Protein 8EFN (pdb70)

B-factor: mean 25.87, std 14.99, range [6.56, 121.73]

Foldseek 3Di:
DVLLVLLVCCVVVALVPPLLCQLVQLCPDPVRVPQAPQRAAEEEQELLLDFDPALCVLAVQKGWDAKTRWFFDDDPNDGGDTHIWTWIWGADPVRDIHIHRYHYSVVSNVLVVLQVDPVRPDHSVVSSVSSVVNLVNNLVVLVPDPSRVRHYHYHYAYPVCSNVPSVVVVVVVVD/DVLLVLLVCCVVVALVVDQLCQLVLLCPDPVRVPQADQRAAEEEQELQLDFDPALCVLAVQKGWDDKGRWFFDDDPNDGGDTHIWTWIWGDDDPPDIHIHRYHYSVVSNVLVVLCVDPVRPAPSVRSSVSSVVNVVNNVVVQCPDPSRNPRYDYHYAYPVCSNVPSVSVVVVVVD

Radius of gyration: 20.7 Å; Cα contacts (8 Å, |Δi|>4): 651; chains: 2; bounding box: 43×68×42 Å

Nearest PDB structures (foldseek):
  8efn-assembly1_D  TM=9.969E-01  e=8.169E-35  Stylophora pistillata
  7zv0-assembly1_A  TM=9.279E-01  e=1.520E-17  Homo sapiens
  8gjx-assembly1_B  TM=9.223E-01  e=5.439E-17  Homo sapiens
  6ywa-assembly1_A  TM=8.923E-01  e=3.346E-17  Homo sapiens
  7a90-assembly1_A-2  TM=8.951E-01  e=6.141E-17  Homo sapiens

Solvent-accessible surface area: 15898 Å² total; per-residue (Å²): 114,30,0,42,2,7,0,11,22,12,8,17,17,30,0,98,26,0,0,54,95,1,105,49,10,0,60,118,7,94,120,8,86,181,99,3,92,95,72,25,0,4,0,0,0,7,92,55,1,101,15,52,63,70,0,26,100,10,1,104,67,0,50,88,39,9,53,1,42,53,5,128,19,81,22,1,1,8,81,61,63,30,11,26,0,0,0,3,85,0,35,36,144,85,188,113,94,37,25,8,0,0,8,8,0,19,16,0,27,0,0,53,47,4,1,86,52,171,107,46,62,18,64,147,115,66,24,60,60,6,0,85,54,0,14,146,54,0,107,81,12,11,122,64,13,183,83,0,131,63,47,10,54,15,2,36,8,18,28,130,64,84,68,101,1,0,46,51,0,17,63,44,29,98,117,114,28,0,37,3,8,0,10,20,11,9,14,15,28,0,69,25,1,0,52,104,0,78,51,13,1,60,120,8,95,104,3,76,192,96,3,93,84,73,26,0,3,0,0,0,6,73,31,1,101,26,62,61,66,0,23,99,2,1,100,76,0,51,81,32,6,58,1,47,47,6,133,25,70,22,0,2,9,85,77,65,28,10,26,1,0,0,2,96,0,28,72,85,155,152,105,97,41,25,7,0,0,8,6,0,20,17,0,28,0,0,78,41,8,16,111,47,159,117,72,51,13,55,156,114,86,11,55,67,21,0,74,55,0,13,150,60,0,92,76,13,11,100,71,13,202,94,0,164,61,48,20,56,13,2,41,8,40,42,124,51,85,66,108,1,0,51,33,0,14,64,45,34,96,119

GO terms:
  GO:0035438 cyclic-di-GMP binding (F, IDA)
  GO:0140703 3',3'-cyclic GMP-AMP binding (F, IDA)
  GO:0180001 cyclic-di-AMP binding (F, IDA)

Secondary structure (DSSP, 8-state):
-HHHHHHHHHIIIIIHHHHHHHHHHHHH-TTTTTT--S--EEEEEETT----SSGGGT-TTEEEEEEPPPEEEEETTEEEEEE--EEEEEE-TT--EEEEEEEE-TTHHHHHHHHHSTT-SS-HHHHHHHHHHHHHHHHHHHHT-HHHHTTEEEEEE-GGGGGGHHHHHHHHHT-/-HHHHHHHHHIIIIIHHHSTTHHHHHHT-TTTTTT--S--EEEEEETT----SSGGGT-TTEEEEEEPPPEEEEETTEEEEEE--EEEEEESSSS-EEEEEEEE-TTHHHHHHHHHSTT-SS-HHHHHHHHHHHHHHHHHHHHT-TTTTTSEEEEEE-GGGGGGHHHHHHHHHT-

Organism: Stylophora pistillata (NCBI:txid50429)

InterPro domains:
  IPR029158 Stimulator of interferon genes protein [PTHR34339] (4-335)
  IPR038623 Stimulator of interferon genes protein, C-terminal domain superfamily [G3DSA:3.40.50.12100] (209-348)
  IPR055432 STING, ligand-binding domain [PF15009] (170-331)
  IPR055434 STING, transmembrane domain [PF23417] (55-168)

Structure (mmCIF, N/CA/C/O backbone):
data_8EFN
#
_entry.id   8EFN
#
_cell.length_a   51.469
_cell.length_b   82.702
_cell.length_c   84.796
_cell.angle_alpha   90.000
_cell.angle_beta   90.000
_cell.angle_gamma   90.000
#
_symmetry.space_group_name_H-M   'P 21 21 21'
#
loop_
_entity.id
_entity.type
_entity.pdbx_description
1 polymer 'Stimulator of interferon genes protein'
2 non-polymer 1,2-ETHANEDIOL
3 non-polymer "2-amino-9-[(2R,3R,3aS,5R,7aR,9R,10R,10aS,12R,14aR)-9-(6-amino-9H-purin-9-yl)-3,5,10,12-tetrahydroxy-5,12-dioxidooctahydro-2H,7H-difuro[3,2-d:3',2'-j][1,3,7,9,2,8]tetraoxadiphosphacyclododecin-2-yl]-1,9-dihydro-6H-purin-6-one"
4 water water
#
loop_
_atom_site.group_PDB
_atom_site.id
_atom_site.type_symbol
_atom_site.label_atom_id
_atom_site.label_alt_id
_atom_site.label_comp_id
_atom_site.label_asym_id
_atom_site.label_entity_id
_atom_site.label_seq_id
_atom_site.pdbx_PDB_ins_code
_atom_site.Cartn_x
_atom_site.Cartn_y
_atom_site.Cartn_z
_atom_site.occupancy
_atom_site.B_iso_or_equiv
_atom_site.auth_seq_id
_atom_site.auth_comp_id
_atom_site.auth_asym_id
_atom_site.auth_atom_id
_atom_site.pdbx_PDB_model_num
ATOM 1 N N . ASN A 1 1 ? 33.04307 65.56417 16.55928 1.000 43.58972 170 ASN A N 1
ATOM 2 C CA . ASN A 1 1 ? 31.74896 65.08431 16.08484 1.000 35.54925 170 ASN A CA 1
ATOM 3 C C . ASN A 1 1 ? 30.61827 65.66777 16.91246 1.000 28.18615 170 ASN A C 1
ATOM 4 O O . ASN A 1 1 ? 30.67042 65.65035 18.14065 1.000 29.23209 170 ASN A O 1
ATOM 9 N N . VAL A 1 2 ? 29.58441 66.17515 16.23690 1.000 32.05319 171 VAL A N 1
ATOM 10 C CA . VAL A 1 2 ? 28.45215 66.73944 16.95953 1.000 24.96169 171 VAL A CA 1
ATOM 11 C C . VAL A 1 2 ? 27.75102 65.67772 17.79618 1.000 19.06952 171 VAL A C 1
ATOM 12 O O . VAL A 1 2 ? 27.10766 66.00596 18.79691 1.000 23.81851 171 VAL A O 1
ATOM 16 N N . ALA A 1 3 ? 27.89641 64.39848 17.43477 1.000 22.81512 172 ALA A N 1
ATOM 17 C CA . ALA A 1 3 ? 27.24353 63.33215 18.19005 1.000 20.27067 172 ALA A CA 1
ATOM 18 C C . ALA A 1 3 ? 27.77529 63.22771 19.61160 1.000 21.15603 172 ALA A C 1
ATOM 19 O O . ALA A 1 3 ? 27.03059 62.84816 20.52365 1.000 18.58172 172 ALA A O 1
ATOM 21 N N . ASP A 1 4 ? 29.06084 63.52563 19.81671 1.000 19.13887 173 ASP A N 1
ATOM 22 C CA . ASP A 1 4 ? 29.61640 63.48965 21.16649 1.000 25.53862 173 ASP A CA 1
ATOM 23 C C . ASP A 1 4 ? 28.85239 64.41773 22.09873 1.000 25.75509 173 ASP A C 1
ATOM 24 O O . ASP A 1 4 ? 28.51349 64.03547 23.22497 1.000 21.30424 173 ASP A O 1
ATOM 29 N N . GLY A 1 5 ? 28.56796 65.63952 21.64223 1.000 19.99082 174 GLY A N 1
ATOM 30 C CA . GLY A 1 5 ? 27.81921 66.57358 22.46708 1.000 12.96247 174 GLY A CA 1
ATOM 31 C C . GLY A 1 5 ? 26.42921 66.07443 22.80703 1.000 12.89592 174 GLY A C 1
ATOM 32 O O . GLY A 1 5 ? 25.97732 66.20086 23.94677 1.000 15.57981 174 GLY A O 1
ATOM 33 N N . PHE A 1 6 ? 25.73397 65.49521 21.82555 1.000 12.38911 175 PHE A N 1
ATOM 34 C CA . PHE A 1 6 ? 24.40155 64.95922 22.08429 1.000 10.09512 175 PHE A CA 1
ATOM 35 C C . PHE A 1 6 ? 24.45018 63.82235 23.09922 1.000 11.55386 175 PHE A C 1
ATOM 36 O O . P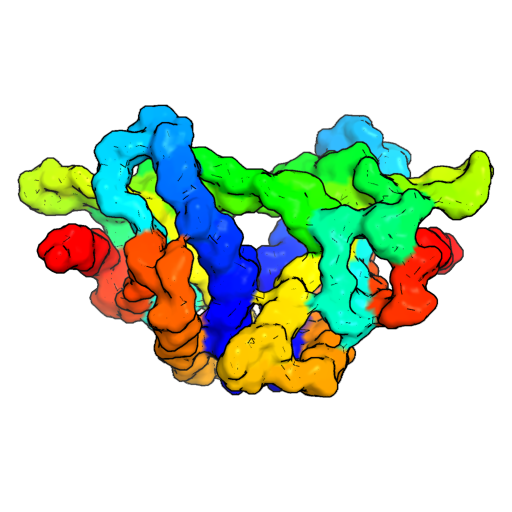HE A 1 6 ? 23.57994 63.72309 23.97366 1.000 12.26939 175 PHE A O 1
ATOM 44 N N . ALA A 1 7 ? 25.45711 62.94829 22.99598 1.000 11.67841 176 ALA A N 1
ATOM 45 C CA . ALA A 1 7 ? 25.55909 61.82557 23.92351 1.000 12.09426 176 ALA A CA 1
ATOM 46 C C . ALA A 1 7 ? 25.86885 62.30665 25.33627 1.000 12.24852 176 ALA A C 1
ATOM 47 O O . ALA A 1 7 ? 25.20943 61.89691 26.29871 1.000 11.06684 176 ALA A O 1
ATOM 49 N N . TRP A 1 8 ? 26.86973 63.18049 25.48067 1.000 14.43674 177 TRP A N 1
ATOM 50 C CA . TRP A 1 8 ? 27.20081 63.70863 26.80158 1.000 12.63876 177 TRP A CA 1
ATOM 51 C C . TRP A 1 8 ? 26.03207 64.47820 27.40091 1.000 12.98136 177 TRP A C 1
ATOM 52 O O . TRP A 1 8 ? 25.81466 64.44723 28.61745 1.000 11.74735 177 TRP A O 1
ATOM 63 N N . ASN A 1 9 ? 25.27888 65.18960 26.56293 1.000 10.38682 178 ASN A N 1
ATOM 64 C CA . ASN A 1 9 ? 24.17846 66.00165 27.06755 1.000 11.73345 178 ASN A CA 1
ATOM 65 C C . ASN A 1 9 ? 23.00662 65.13369 27.50530 1.000 12.61347 178 ASN A C 1
ATOM 66 O O . ASN A 1 9 ? 22.37476 65.40357 28.53326 1.000 10.52885 178 ASN A O 1
ATOM 71 N N . TYR A 1 10 ? 22.69043 64.09141 26.73727 1.000 11.19586 179 TYR A N 1
ATOM 72 C CA . TYR A 1 10 ? 21.63397 63.18447 27.16780 1.000 9.50589 179 TYR A CA 1
ATOM 73 C C . TYR A 1 10 ? 21.99877 62.50681 28.48351 1.000 11.09699 179 TYR A C 1
ATOM 74 O O . TYR A 1 10 ? 21.12491 62.24172 29.31674 1.000 11.87398 179 TYR A O 1
ATOM 83 N N . TYR A 1 11 ? 23.28585 62.24311 28.69787 1.000 7.51978 180 TYR A N 1
ATOM 84 C CA . TYR A 1 11 ? 23.71944 61.63805 29.95130 1.000 9.98311 180 TYR A CA 1
ATOM 85 C C . TYR A 1 11 ? 23.65755 62.63632 31.10278 1.000 13.84504 180 TYR A C 1
ATOM 86 O O . TYR A 1 11 ? 22.95624 62.41312 32.09543 1.000 11.09522 180 TYR A O 1
ATOM 95 N N . PHE A 1 12 ? 24.39747 63.74564 30.99311 1.000 10.46773 181 PHE A N 1
ATOM 96 C CA . PHE A 1 12 ? 24.48651 64.68832 32.10607 1.000 12.32533 181 PHE A CA 1
ATOM 97 C C . PHE A 1 12 ? 23.17621 65.42847 32.34173 1.000 13.89474 181 PHE A C 1
ATOM 98 O O . PHE A 1 12 ? 22.84582 65.74633 33.49339 1.000 13.64781 181 PHE A O 1
ATOM 106 N N . GLY A 1 13 ? 22.42596 65.72094 31.27444 1.000 9.05866 182 GLY A N 1
ATOM 107 C CA . GLY A 1 13 ? 21.21567 66.50731 31.40249 1.000 9.63971 182 GLY A CA 1
ATOM 108 C C . GLY A 1 13 ? 19.94812 65.71962 31.64952 1.000 11.88056 182 GLY A C 1
ATOM 109 O O . GLY A 1 13 ? 18.89692 66.31998 31.89324 1.000 10.61761 182 GLY A O 1
ATOM 110 N N . TYR A 1 14 ? 20.00753 64.38894 31.58166 1.000 10.57839 183 TYR A N 1
ATOM 111 C CA . TYR A 1 14 ? 18.80693 63.59076 31.77891 1.000 10.22422 183 TYR A CA 1
ATOM 112 C C . TYR A 1 14 ? 19.09651 62.31334 32.55403 1.000 8.33935 183 TYR A C 1
ATOM 113 O O . TYR A 1 14 ? 18.60868 62.14643 33.67537 1.000 10.62365 183 TYR A O 1
ATOM 122 N N . LEU A 1 15 ? 19.87489 61.40208 31.96379 1.000 8.63135 184 LEU A N 1
ATOM 123 C CA . LEU A 1 15 ? 20.03348 60.07850 32.56382 1.000 9.83389 184 LEU A CA 1
ATOM 124 C C . LEU A 1 15 ? 20.64622 60.16158 33.95715 1.000 11.65074 184 LEU A C 1
ATOM 125 O O . LEU A 1 15 ? 20.22155 59.44835 34.87429 1.000 13.29648 184 LEU A O 1
ATOM 130 N N . LYS A 1 16 ? 21.64000 61.03089 34.14305 1.000 10.96927 185 LYS A N 1
ATOM 131 C CA . LYS A 1 16 ? 22.25999 61.13784 35.45808 1.000 15.23016 185 LYS A CA 1
ATOM 132 C C . LYS A 1 16 ? 21.30867 61.72561 36.49461 1.000 16.49563 185 LYS A C 1
ATOM 133 O O . LYS A 1 16 ? 21.51835 61.52566 37.69630 1.000 15.14735 185 LYS A O 1
ATOM 139 N N . LEU A 1 17 ? 20.26708 62.43565 36.05619 1.000 11.97370 186 LEU A N 1
ATOM 140 C CA . LEU A 1 17 ? 19.26053 62.94699 36.97779 1.000 14.93157 186 LEU A CA 1
ATOM 141 C C . LEU A 1 17 ? 18.17663 61.90735 37.26344 1.000 13.34325 186 LEU A C 1
ATOM 142 O O . LEU A 1 17 ? 17.78772 61.71852 38.41981 1.000 20.68825 186 LEU A O 1
ATOM 147 N N . VAL A 1 18 ? 17.68603 61.21183 36.23868 1.000 11.72924 187 VAL A N 1
ATOM 148 C CA . VAL A 1 18 ? 16.49359 60.38790 36.42274 1.000 12.39099 187 VAL A CA 1
ATOM 149 C C . VAL A 1 18 ? 16.81306 58.94287 36.80030 1.000 17.24478 187 VAL A C 1
ATOM 150 O O . VAL A 1 18 ? 16.02474 58.31067 37.50468 1.000 16.14237 187 VAL A O 1
ATOM 154 N N . LEU A 1 19 ? 17.93632 58.39216 36.35252 1.000 11.45945 188 LEU A N 1
ATOM 155 C CA . LEU A 1 19 ? 18.19373 56.97848 36.62423 1.000 13.74874 188 LEU A CA 1
ATOM 156 C C . LEU A 1 19 ? 18.42176 56.69701 38.11098 1.000 14.59254 188 LEU A C 1
ATOM 157 O O . LEU A 1 19 ? 17.93483 55.67173 38.60973 1.000 15.57103 188 LEU A O 1
ATOM 162 N N . PRO A 1 20 ? 19.13495 57.55087 38.86301 1.000 15.80174 189 PRO A N 1
ATOM 163 C CA . PRO A 1 20 ? 19.23642 57.30609 40.31319 1.000 21.85556 189 PRO A CA 1
ATOM 164 C C . PRO A 1 20 ? 17.90361 57.40810 41.03342 1.000 20.47668 189 PRO A C 1
ATOM 165 O O . PRO A 1 20 ? 17.75543 56.82460 42.11414 1.000 22.85619 189 PRO A O 1
ATOM 169 N N . ARG A 1 21 ? 16.93545 58.12928 40.47021 1.000 16.79599 190 ARG A N 1
ATOM 170 C CA . ARG A 1 21 ? 15.60935 58.28531 41.05183 1.000 18.08200 190 ARG A CA 1
ATOM 171 C C . ARG A 1 21 ? 14.61030 57.25143 40.55048 1.000 21.50062 190 ARG A C 1
ATOM 172 O O . ARG A 1 21 ? 13.50815 57.16416 41.10225 1.000 18.75979 190 ARG A O 1
ATOM 180 N N . LEU A 1 22 ? 14.97640 56.45263 39.54522 1.000 15.00856 191 LEU A N 1
ATOM 181 C CA . LEU A 1 22 ? 13.98871 55.64521 38.83214 1.000 17.56638 191 LEU A CA 1
ATOM 182 C C . LEU A 1 22 ? 13.32360 54.61897 39.74252 1.000 19.36468 191 LEU A C 1
ATOM 183 O O . LEU A 1 22 ? 12.10651 54.40955 39.67015 1.000 17.92186 191 LEU A O 1
ATOM 188 N N . GLU A 1 23 ? 14.10818 53.95578 40.58947 1.000 15.43901 192 GLU A N 1
ATOM 189 C CA . GLU A 1 23 ? 13.55643 52.93716 41.47660 1.000 23.57971 192 GLU A CA 1
ATOM 190 C C . GLU A 1 23 ? 12.47386 53.51758 42.37849 1.000 18.28036 192 GLU A C 1
ATOM 191 O O . GLU A 1 23 ? 11.40170 52.92275 42.55052 1.000 18.92153 192 GLU A O 1
ATOM 197 N N . ALA A 1 24 ? 12.74397 54.68377 42.96784 1.000 17.90158 193 ALA A N 1
ATOM 198 C CA . ALA A 1 24 ? 11.76590 55.31649 43.84361 1.000 22.90914 193 ALA A CA 1
ATOM 199 C C . ALA A 1 24 ? 10.53958 55.77177 43.06350 1.000 20.66997 193 ALA A C 1
ATOM 200 O O . ALA A 1 24 ? 9.40989 55.63714 43.54489 1.000 20.10009 193 ALA A O 1
ATOM 202 N N . GLN A 1 25 ? 10.73631 56.30030 41.85146 1.000 17.37654 194 GLN A N 1
ATOM 203 C CA . GLN A 1 25 ? 9.59584 56.77110 41.07301 1.000 18.88282 194 GLN A CA 1
ATOM 204 C C . GLN A 1 25 ? 8.70824 55.61780 40.62131 1.000 19.50759 194 GLN A C 1
ATOM 205 O O . GLN A 1 25 ? 7.48389 55.77357 40.56005 1.000 19.49636 194 GLN A O 1
ATOM 211 N N . ILE A 1 26 ? 9.29333 54.45967 40.30235 1.000 15.86471 195 ILE A N 1
ATOM 212 C CA . ILE A 1 26 ? 8.47254 53.28196 40.02345 1.000 16.49756 195 ILE A CA 1
ATOM 213 C C . ILE A 1 26 ? 7.69304 52.88277 41.26544 1.000 15.66662 195 ILE A C 1
ATOM 214 O O . ILE A 1 26 ? 6.49648 52.57500 41.19858 1.000 19.33671 195 ILE A O 1
ATOM 219 N N . ALA A 1 27 ? 8.36084 52.87672 42.41902 1.000 16.76852 196 ALA A N 1
ATOM 220 C CA . ALA A 1 27 ? 7.69735 52.46731 43.65080 1.000 19.03112 196 ALA A CA 1
ATOM 221 C C . ALA A 1 27 ? 6.56185 53.41251 44.02463 1.000 20.70862 196 ALA A C 1
ATOM 222 O O . ALA A 1 27 ? 5.57301 52.98276 44.63058 1.000 23.23821 196 ALA A O 1
ATOM 224 N N . LYS A 1 28 ? 6.67720 54.69522 43.67214 1.000 20.48333 197 LYS A N 1
ATOM 225 C CA . LYS A 1 28 ? 5.62699 55.65586 43.98708 1.000 22.37183 197 LYS A CA 1
ATOM 226 C C . LYS A 1 28 ? 4.43197 55.55793 43.04959 1.000 24.73387 197 LYS A C 1
ATOM 227 O O . LYS A 1 28 ? 3.35135 56.04438 43.39528 1.000 26.87857 197 LYS A O 1
ATOM 233 N N . SER A 1 29 ? 4.59821 54.95328 41.87743 1.000 21.69514 198 SER A N 1
ATOM 234 C CA . SER A 1 29 ? 3.52839 54.88788 40.88896 1.000 23.32906 198 SER A CA 1
ATOM 235 C C . SER A 1 29 ? 2.45703 53.90517 41.34087 1.000 21.87945 198 SER A C 1
ATOM 236 O O . SER A 1 29 ? 2.72886 52.71095 41.50613 1.000 27.37402 198 SER A O 1
ATOM 239 N N . SER A 1 30 ? 1.23550 54.40505 41.52787 1.000 26.06536 199 SER A N 1
ATOM 240 C CA . SER A 1 30 ? 0.14155 53.52599 41.91958 1.000 23.49070 199 SER A CA 1
ATOM 241 C C . SER A 1 30 ? -0.17958 52.50746 40.83282 1.000 29.29505 199 SER A C 1
ATOM 242 O O . SER A 1 30 ? -0.53545 51.36470 41.14109 1.000 34.13534 199 SER A O 1
ATOM 245 N N . GLU A 1 31 ? -0.04646 52.88903 39.56322 1.000 23.73089 200 GLU A N 1
ATOM 246 C CA . GLU A 1 31 ? -0.42711 51.98276 38.48782 1.000 23.75465 200 GLU A CA 1
ATOM 247 C C . GLU A 1 31 ? 0.65282 50.95439 38.17252 1.000 19.75545 200 GLU A C 1
ATOM 248 O O . GLU A 1 31 ? 0.32431 49.82327 37.79996 1.000 25.99575 200 GLU A O 1
ATOM 254 N N . PHE A 1 32 ? 1.93252 51.30707 38.30761 1.000 19.10672 201 PHE A N 1
ATOM 255 C CA . PHE A 1 32 ? 2.99332 50.48177 37.74641 1.000 18.52798 201 PHE A CA 1
ATOM 256 C C . PHE A 1 32 ? 4.02043 49.98017 38.75128 1.000 23.51830 201 PHE A C 1
ATOM 257 O O . PHE A 1 32 ? 4.99983 49.35006 38.33391 1.000 19.33816 201 PHE A O 1
ATOM 265 N N . ARG A 1 33 ? 3.83240 50.21818 40.05286 1.000 18.04113 202 ARG A N 1
ATOM 266 C CA . ARG A 1 33 ? 4.85265 49.81772 41.02007 1.000 18.24057 202 ARG A CA 1
ATOM 267 C C . ARG A 1 33 ? 5.12369 48.31823 40.97764 1.000 23.91847 202 ARG A C 1
ATOM 268 O O . ARG A 1 33 ? 6.24496 47.88952 41.27088 1.000 22.68476 202 ARG A O 1
ATOM 276 N N . TYR A 1 34 ? 4.12802 47.50987 40.59972 1.000 19.78284 203 TYR A N 1
ATOM 277 C CA . TYR A 1 34 ? 4.30535 46.06402 40.50446 1.000 20.40676 203 TYR A CA 1
ATOM 278 C C . TYR A 1 34 ? 4.41060 45.55077 39.07456 1.000 32.14378 203 TYR A C 1
ATOM 279 O O . TYR A 1 34 ? 4.93311 44.44962 38.86801 1.000 31.39762 203 TYR A O 1
ATOM 288 N N . LYS A 1 35 ? 3.91826 46.30283 38.09025 1.000 23.12766 204 LYS A N 1
ATOM 289 C CA . LYS A 1 35 ? 3.94956 45.84409 36.70598 1.000 26.01026 204 LYS A CA 1
ATOM 290 C C . LYS A 1 35 ? 5.32536 45.97047 36.06909 1.000 26.01845 204 LYS A C 1
ATOM 291 O O . LYS A 1 35 ? 5.62741 45.23266 35.12492 1.000 23.73049 204 LYS A O 1
ATOM 297 N N . ILE A 1 36 ? 6.15073 46.89431 36.54443 1.000 24.58436 205 ILE A N 1
ATOM 298 C CA . ILE A 1 36 ? 7.49708 47.10103 36.02586 1.000 22.21342 205 ILE A CA 1
ATOM 299 C C . ILE A 1 36 ? 8.42254 46.25346 36.88921 1.000 32.83682 205 ILE A C 1
ATOM 300 O O . ILE A 1 36 ? 8.75480 46.63169 38.01578 1.000 27.25935 205 ILE A O 1
ATOM 305 N N . THR A 1 37 ? 8.83911 45.09714 36.36808 1.000 22.65878 206 THR A N 1
ATOM 306 C CA . THR A 1 37 ? 9.52806 44.12539 37.21033 1.000 30.36565 206 THR A CA 1
ATOM 307 C C . THR A 1 37 ? 11.03355 44.36232 37.27545 1.000 36.30433 206 THR A C 1
ATOM 308 O O . THR A 1 37 ? 11.61977 44.27717 38.35992 1.000 58.90850 206 THR A O 1
ATOM 312 N N . LYS A 1 38 ? 11.67322 44.66851 36.15028 1.000 24.43801 207 LYS A N 1
ATOM 313 C CA . LYS A 1 38 ? 13.06180 45.10974 36.13709 1.000 20.15973 207 LYS A CA 1
ATOM 314 C C . LYS A 1 38 ? 13.08430 46.63176 36.10362 1.000 21.90816 207 LYS A C 1
ATOM 315 O O . LYS A 1 38 ? 12.47712 47.24338 35.21998 1.000 24.58193 207 LYS A O 1
ATOM 321 N N . LYS A 1 39 ? 13.78346 47.24029 37.06283 1.000 23.30307 208 LYS A N 1
ATOM 322 C CA . LYS A 1 39 ? 13.72794 48.69156 37.25717 1.000 20.82835 208 LYS A CA 1
ATOM 323 C C . LYS A 1 39 ? 14.74999 49.37028 36.34775 1.000 26.02493 208 LYS A C 1
ATOM 324 O O . LYS A 1 39 ? 15.83298 49.77771 36.77207 1.000 24.09234 208 LYS A O 1
ATOM 330 N N . LYS A 1 40 ? 14.39314 49.50704 35.06949 1.000 16.37159 209 LYS A N 1
ATOM 331 C CA . LYS A 1 40 ? 15.30285 50.14880 34.13034 1.000 19.71029 209 LYS A CA 1
ATOM 332 C C . LYS A 1 40 ? 14.52884 50.86175 33.03197 1.000 16.57744 209 LYS A C 1
ATOM 333 O O . LYS A 1 40 ? 13.34137 50.61481 32.81281 1.000 19.04336 209 LYS A O 1
ATOM 339 N N . LEU A 1 41 ? 15.23759 51.75517 32.34759 1.000 13.79674 210 LEU A N 1
ATOM 340 C CA . LEU A 1 41 ? 14.69592 52.60487 31.29624 1.000 11.66908 210 LEU A CA 1
ATOM 341 C C . LEU A 1 41 ? 15.24515 52.15607 29.94839 1.000 13.41418 210 LEU A C 1
ATOM 342 O O . LEU A 1 41 ? 16.45992 52.01612 29.78944 1.000 14.46942 210 LEU A O 1
ATOM 347 N N . TYR A 1 42 ? 14.35928 51.93918 28.98138 1.000 12.64688 211 TYR A N 1
ATOM 348 C CA . TYR A 1 42 ? 14.75793 51.58629 27.62239 1.000 12.67327 211 TYR A CA 1
ATOM 349 C C . TYR A 1 42 ? 14.74071 52.82525 26.73464 1.000 12.15396 211 TYR A C 1
ATOM 350 O O . TYR A 1 42 ? 13.71771 53.50673 26.63703 1.000 11.59634 211 TYR A O 1
ATOM 359 N N . ILE A 1 43 ? 15.86916 53.10269 26.08490 1.000 9.61833 212 ILE A N 1
ATOM 360 C CA . ILE A 1 43 ? 16.06018 54.29008 25.25806 1.000 9.43316 212 ILE A CA 1
ATOM 361 C C . ILE A 1 43 ? 16.09837 53.85105 23.80233 1.000 11.75647 212 ILE A C 1
ATOM 362 O O . ILE A 1 43 ? 17.05915 53.20463 23.36786 1.000 11.51052 212 ILE A O 1
ATOM 367 N N . LEU A 1 44 ? 15.07689 54.21770 23.03552 1.000 10.79076 213 LEU A N 1
ATOM 368 C CA . LEU A 1 44 ? 15.07762 53.91820 21.61102 1.000 11.91688 213 LEU A CA 1
ATOM 369 C C . LEU A 1 44 ? 15.92552 54.92751 20.84934 1.000 12.78205 213 LEU A C 1
ATOM 370 O O . LEU A 1 44 ? 15.77588 56.14067 21.01845 1.000 12.97523 213 LEU A O 1
ATOM 375 N N . VAL A 1 45 ? 16.80610 54.41979 19.99416 1.000 13.03988 214 VAL A N 1
ATOM 376 C CA . VAL A 1 45 ? 17.62188 55.27070 19.13106 1.000 10.51473 214 VAL A CA 1
ATOM 377 C C . VAL A 1 45 ? 17.37483 54.87285 17.68130 1.000 17.15696 214 VAL A C 1
ATOM 378 O O . VAL A 1 45 ? 17.90242 53.84956 17.21638 1.000 14.04611 214 VAL A O 1
ATOM 382 N N . PRO A 1 46 ? 16.58381 55.64167 16.93244 1.000 15.83134 215 PRO A N 1
ATOM 383 C CA . PRO A 1 46 ? 16.33367 55.29403 15.52777 1.000 15.97667 215 PRO A CA 1
ATOM 384 C C . PRO A 1 46 ? 17.55081 55.62119 14.67454 1.000 14.98070 215 PRO A C 1
ATOM 385 O O . PRO A 1 46 ? 18.05439 56.74613 14.69369 1.000 16.36761 215 PRO A O 1
ATOM 389 N N . LYS A 1 47 ? 18.02677 54.62641 13.92223 1.000 13.84489 216 LYS A N 1
ATOM 390 C CA . LYS A 1 47 ? 19.17843 54.86656 13.05875 1.000 15.58346 216 LYS A CA 1
ATOM 391 C C . LYS A 1 47 ? 18.84604 55.86601 11.95833 1.000 16.30535 216 LYS A C 1
ATOM 392 O O . LYS A 1 47 ? 19.73799 56.56885 11.46903 1.000 20.54953 216 LYS A O 1
ATOM 398 N N . THR A 1 48 ? 17.57225 55.94202 11.56425 1.000 19.51467 217 THR A N 1
ATOM 399 C CA . THR A 1 48 ? 17.08878 56.96362 10.64458 1.000 24.89558 217 THR A CA 1
ATOM 400 C C . THR A 1 48 ? 17.03346 58.34195 11.27999 1.000 20.20463 217 THR A C 1
ATOM 401 O O . THR A 1 48 ? 16.79826 59.32318 10.56709 1.000 22.85613 217 THR A O 1
ATOM 405 N N . CYS A 1 49 ? 17.20940 58.43282 12.59712 1.000 18.03922 218 CYS A N 1
ATOM 406 C CA . CYS A 1 49 ? 17.01575 59.65010 13.37549 1.000 18.26485 218 CYS A CA 1
ATOM 407 C C . CYS A 1 49 ? 15.57215 60.12531 13.34009 1.000 22.89800 218 CYS A C 1
ATOM 408 O O . CYS A 1 49 ? 15.29480 61.26977 13.72219 1.000 21.22326 218 CYS A O 1
ATOM 411 N N . TYR A 1 50 ? 14.64114 59.28521 12.88789 1.000 20.79744 219 TYR A N 1
ATOM 412 C CA . TYR A 1 50 ? 13.23300 59.65831 12.83300 1.000 21.21574 219 TYR A CA 1
ATOM 413 C C . TYR A 1 50 ? 12.54524 59.18144 14.10485 1.000 29.36057 219 TYR A C 1
ATOM 414 O O . TYR A 1 50 ? 12.37210 57.97743 14.31933 1.000 20.66631 219 TYR A O 1
ATOM 423 N N . VAL A 1 51 ? 12.14823 60.12884 14.93935 1.000 23.15323 220 VAL A N 1
ATOM 424 C CA . VAL A 1 51 ? 11.51590 59.84563 16.21598 1.000 24.66728 220 VAL A CA 1
ATOM 425 C C . VAL A 1 51 ? 10.01173 59.94398 16.02995 1.000 32.13063 220 VAL A C 1
ATOM 426 O O . VAL A 1 51 ? 9.51009 60.93082 15.47596 1.000 36.23214 220 VAL A O 1
ATOM 430 N N . TYR A 1 52 ? 9.29249 58.91359 16.46301 1.000 33.98461 221 TYR A N 1
ATOM 431 C CA . TYR A 1 52 ? 7.83679 58.94754 16.50030 1.000 48.39665 221 TYR A CA 1
ATOM 432 C C . TYR A 1 52 ? 7.39621 59.47045 17.85609 1.000 36.57028 221 TYR A C 1
ATOM 433 O O . TYR A 1 52 ? 7.92240 59.04641 18.88604 1.000 34.23248 221 TYR A O 1
ATOM 442 N N . ASP A 1 53 ? 6.43847 60.39179 17.86113 1.000 36.17972 222 ASP A N 1
ATOM 443 C CA . ASP A 1 53 ? 5.94318 60.86268 19.14343 1.000 34.18383 222 ASP A CA 1
ATOM 444 C C . ASP A 1 53 ? 5.02708 59.82758 19.78591 1.000 36.48055 222 ASP A C 1
ATOM 445 O O . ASP A 1 53 ? 4.95468 59.74903 21.01698 1.000 35.82359 222 ASP A O 1
ATOM 450 N N . ASN A 1 54 ? 4.37783 58.98673 18.98025 1.000 35.66706 223 ASN A N 1
ATOM 451 C CA . ASN A 1 54 ? 3.65935 57.81209 19.47071 1.000 43.62830 223 ASN A CA 1
ATOM 452 C C . ASN A 1 54 ? 4.37645 56.56730 18.95378 1.000 26.73938 223 ASN A C 1
ATOM 453 O O . ASN A 1 54 ? 4.35766 56.28531 17.75048 1.000 31.69922 223 ASN A O 1
ATOM 458 N N . ILE A 1 55 ? 5.00255 55.82065 19.86747 1.000 35.79829 224 ILE A N 1
ATOM 459 C CA . ILE A 1 55 ? 5.76300 54.63808 19.47166 1.000 30.01357 224 ILE A CA 1
ATOM 460 C C . ILE A 1 55 ? 4.84783 53.58670 18.85510 1.000 26.30314 224 ILE A C 1
ATOM 461 O O . ILE A 1 55 ? 5.28354 52.77673 18.02659 1.000 26.63714 224 ILE A O 1
ATOM 466 N N . ALA A 1 56 ? 3.56333 53.59568 19.21752 1.000 26.37920 225 ALA A N 1
ATOM 467 C CA . ALA A 1 56 ? 2.61521 52.67954 18.59316 1.000 28.27852 225 ALA A CA 1
ATOM 468 C C . ALA A 1 56 ? 2.50782 52.89033 17.08951 1.000 34.68176 225 ALA A C 1
ATOM 469 O O . ALA A 1 56 ? 2.02278 52.00018 16.38341 1.000 30.20982 225 ALA A O 1
ATOM 471 N N . ASP A 1 57 ? 2.93972 54.04800 16.58467 1.000 34.91049 226 ASP A N 1
ATOM 472 C CA . ASP A 1 57 ? 2.93113 54.28582 15.14614 1.000 36.49338 226 ASP A CA 1
ATOM 473 C C . ASP A 1 57 ? 3.99438 53.47648 14.41326 1.000 35.20880 226 ASP A C 1
ATOM 474 O O . ASP A 1 57 ? 3.91259 53.33710 13.18974 1.000 31.20406 226 ASP A O 1
ATOM 479 N N . ALA A 1 58 ? 4.98769 52.94571 15.12371 1.000 34.63412 227 ALA A N 1
ATOM 480 C CA . ALA A 1 58 ? 5.99808 52.09226 14.50964 1.000 32.02362 227 ALA A CA 1
ATOM 481 C C . ALA A 1 58 ? 5.67598 50.61287 14.69977 1.000 32.18852 227 ALA A C 1
ATOM 482 O O . ALA A 1 58 ? 5.70575 49.83284 13.74148 1.000 24.38020 227 ALA A O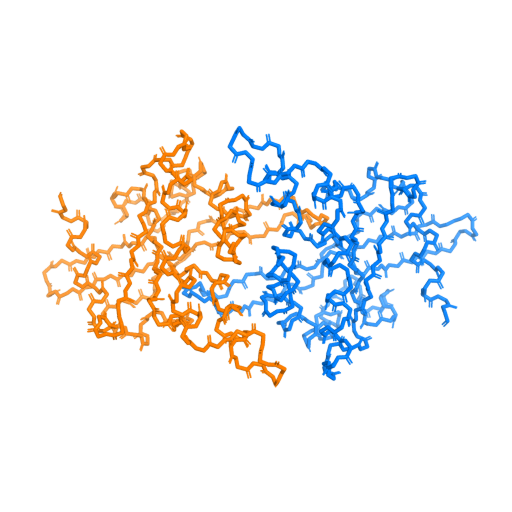 1
ATOM 484 N N . ASP A 1 59 ? 5.36339 50.22118 15.93157 1.000 22.00760 228 ASP A N 1
ATOM 485 C CA . ASP A 1 59 ? 5.06635 48.83529 16.28460 1.000 22.56534 228 ASP A CA 1
ATOM 486 C C . ASP A 1 59 ? 3.73697 48.84012 17.02796 1.000 23.55513 228 ASP A C 1
ATOM 487 O O . ASP A 1 59 ? 3.67615 49.27341 18.19230 1.000 20.17107 228 ASP A O 1
ATOM 492 N N . PRO A 1 60 ? 2.65301 48.37767 16.40021 1.000 22.23392 229 PRO A N 1
ATOM 493 C CA . PRO A 1 60 ? 1.33394 48.45969 17.05122 1.000 25.37564 229 PRO A CA 1
ATOM 494 C C . PRO A 1 60 ? 1.21209 47.62222 18.31736 1.000 25.91044 229 PRO A C 1
ATOM 495 O O . PRO A 1 60 ? 0.23136 47.79020 19.05414 1.000 27.17542 229 PRO A O 1
ATOM 499 N N . ARG A 1 61 ? 2.16949 46.74105 18.60008 1.000 21.40050 230 ARG A N 1
ATOM 500 C CA . ARG A 1 61 ? 2.16853 45.98672 19.84546 1.000 17.72649 230 ARG A CA 1
ATOM 501 C C . ARG A 1 61 ? 2.58350 46.82431 21.04691 1.000 21.04360 230 ARG A C 1
ATOM 502 O O . ARG A 1 61 ? 2.43332 46.36219 22.18245 1.000 19.64089 230 ARG A O 1
ATOM 510 N N . VAL A 1 62 ? 3.09110 48.03406 20.82455 1.000 17.39355 231 VAL A N 1
ATOM 511 C CA . VAL A 1 62 ? 3.72574 48.85325 21.85806 1.000 18.37535 231 VAL A CA 1
ATOM 512 C C . VAL A 1 62 ? 2.86753 50.09928 22.03952 1.000 19.31244 231 VAL A C 1
ATOM 513 O O . VAL A 1 62 ? 2.98159 51.05186 21.26235 1.000 25.42341 231 VAL A O 1
ATOM 517 N N . THR A 1 63 ? 2.02255 50.11893 23.06976 1.000 16.19761 232 THR A N 1
ATOM 518 C CA . THR A 1 63 ? 1.05698 51.19423 23.26419 1.000 19.01992 232 THR A CA 1
ATOM 519 C C . THR A 1 63 ? 1.29998 51.92468 24.57943 1.000 18.94147 232 THR A C 1
ATOM 520 O O . THR A 1 63 ? 1.63568 51.30721 25.59608 1.000 18.81091 232 THR A O 1
ATOM 524 N N . TRP A 1 64 ? 1.11619 53.24445 24.54828 1.000 17.13667 233 TRP A N 1
ATOM 525 C CA . TRP A 1 64 ? 1.29955 54.06201 25.74032 1.000 15.49478 233 TRP A CA 1
ATOM 526 C C . TRP A 1 64 ? 0.30696 53.64684 26.81278 1.000 20.35537 233 TRP A C 1
ATOM 527 O O . TRP A 1 64 ? -0.89681 53.55722 26.55933 1.000 20.78881 233 TRP A O 1
ATOM 538 N N . ALA A 1 65 ? 0.81825 53.37796 28.01116 1.000 16.18436 234 ALA A N 1
ATOM 539 C CA . ALA A 1 65 ? -0.00793 52.92321 29.12148 1.000 17.56214 234 ALA A CA 1
ATOM 540 C C . ALA A 1 65 ? -0.18205 53.96084 30.21674 1.000 19.12366 234 ALA A C 1
ATOM 541 O O . ALA A 1 65 ? -1.21512 53.96448 30.88758 1.000 20.40930 234 ALA A O 1
ATOM 543 N N . GLY A 1 66 ? 0.79494 54.83147 30.42118 1.000 19.73635 235 GLY A N 1
ATOM 544 C CA . GLY A 1 66 ? 0.66899 55.83257 31.45867 1.000 19.86605 235 GLY A CA 1
ATOM 545 C C . GLY A 1 66 ? 1.99171 56.51439 31.72124 1.000 20.47552 235 GLY A C 1
ATOM 546 O O . GLY A 1 66 ? 3.02484 56.18685 31.12571 1.000 18.79569 235 GLY A O 1
ATOM 547 N N . ASP A 1 67 ? 1.93231 57.48692 32.62498 1.000 24.34286 236 ASP A N 1
ATOM 548 C CA . ASP A 1 67 ? 3.12014 58.17603 33.09739 1.000 25.89000 236 ASP A CA 1
ATOM 549 C C . ASP A 1 67 ? 3.67701 57.47862 34.32791 1.000 27.35034 236 ASP A C 1
ATOM 550 O O . ASP A 1 67 ? 2.93792 56.89823 35.12796 1.000 28.16513 236 ASP A O 1
ATOM 555 N N . LEU A 1 68 ? 4.99588 57.52749 34.46169 1.000 26.19573 237 LEU A N 1
ATOM 556 C CA . LEU A 1 68 ? 5.60893 57.28293 35.75180 1.000 29.22867 237 LEU A CA 1
ATOM 557 C C . LEU A 1 68 ? 5.48562 58.54414 36.60194 1.000 29.67066 237 LEU A C 1
ATOM 558 O O . LEU A 1 68 ? 5.27954 59.64616 36.08516 1.000 27.74804 237 LEU A O 1
ATOM 563 N N . THR A 1 69 ? 5.58839 58.36833 37.91686 1.000 27.67502 238 THR A N 1
ATOM 564 C CA . THR A 1 69 ? 5.62925 59.48563 38.84668 1.000 22.13674 238 THR A CA 1
ATOM 565 C C . THR A 1 69 ? 6.75375 60.44148 38.44722 1.000 21.98804 238 THR A C 1
ATOM 566 O O . THR A 1 69 ? 7.92439 60.03595 38.44275 1.000 23.60483 238 THR A O 1
ATOM 570 N N . PRO A 1 70 ? 6.44800 61.68583 38.08062 1.000 23.16141 239 PRO A N 1
ATOM 571 C CA . PRO A 1 70 ? 7.50366 62.58625 37.59597 1.000 24.29314 239 PRO A CA 1
ATOM 572 C C . PRO A 1 70 ? 8.44332 63.04673 38.70155 1.000 23.58553 239 PRO A C 1
ATOM 573 O O . PRO A 1 70 ? 8.04229 63.25447 39.84898 1.000 27.23672 239 PRO A O 1
ATOM 577 N N . CYS A 1 71 ? 9.71697 63.19672 38.33261 1.000 18.55840 240 CYS A N 1
ATOM 578 C CA . CYS A 1 71 ? 10.70419 63.83922 39.19138 1.000 28.31372 240 CYS A CA 1
ATOM 579 C C . CYS A 1 71 ? 10.55178 65.34907 39.10703 1.000 22.14077 240 CYS A C 1
ATOM 580 O O . CYS A 1 71 ? 10.29620 65.89523 38.03307 1.000 19.32998 240 CYS A O 1
ATOM 583 N N . LYS A 1 72 ? 10.74308 66.02550 40.23500 1.000 17.32574 241 LYS A N 1
ATOM 584 C CA . LYS A 1 72 ? 10.77331 67.48025 40.28358 1.000 16.67618 241 LYS A CA 1
ATOM 585 C C . LYS A 1 72 ? 12.15067 67.91169 40.76407 1.000 20.13132 241 LYS A C 1
ATOM 586 O O . LYS A 1 72 ? 12.58121 67.51897 41.85365 1.000 22.79942 241 LYS A O 1
ATOM 592 N N . ILE A 1 73 ? 12.84154 68.70510 39.94440 1.000 13.98365 242 ILE A N 1
ATOM 593 C CA . ILE A 1 73 ? 14.25521 69.02102 40.13462 1.000 12.89094 242 ILE A CA 1
ATOM 594 C C . ILE A 1 73 ? 14.46355 70.49537 39.80908 1.000 15.32210 242 ILE A C 1
ATOM 595 O O . ILE A 1 73 ? 14.13388 70.93578 38.70352 1.000 14.69994 242 ILE A O 1
ATOM 600 N N . ASN A 1 74 ? 15.00313 71.25891 40.76203 1.000 12.84265 243 ASN A N 1
ATOM 601 C CA . ASN A 1 74 ? 15.40370 72.63234 40.47831 1.000 14.07450 243 ASN A CA 1
ATOM 602 C C . ASN A 1 74 ? 16.55981 72.61919 39.48458 1.000 18.73227 243 ASN A C 1
ATOM 603 O O . ASN A 1 74 ? 17.55994 71.92998 39.70102 1.000 20.79797 243 ASN A O 1
ATOM 608 N N . ARG A 1 75 ? 16.43621 73.38182 38.39878 1.000 13.02357 244 ARG A N 1
ATOM 609 C CA . ARG A 1 75 ? 17.38054 73.24811 37.29173 1.000 16.86702 244 ARG A CA 1
ATOM 610 C C . ARG A 1 75 ? 17.48816 74.55262 36.52228 1.000 12.71186 244 ARG A C 1
ATOM 611 O O . ARG A 1 75 ? 16.50409 74.98733 35.91817 1.000 13.83880 244 ARG A O 1
ATOM 619 N N . GLY A 1 76 ? 18.68201 75.14824 36.52036 1.000 10.86530 245 GLY A N 1
ATOM 620 C CA . GLY A 1 76 ? 18.96401 76.30004 35.66751 1.000 12.93868 245 GLY A CA 1
ATOM 621 C C . GLY A 1 76 ? 18.02209 77.46766 35.84919 1.000 12.40323 245 GLY A C 1
ATOM 622 O O . GLY A 1 76 ? 17.71562 78.17169 34.87921 1.000 14.25797 245 GLY A O 1
ATOM 623 N N . GLY A 1 77 ? 17.55236 77.69597 37.07185 1.000 11.98111 246 GLY A N 1
ATOM 624 C CA . GLY A 1 77 ? 16.62334 78.76592 37.35603 1.000 12.01692 246 GLY A CA 1
ATOM 625 C C . GLY A 1 77 ? 15.18177 78.32331 37.43300 1.000 12.49085 246 GLY A C 1
ATOM 626 O O . GLY A 1 77 ? 14.35475 79.05716 37.98567 1.000 12.83495 246 GLY A O 1
ATOM 627 N N . ILE A 1 78 ? 14.85907 77.14535 36.90795 1.000 10.98175 247 ILE A N 1
ATOM 628 C CA . ILE A 1 78 ? 13.49851 76.62036 36.94739 1.000 12.44523 247 ILE A CA 1
ATOM 629 C C . ILE A 1 78 ? 13.29404 75.89629 38.27259 1.000 12.28174 247 ILE A C 1
ATOM 630 O O . ILE A 1 78 ? 13.97117 74.90376 38.55861 1.000 16.21066 247 ILE A O 1
ATOM 635 N N . LYS A 1 79 ? 12.34291 76.36948 39.06934 1.000 14.65118 248 LYS A N 1
ATOM 636 C CA . LYS A 1 79 ? 11.97662 75.66706 40.286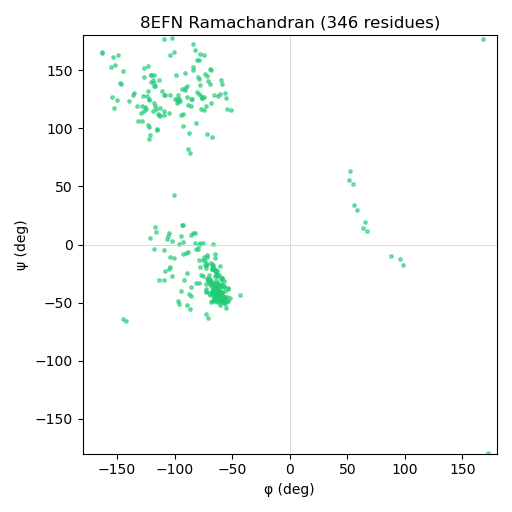70 1.000 14.85837 248 LYS A CA 1
ATOM 637 C C . LYS A 1 79 ? 11.13060 74.45346 39.93388 1.000 17.54952 248 LYS A C 1
ATOM 638 O O . LYS A 1 79 ? 10.12404 74.57329 39.22641 1.000 14.32234 248 LYS A O 1
ATOM 644 N N . GLU A 1 80 ? 11.55327 73.28477 40.41250 1.000 13.09859 249 GLU A N 1
ATOM 645 C CA . GLU A 1 80 ? 10.83294 72.02731 40.20500 1.000 12.81945 249 GLU A CA 1
ATOM 646 C C . GLU A 1 80 ? 10.51309 71.80432 38.72452 1.000 14.70796 249 GLU A C 1
ATOM 647 O O . GLU A 1 80 ? 9.36902 71.60928 38.32051 1.000 13.53846 249 GLU A O 1
ATOM 653 N N . ARG A 1 81 ? 11.55956 71.83353 37.90844 1.000 11.25263 250 ARG A N 1
ATOM 654 C CA . ARG A 1 81 ? 11.41264 71.36393 36.53943 1.000 11.84042 250 ARG A CA 1
ATOM 655 C C . ARG A 1 81 ? 10.96662 69.90433 36.55277 1.000 11.38657 250 ARG A C 1
ATOM 656 O O . ARG A 1 81 ? 11.40247 69.11632 37.39695 1.000 13.79225 250 ARG A O 1
ATOM 664 N N . ILE A 1 82 ? 10.08023 69.54926 35.62541 1.000 13.08531 251 ILE A N 1
ATOM 665 C CA . ILE A 1 82 ? 9.41186 68.25191 35.63007 1.000 13.20567 251 ILE A CA 1
ATOM 666 C C . ILE A 1 82 ? 10.12547 67.31213 34.66702 1.000 18.87172 251 ILE A C 1
ATOM 667 O O . ILE A 1 82 ? 10.23194 67.59235 33.46657 1.000 17.25788 251 ILE A O 1
ATOM 672 N N . TYR A 1 83 ? 10.59300 66.18069 35.18529 1.000 11.98194 252 TYR A N 1
ATOM 673 C CA . TYR A 1 83 ? 11.20035 65.13028 34.37380 1.000 13.17061 252 TYR A CA 1
ATOM 674 C C . TYR A 1 83 ? 10.30303 63.90267 34.45492 1.000 19.48076 252 TYR A C 1
ATOM 675 O O . TYR A 1 83 ? 10.19374 63.27677 35.51369 1.000 18.28038 252 TYR A O 1
ATOM 684 N N . LYS A 1 84 ? 9.67107 63.55375 33.34008 1.000 18.59347 253 LYS A N 1
ATOM 685 C CA . LYS A 1 84 ? 8.62441 62.54356 33.31817 1.000 23.27290 253 LYS A CA 1
ATOM 686 C C . LYS A 1 84 ? 8.99911 61.44496 32.33787 1.000 19.44500 253 LYS A C 1
ATOM 687 O O . LYS A 1 84 ? 9.39980 61.73190 31.20735 1.000 22.53363 253 LYS A O 1
ATOM 693 N N . GLN A 1 85 ? 8.88116 60.19726 32.77668 1.000 15.35922 254 GLN A N 1
ATOM 694 C CA . GLN A 1 85 ? 9.06339 59.03523 31.92080 1.000 11.57302 254 GLN A CA 1
ATOM 695 C C . GLN A 1 85 ? 7.69944 58.49615 31.50637 1.000 15.78948 254 GLN A C 1
ATOM 696 O O . GLN A 1 85 ? 6.66808 58.84819 32.07684 1.000 27.02856 254 GLN A O 1
ATOM 702 N N . ALA A 1 86 ? 7.70165 57.63423 30.49769 1.000 11.24682 255 ALA A N 1
ATOM 703 C CA . ALA A 1 86 ? 6.48247 57.03351 29.98139 1.000 11.29015 255 ALA A CA 1
ATOM 704 C C . ALA A 1 86 ? 6.56358 55.52031 30.11548 1.000 12.24929 255 ALA A C 1
ATOM 705 O O . ALA A 1 86 ? 7.64043 54.93170 29.99960 1.000 13.73244 255 ALA A O 1
ATOM 707 N N . VAL A 1 87 ? 5.41693 54.89291 30.36738 1.000 12.31588 256 VAL A N 1
ATOM 708 C CA . VAL A 1 87 ? 5.31433 53.44066 30.45553 1.000 12.83697 256 VAL A CA 1
ATOM 709 C C . VAL A 1 87 ? 4.52159 52.94444 29.25873 1.000 16.38898 256 VAL A C 1
ATOM 710 O O . VAL A 1 87 ? 3.45636 53.48887 28.94499 1.000 17.13767 256 VAL A O 1
ATOM 714 N N . TYR A 1 88 ? 5.04022 51.91708 28.59255 1.000 13.64486 257 TYR A N 1
ATOM 715 C CA . TYR A 1 88 ? 4.39949 51.33418 27.42375 1.000 14.33874 257 TYR A CA 1
ATOM 716 C C . TYR A 1 88 ? 4.02539 49.88883 27.69877 1.000 17.81401 257 TYR A C 1
ATOM 717 O O . TYR A 1 88 ? 4.81160 49.13152 28.27773 1.000 17.40026 257 TYR A O 1
ATOM 726 N N . ARG A 1 89 ? 2.81951 49.52066 27.27859 1.000 16.06755 258 ARG A N 1
ATOM 727 C CA . ARG A 1 89 ? 2.36756 48.14197 27.31815 1.000 17.03696 258 ARG A CA 1
ATOM 728 C C . ARG A 1 89 ? 2.74858 47.44363 26.02099 1.000 18.17421 258 ARG A C 1
ATOM 729 O O . ARG A 1 89 ? 2.58488 48.00022 24.93220 1.000 20.93890 258 ARG A O 1
ATOM 737 N N . VAL A 1 90 ? 3.25771 46.22176 26.14563 1.000 19.19640 259 VAL A N 1
ATOM 738 C CA . VAL A 1 90 ? 3.69761 45.42141 25.01055 1.000 21.40257 259 VAL A CA 1
ATOM 739 C C . VAL A 1 90 ? 2.96442 44.09110 25.07650 1.000 20.96421 259 VAL A C 1
ATOM 740 O O . VAL A 1 90 ? 3.12881 43.33748 26.04353 1.000 26.47973 259 VAL A O 1
ATOM 744 N N . ALA A 1 91 ? 2.14369 43.81278 24.06477 1.000 29.13435 260 ALA A N 1
ATOM 745 C CA . ALA A 1 91 ? 1.30242 42.62108 24.02143 1.000 27.08062 260 ALA A CA 1
ATOM 746 C C . ALA A 1 91 ? 1.72640 41.73952 22.85120 1.000 26.29068 260 ALA A C 1
ATOM 747 O O . ALA A 1 91 ? 1.61527 42.14530 21.68990 1.000 28.04029 260 ALA A O 1
ATOM 749 N N . MET A 1 92 ? 2.19359 40.53343 23.16038 1.000 27.67209 261 MET A N 1
ATOM 750 C CA . MET A 1 92 ? 2.75180 39.61311 22.18187 1.000 28.49910 261 MET A CA 1
ATOM 751 C C . MET A 1 92 ? 1.73419 38.52258 21.83520 1.000 32.71311 261 MET A C 1
ATOM 752 O O . MET A 1 92 ? 0.63071 38.47191 22.38272 1.000 38.68397 261 MET A O 1
ATOM 757 N N . THR A 1 93 ? 2.11127 37.63576 20.90264 1.000 29.53088 262 THR A N 1
ATOM 758 C CA . THR A 1 93 ? 1.17359 36.61023 20.43785 1.000 27.51443 262 THR A CA 1
ATOM 759 C C . THR A 1 93 ? 0.91771 35.54240 21.48871 1.000 50.30069 262 THR A C 1
ATOM 760 O O . THR A 1 93 ? -0.15515 34.92744 21.49587 1.000 46.37098 262 THR A O 1
ATOM 764 N N . ASP A 1 94 ? 1.88558 35.29170 22.36530 1.000 41.59633 263 ASP A N 1
ATOM 765 C CA . ASP A 1 94 ? 1.69473 34.32490 23.43795 1.000 48.81656 263 ASP A CA 1
ATOM 766 C C . ASP A 1 94 ? 0.65059 34.76682 24.45113 1.000 51.22251 263 ASP A C 1
ATOM 767 O O . ASP A 1 94 ? 0.41045 34.03502 25.41801 1.000 51.24595 263 ASP A O 1
ATOM 772 N N . LYS A 1 95 ? 0.04448 35.93867 24.25011 1.000 39.91590 264 LYS A N 1
ATOM 773 C CA . LYS A 1 95 ? -0.85341 36.61735 25.17942 1.000 45.75271 264 LYS A CA 1
ATOM 774 C C . LYS A 1 95 ? -0.14319 37.09394 26.44069 1.000 50.42892 264 LYS A C 1
ATOM 775 O O . LYS A 1 95 ? -0.81223 37.49607 27.40083 1.000 55.28138 264 LYS A O 1
ATOM 781 N N . HIS A 1 96 ? 1.18903 37.06977 26.47034 1.000 38.52006 265 HIS A N 1
ATOM 782 C CA . HIS A 1 96 ? 1.92987 37.60859 27.60309 1.000 38.83224 265 HIS A CA 1
ATOM 783 C C . HIS A 1 96 ? 2.00996 39.12589 27.49669 1.000 40.50123 265 HIS A C 1
ATOM 784 O O . HIS A 1 96 ? 2.12279 39.68029 26.39931 1.000 36.36772 265 HIS A O 1
ATOM 791 N N . GLU A 1 97 ? 1.95032 39.79639 28.64614 1.000 31.17415 266 GLU A N 1
ATOM 792 C CA . GLU A 1 97 ? 1.82429 41.24777 28.70724 1.000 37.72830 266 GLU A CA 1
ATOM 793 C C . GLU A 1 97 ? 2.96059 41.85088 29.52368 1.000 28.01853 266 GLU A C 1
ATOM 794 O O . GLU A 1 97 ? 3.18815 41.45370 30.67028 1.000 29.71198 266 GLU A O 1
ATOM 800 N N . TYR A 1 98 ? 3.65102 42.82766 28.94095 1.000 26.17856 267 TYR A N 1
ATOM 801 C CA . TYR A 1 98 ? 4.79654 43.47457 29.56196 1.000 20.11132 267 TYR A CA 1
ATOM 802 C C . TYR A 1 98 ? 4.56791 44.97441 29.64725 1.000 19.38620 267 TYR A C 1
ATOM 803 O O . TYR A 1 98 ? 3.85057 45.55498 28.82900 1.000 18.59902 267 TYR A O 1
ATOM 812 N N . PHE A 1 99 ? 5.21821 45.59983 30.62648 1.000 17.60202 268 PHE A N 1
ATOM 813 C CA . PHE A 1 99 ? 5.18881 47.04646 30.80237 1.000 16.01125 268 PHE A CA 1
ATOM 814 C C . PHE A 1 99 ? 6.61869 47.54912 30.91893 1.000 16.77109 268 PHE A C 1
ATOM 815 O O . PHE A 1 99 ? 7.34681 47.14826 31.83314 1.000 19.21705 268 PHE A O 1
ATOM 823 N N . PHE A 1 100 ? 7.01871 48.42072 29.99792 1.000 14.36350 269 PHE A N 1
ATOM 824 C CA . PHE A 1 100 ? 8.37839 48.93739 29.94058 1.000 13.69318 269 PHE A CA 1
ATOM 825 C C . PHE A 1 100 ? 8.37985 50.45027 30.08715 1.000 14.28844 269 PHE A C 1
ATOM 826 O O . PHE A 1 100 ? 7.51625 51.14042 29.53698 1.000 13.99844 269 PHE A O 1
ATOM 834 N N . ILE A 1 101 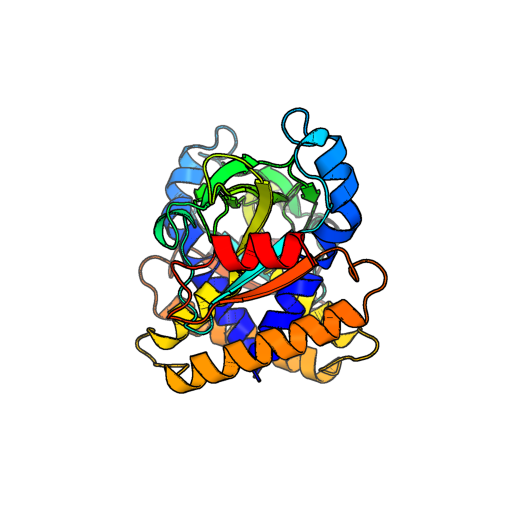? 9.34894 50.95790 30.83907 1.000 12.25724 270 ILE A N 1
ATOM 835 C CA . ILE A 1 101 ? 9.67080 52.37912 30.81309 1.000 11.53418 270 ILE A CA 1
ATOM 836 C C . ILE A 1 101 ? 10.46296 52.63673 29.54055 1.000 12.28355 270 ILE A C 1
ATOM 837 O O . ILE A 1 101 ? 11.56302 52.10139 29.36602 1.000 12.89943 270 ILE A O 1
ATOM 842 N N . LEU A 1 102 ? 9.90293 53.44880 28.64875 1.000 12.93188 271 LEU A N 1
ATOM 843 C CA . LEU A 1 102 ? 10.34918 53.47998 27.26531 1.000 11.18381 271 LEU A CA 1
ATOM 844 C C . LEU A 1 102 ? 10.22380 54.89085 26.71885 1.000 12.39897 271 LEU A C 1
ATOM 845 O O . LEU A 1 102 ? 9.22025 55.56602 26.95663 1.000 14.82009 271 LEU A O 1
ATOM 850 N N . GLU A 1 103 ? 11.23624 55.32304 25.97117 1.000 11.76733 272 GLU A N 1
ATOM 851 C CA . GLU A 1 103 ? 11.19167 56.62259 25.31551 1.000 10.54112 272 GLU A CA 1
ATOM 852 C C . GLU A 1 103 ? 12.25507 56.65743 24.22952 1.000 10.62359 272 GLU A C 1
ATOM 853 O O . GLU A 1 103 ? 13.15809 55.81901 24.18767 1.000 11.84953 272 GLU A O 1
ATOM 859 N N . TYR A 1 104 ? 12.13632 57.65159 23.35622 1.000 11.91947 273 TYR A N 1
ATOM 860 C CA . TYR A 1 104 ? 13.21350 57.98977 22.44280 1.000 16.75743 273 TYR A CA 1
ATOM 861 C C . TYR A 1 104 ? 14.21666 58.91020 23.12570 1.000 12.31946 273 TYR A C 1
ATOM 862 O O . TYR A 1 104 ? 13.86781 59.69356 24.01140 1.000 15.37318 273 TYR A O 1
ATOM 871 N N . ALA A 1 105 ? 15.47358 58.81691 22.69984 1.000 14.00926 274 ALA A N 1
ATOM 872 C CA . ALA A 1 105 ? 16.44646 59.86078 23.00869 1.000 13.32823 274 ALA A CA 1
ATOM 873 C C . ALA A 1 105 ? 16.01727 61.10488 22.24556 1.000 16.19572 274 ALA A C 1
ATOM 874 O O . ALA A 1 105 ? 16.37675 61.28615 21.08188 1.000 15.48925 274 ALA A O 1
ATOM 876 N N . SER A 1 106 ? 15.23310 61.96790 22.89424 1.000 11.05284 275 SER A N 1
ATOM 877 C CA . SER A 1 106 ? 14.49877 62.99560 22.17034 1.000 11.02005 275 SER A CA 1
ATOM 878 C C . SER A 1 106 ? 15.38361 64.11619 21.64403 1.000 13.23478 275 SER A C 1
ATOM 879 O O . SER A 1 106 ? 14.95774 64.82752 20.72866 1.000 12.64222 275 SER A O 1
ATOM 882 N N . ASN A 1 107 ? 16.60797 64.28378 22.15353 1.000 11.10941 276 ASN A N 1
ATOM 883 C CA . ASN A 1 107 ? 17.44146 65.32727 21.56879 1.000 13.23826 276 ASN A CA 1
ATOM 884 C C . ASN A 1 107 ? 17.86044 64.97961 20.14479 1.000 15.08564 276 ASN A C 1
ATOM 885 O O . ASN A 1 107 ? 18.26348 65.87380 19.39476 1.000 13.55665 276 ASN A O 1
ATOM 890 N N . LEU A 1 108 ? 17.71966 63.71437 19.73783 1.000 13.41418 277 LEU A N 1
ATOM 891 C CA . LEU A 1 108 ? 17.99434 63.33994 18.35375 1.000 12.80053 277 LEU A CA 1
ATOM 892 C C . LEU A 1 108 ? 16.99424 63.94146 17.37352 1.000 14.87067 277 LEU A C 1
ATOM 893 O O . LEU A 1 108 ? 17.30074 64.03436 16.18086 1.000 17.12821 277 LEU A O 1
ATOM 898 N N . MET A 1 109 ? 15.80756 64.34535 17.83884 1.000 18.65230 278 MET A N 1
ATOM 899 C CA . MET A 1 109 ? 14.89220 65.07418 16.96464 1.000 17.84842 278 MET A CA 1
ATOM 900 C C . MET A 1 109 ? 15.52111 66.36685 16.46577 1.000 17.34074 278 MET A C 1
ATOM 901 O O . MET A 1 109 ? 15.28381 66.77733 15.32357 1.000 18.80851 278 MET A O 1
ATOM 906 N N . SER A 1 110 ? 16.33017 67.01813 17.30344 1.000 14.64211 279 SER A N 1
ATOM 907 C CA . SER A 1 110 ? 17.03244 68.21736 16.86325 1.000 14.87926 279 SER A CA 1
ATOM 908 C C . SER A 1 110 ? 18.05247 67.89657 15.78211 1.000 17.36135 279 SER A C 1
ATOM 909 O O . SER A 1 110 ? 18.23492 68.68763 14.84937 1.000 18.15288 279 SER A O 1
ATOM 912 N N . LEU A 1 111 ? 18.71998 66.74402 15.88884 1.000 18.69504 280 LEU A N 1
ATOM 913 C CA . LEU A 1 111 ? 19.68209 66.34243 14.86742 1.000 18.80426 280 LEU A CA 1
ATOM 914 C C . LEU A 1 111 ? 18.99339 66.09314 13.53160 1.000 19.59789 280 LEU A C 1
ATOM 915 O O . LEU A 1 111 ? 19.53840 66.41402 12.46725 1.000 20.87151 280 LEU A O 1
ATOM 920 N N . TYR A 1 112 ? 17.79477 65.51633 13.57410 1.000 17.11610 281 TYR A N 1
ATOM 921 C CA . TYR A 1 112 ? 17.00740 65.32941 12.36379 1.000 18.43287 281 TYR A CA 1
ATOM 922 C C . TYR A 1 112 ? 16.58785 66.67068 11.77025 1.000 20.64901 281 TYR A C 1
ATOM 923 O O . TYR A 1 112 ? 16.72037 66.90156 10.56114 1.000 21.43730 281 TYR A O 1
ATOM 932 N N . ASP A 1 113 ? 16.07059 67.56879 12.61222 1.000 18.07888 282 ASP A N 1
ATOM 933 C CA . ASP A 1 113 ? 15.67014 68.88696 12.13301 1.000 19.65977 282 ASP A CA 1
ATOM 934 C C . ASP A 1 113 ? 16.85956 69.67666 11.60214 1.000 19.84183 282 ASP A C 1
ATOM 935 O O . ASP A 1 113 ? 16.70808 70.45810 10.65619 1.000 21.88502 282 ASP A O 1
ATOM 940 N N . MET A 1 114 ? 18.04122 69.49927 12.20366 1.000 21.01633 283 MET A N 1
ATOM 941 C CA . MET A 1 114 ? 19.25173 70.12852 11.68003 1.000 24.04345 283 MET A CA 1
ATOM 942 C C . MET A 1 114 ? 19.50180 69.71449 10.23639 1.000 22.62540 283 MET A C 1
ATOM 943 O O . MET A 1 114 ? 19.75727 70.55769 9.36892 1.000 25.54274 283 MET A O 1
ATOM 948 N N . SER A 1 115 ? 19.42014 68.41176 9.95904 1.000 21.05342 284 SER A N 1
ATOM 949 C CA . SER A 1 115 ? 19.73206 67.90881 8.62670 1.000 23.41069 284 SER A CA 1
ATOM 950 C C . SER A 1 115 ? 18.72589 68.36462 7.57519 1.000 32.87334 284 SER A C 1
ATOM 951 O O . SER A 1 115 ? 19.03195 68.31314 6.37884 1.000 28.69553 284 SER A O 1
ATOM 954 N N . LEU A 1 116 ? 17.54233 68.81772 7.98597 1.000 26.05384 285 LEU A N 1
ATOM 955 C CA . LEU A 1 116 ? 16.51598 69.25259 7.04694 1.000 30.03378 285 LEU A CA 1
ATOM 956 C C . LEU A 1 116 ? 16.43185 70.76447 6.89598 1.000 35.81061 285 LEU A C 1
ATOM 957 O O . LEU A 1 116 ? 15.76879 71.23844 5.96864 1.000 34.24040 285 LEU A O 1
ATOM 962 N N . HIS A 1 117 ? 17.08991 71.52143 7.76852 1.000 25.69463 286 HIS A N 1
ATOM 963 C CA . HIS A 1 117 ? 16.93334 72.96940 7.80949 1.000 27.37107 286 HIS A CA 1
ATOM 964 C C . HIS A 1 117 ? 17.54403 73.62459 6.57215 1.000 37.30042 286 HIS A C 1
ATOM 965 O O . HIS A 1 117 ? 18.49557 73.11055 5.97950 1.000 29.58636 286 HIS A O 1
ATOM 972 N N . GLU A 1 118 ? 16.97911 74.77924 6.18950 1.000 32.89649 287 GLU A N 1
ATOM 973 C CA . GLU A 1 118 ? 17.42969 75.49686 4.99696 1.000 37.02871 287 GLU A CA 1
ATOM 974 C C . GLU A 1 118 ? 18.93116 75.75573 5.03008 1.000 47.14561 287 GLU A C 1
ATOM 975 O O . GLU A 1 118 ? 19.60389 75.70374 3.99438 1.000 45.93592 287 GLU A O 1
ATOM 981 N N . ASP A 1 119 ? 19.46767 76.05495 6.21102 1.000 38.04573 288 ASP A N 1
ATOM 982 C CA . ASP A 1 119 ? 20.90108 76.22960 6.43756 1.000 41.01789 288 ASP A CA 1
ATOM 983 C C . ASP A 1 119 ? 21.52002 74.99625 7.07211 1.000 54.89470 288 ASP A C 1
ATOM 984 O O . ASP A 1 119 ? 22.32778 75.12855 7.99356 1.000 54.12433 288 ASP A O 1
ATOM 989 N N . ALA A 1 120 ? 21.15680 73.80124 6.60851 1.000 49.74533 289 ALA A N 1
ATOM 990 C CA . ALA A 1 120 ? 21.50616 72.56195 7.28696 1.000 52.93023 289 ALA A CA 1
ATOM 991 C C . ALA A 1 120 ? 23.00280 72.50717 7.59230 1.000 37.73017 289 ALA A C 1
ATOM 992 O O . ALA A 1 120 ? 23.82033 72.50003 6.65685 1.000 38.64124 289 ALA A O 1
ATOM 994 N N . PRO A 1 121 ? 23.39869 72.48785 8.86951 1.000 40.22313 290 PRO A N 1
ATOM 995 C CA . PRO A 1 121 ? 24.82042 72.32932 9.20363 1.000 45.93610 290 PRO A CA 1
ATOM 996 C C . PRO A 1 121 ? 25.33653 70.91237 9.03540 1.000 42.10019 290 PRO A C 1
ATOM 997 O O . PRO A 1 121 ? 26.51253 70.66563 9.32594 1.000 51.48944 290 PRO A O 1
ATOM 1001 N N . LEU A 1 122 ? 24.50119 69.97306 8.59809 1.000 40.15572 291 LEU A N 1
ATOM 1002 C CA . LEU A 1 122 ? 24.97852 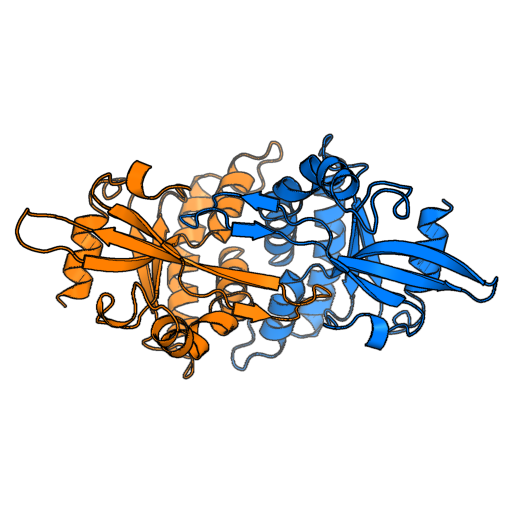68.64678 8.24170 1.000 31.17535 291 LEU A CA 1
ATOM 1003 C C . LEU A 1 122 ? 24.01850 68.02103 7.24196 1.000 36.85174 291 LEU A C 1
ATOM 1004 O O . LEU A 1 122 ? 22.82524 68.33837 7.21363 1.000 34.24907 291 LEU A O 1
ATOM 1009 N N . SER A 1 123 ? 24.56324 67.12912 6.42048 1.000 28.23178 292 SER A N 1
ATOM 1010 C CA . SER A 1 123 ? 23.80344 66.42773 5.40307 1.000 32.34936 292 SER A CA 1
ATOM 1011 C C . SER A 1 123 ? 23.07372 65.22880 6.00600 1.000 33.42657 292 SER A C 1
ATOM 1012 O O . SER A 1 123 ? 23.33458 64.80250 7.13514 1.000 28.11841 292 SER A O 1
ATOM 1015 N N . ARG A 1 124 ? 22.14126 64.67948 5.22581 1.000 27.54316 293 ARG A N 1
ATOM 1016 C CA . ARG A 1 124 ? 21.41962 63.49362 5.66951 1.000 27.07379 293 ARG A CA 1
ATOM 1017 C C . ARG A 1 124 ? 22.36817 62.31607 5.85413 1.000 26.74264 293 ARG A C 1
ATOM 1018 O O . ARG A 1 124 ? 22.19356 61.50678 6.77271 1.000 23.92066 293 ARG A O 1
ATOM 1026 N N . GLN A 1 125 ? 23.38630 62.21143 4.99372 1.000 32.50661 294 GLN A N 1
ATOM 1027 C CA . GLN A 1 125 ? 24.36886 61.13993 5.12818 1.000 32.91469 294 GLN A CA 1
ATOM 1028 C C . GLN A 1 125 ? 25.20891 61.31276 6.38616 1.000 26.00098 294 GLN A C 1
ATOM 1029 O O . GLN A 1 125 ? 25.50392 60.33306 7.08060 1.000 25.44246 294 GLN A O 1
ATOM 1035 N N . GLU A 1 126 ? 25.60417 62.54823 6.70065 1.000 24.08688 295 GLU A N 1
ATOM 1036 C CA . GLU A 1 126 ? 26.35780 62.76535 7.92957 1.000 25.81589 295 GLU A CA 1
ATOM 1037 C C . GLU A 1 126 ? 25.49524 62.53055 9.16039 1.000 26.88230 295 GLU A C 1
ATOM 1038 O O . GLU A 1 126 ? 26.00723 62.09738 10.19832 1.000 23.17952 295 GLU A O 1
ATOM 1044 N N . ARG A 1 127 ? 24.19216 62.80294 9.06583 1.000 20.81899 296 ARG A N 1
ATOM 1045 C CA . ARG A 1 127 ? 23.29658 62.50261 10.17661 1.000 19.32339 296 ARG A CA 1
ATOM 1046 C C . ARG A 1 127 ? 23.31823 61.01580 10.50398 1.000 18.27002 296 ARG A C 1
ATOM 1047 O O . ARG A 1 127 ? 23.39368 60.62844 11.67466 1.000 19.44326 296 ARG A O 1
ATOM 1055 N N . ASP A 1 128 ? 23.24898 60.16702 9.47515 1.000 19.11974 297 ASP A N 1
ATOM 1056 C CA . ASP A 1 128 ? 23.35250 58.72518 9.68355 1.000 18.41267 297 ASP A CA 1
ATOM 1057 C C . ASP A 1 128 ? 24.63025 58.36836 10.43505 1.000 19.57750 297 ASP A C 1
ATOM 1058 O O . ASP A 1 128 ? 24.60259 57.60176 11.40554 1.000 18.77176 297 ASP A O 1
ATOM 1063 N N . ASP A 1 129 ? 25.76728 58.90365 9.98011 1.000 18.55013 298 ASP A N 1
ATOM 1064 C CA . ASP A 1 129 ? 27.03560 58.65242 10.65929 1.000 21.29453 298 ASP A CA 1
ATOM 1065 C C . ASP A 1 129 ? 26.98650 59.10954 12.10953 1.000 22.67777 298 ASP A C 1
ATOM 1066 O O . ASP A 1 129 ? 27.51558 58.43536 13.00145 1.000 19.59689 298 ASP A O 1
ATOM 1071 N N . GLN A 1 130 ? 26.37571 60.26909 12.36169 1.000 16.67500 299 GLN A N 1
ATOM 1072 C CA . GLN A 1 130 ? 26.37858 60.82086 13.71185 1.000 15.70358 299 GLN A CA 1
ATOM 1073 C C . GLN A 1 130 ? 25.50282 60.01253 14.66099 1.000 17.86698 299 GLN A C 1
ATOM 1074 O O . GLN A 1 130 ? 25.80971 59.92067 15.85363 1.000 18.76978 299 GLN A O 1
ATOM 1080 N N . VAL A 1 131 ? 24.41993 59.40985 14.16606 1.000 14.41670 300 VAL A N 1
ATOM 1081 C CA . VAL A 1 131 ? 23.60944 58.56946 15.04606 1.000 13.41305 300 VAL A CA 1
ATOM 1082 C C . VAL A 1 131 ? 24.39923 57.34187 15.48678 1.000 13.05214 300 VAL A C 1
ATOM 1083 O O . VAL A 1 131 ? 24.34038 56.93581 16.65402 1.000 12.68267 300 VAL A O 1
ATOM 1087 N N . VAL A 1 132 ? 25.16181 56.74460 14.56928 1.000 16.45836 301 VAL A N 1
ATOM 1088 C CA . VAL A 1 132 ? 26.03054 55.62751 14.92995 1.000 18.66728 301 VAL A CA 1
ATOM 1089 C C . VAL A 1 132 ? 26.99473 56.04151 16.03514 1.000 20.94811 301 VAL A C 1
ATOM 1090 O O . VAL A 1 132 ? 27.18627 55.31939 17.02038 1.000 14.63470 301 VAL A O 1
ATOM 1094 N N . LEU A 1 133 ? 27.60226 57.22221 15.89625 1.000 16.63051 302 LEU A N 1
ATOM 1095 C CA . LEU A 1 133 ? 28.56204 57.67584 16.89748 1.000 15.42451 302 LEU A CA 1
ATOM 1096 C C . LEU A 1 133 ? 27.87867 58.01749 18.21610 1.000 13.18151 302 LEU A C 1
ATOM 1097 O O . LEU A 1 133 ? 28.47244 57.82516 19.28320 1.000 17.63544 302 LEU A O 1
ATOM 1102 N N . PHE A 1 134 ? 26.63807 58.51282 18.16141 1.000 12.64555 303 PHE A N 1
ATOM 1103 C CA . PHE A 1 134 ? 25.86674 58.77987 19.37600 1.000 13.07580 303 PHE A CA 1
ATOM 1104 C C . PHE A 1 134 ? 25.66745 57.50591 20.18688 1.000 13.23924 303 PHE A C 1
ATOM 1105 O O . PHE A 1 134 ? 25.90788 57.47635 21.40090 1.000 13.39461 303 PHE A O 1
ATOM 1113 N N . ILE A 1 135 ? 25.21104 56.44352 19.52349 1.000 14.00026 304 ILE A N 1
ATOM 1114 C CA . ILE A 1 135 ? 25.01020 55.15876 20.19031 1.000 13.39447 304 ILE A CA 1
ATOM 1115 C C . ILE A 1 135 ? 26.30301 54.69221 20.84253 1.000 16.54758 304 ILE A C 1
ATOM 1116 O O . ILE A 1 135 ? 26.33547 54.34913 22.03185 1.000 15.78078 304 ILE A O 1
ATOM 1121 N N . ARG A 1 136 ? 27.38935 54.68578 20.06890 1.000 12.39785 305 ARG A N 1
ATOM 1122 C CA . ARG A 1 136 ? 28.67858 54.22583 20.57240 1.000 16.20760 305 ARG A CA 1
ATOM 1123 C C . ARG A 1 136 ? 29.13020 55.04651 21.77614 1.000 16.27191 305 ARG A C 1
ATOM 1124 O O . ARG A 1 136 ? 29.53145 54.49150 22.80461 1.000 15.04972 305 ARG A O 1
ATOM 1132 N N . LYS A 1 137 ? 29.07392 56.37580 21.66682 1.000 13.85978 306 LYS A N 1
ATOM 1133 C CA . LYS A 1 137 ? 29.54801 57.22170 22.75846 1.000 13.65746 306 LYS A CA 1
ATOM 1134 C C . LYS A 1 137 ? 28.66677 57.09127 23.99759 1.000 16.00047 306 LYS A C 1
ATOM 1135 O O . LYS A 1 137 ? 29.18007 57.01004 25.11897 1.000 15.61278 306 LYS A O 1
ATOM 1141 N N . LEU A 1 138 ? 27.34231 57.07734 23.82518 1.000 12.83993 307 LEU A N 1
ATOM 1142 C CA . LEU A 1 138 ? 26.46262 56.95545 24.98457 1.000 13.46501 307 LEU A CA 1
ATOM 1143 C C . LEU A 1 138 ? 26.68568 55.63156 25.70702 1.000 16.30947 307 LEU A C 1
ATOM 1144 O O . LEU A 1 138 ? 26.64440 55.57507 26.94253 1.000 16.92287 307 LEU A O 1
ATOM 1149 N N . ARG A 1 139 ? 26.92405 54.55527 24.95355 1.000 16.78286 308 ARG A N 1
ATOM 1150 C CA . ARG A 1 139 ? 27.25756 53.27538 25.57279 1.000 15.79361 308 ARG A CA 1
ATOM 1151 C C . ARG A 1 139 ? 28.53556 53.37460 26.39646 1.000 17.19856 308 ARG A C 1
ATOM 1152 O O . ARG A 1 139 ? 28.59662 52.88125 27.52750 1.000 21.58618 308 ARG A O 1
ATOM 1160 N N . GLU A 1 140 ? 29.57526 54.00019 25.83534 1.000 16.75752 309 GLU A N 1
ATOM 1161 C CA . GLU A 1 140 ? 30.84084 54.13469 26.55155 1.000 18.97275 309 GLU A CA 1
ATOM 1162 C C . GLU A 1 140 ? 30.67775 54.95822 27.82219 1.000 23.06913 309 GLU A C 1
ATOM 1163 O O . GLU A 1 140 ? 31.25087 54.62449 28.86588 1.000 22.30219 309 GLU A O 1
ATOM 1169 N N . ILE A 1 141 ? 29.92119 56.05310 27.74905 1.000 16.20259 310 ILE A N 1
ATOM 1170 C CA . ILE A 1 141 ? 29.68862 56.86743 28.93951 1.000 15.76613 310 ILE A CA 1
ATOM 1171 C C . ILE A 1 141 ? 28.99723 56.04378 30.01731 1.000 18.21946 310 ILE A C 1
ATOM 1172 O O . ILE A 1 141 ? 29.44722 55.98943 31.16845 1.000 22.03628 310 ILE A O 1
ATOM 1177 N N . LEU A 1 142 ? 27.88465 55.39648 29.65693 1.000 17.48268 311 LEU A N 1
ATOM 1178 C CA . LEU A 1 142 ? 27.09991 54.63838 30.62746 1.000 21.43001 311 LEU A CA 1
ATOM 1179 C C . LEU A 1 142 ? 27.88685 53.47059 31.19079 1.000 27.40876 311 LEU A C 1
ATOM 1180 O O . LEU A 1 142 ? 27.73124 53.12516 32.36815 1.000 27.66784 311 LEU A O 1
ATOM 1185 N N . GLU A 1 143 ? 28.71438 52.85283 30.35417 1.000 23.11910 312 GLU A N 1
ATOM 1186 C CA . GLU A 1 143 ? 29.66975 51.82052 30.72828 1.000 34.47442 312 GLU A CA 1
ATOM 1187 C C . GLU A 1 143 ? 30.41490 52.15328 32.01512 1.000 33.49343 312 GLU A C 1
ATOM 1188 O O . GLU A 1 143 ? 30.60994 51.28705 32.87367 1.000 43.37598 312 GLU A O 1
ATOM 1194 N N . GLY A 1 144 ? 30.84643 53.40254 32.14939 1.000 32.11020 313 GLY A N 1
ATOM 1195 C CA . GLY A 1 144 ? 31.66358 53.82228 33.26551 1.000 36.62742 313 GLY A CA 1
ATOM 1196 C C . GLY A 1 144 ? 30.93145 54.43198 34.44000 1.000 35.28022 313 GLY A C 1
ATOM 1197 O O . GLY A 1 144 ? 31.58488 54.92206 35.36518 1.000 32.38362 313 GLY A O 1
ATOM 1198 N N . CYS A 1 145 ? 29.60454 54.41572 34.45011 1.000 24.94187 314 CYS A N 1
ATOM 1199 C CA . CYS A 1 145 ? 28.81961 55.05678 35.50129 1.000 29.28727 314 CYS A CA 1
ATOM 1200 C C . CYS A 1 145 ? 28.17050 53.98112 36.36193 1.000 39.16188 314 CYS A C 1
ATOM 1201 O O . CYS A 1 145 ? 27.30164 53.24287 35.88719 1.000 36.86678 314 CYS A O 1
ATOM 1204 N N . LYS A 1 146 ? 28.56763 53.91703 37.63480 1.000 39.95767 315 LYS A N 1
ATOM 1205 C CA . LYS A 1 146 ? 28.06117 52.86585 38.51090 1.000 47.31725 315 LYS A CA 1
ATOM 1206 C C . LYS A 1 146 ? 26.57374 53.03703 38.79770 1.000 40.57514 315 LYS A C 1
ATOM 1207 O O . LYS A 1 146 ? 25.81852 52.05845 38.77957 1.000 55.49688 315 LYS A O 1
ATOM 1213 N N . GLU A 1 147 ? 26.12951 54.26655 39.06245 1.000 51.07737 316 GLU A N 1
ATOM 1214 C CA . GLU A 1 147 ? 24.72552 54.46648 39.40326 1.000 57.01607 316 GLU A CA 1
ATOM 1215 C C . GLU A 1 147 ? 23.81180 54.24240 38.20265 1.000 46.81348 316 GLU A C 1
ATOM 1216 O O . GLU A 1 147 ? 22.64376 53.88142 38.37868 1.000 57.70932 316 GLU A O 1
ATOM 1222 N N . CYS A 1 148 ? 24.31839 54.42614 36.98170 1.000 29.56528 317 CYS A N 1
ATOM 1223 C CA . CYS A 1 148 ? 23.47117 54.36735 35.79629 1.000 32.07539 317 CYS A CA 1
ATOM 1224 C C . CYS A 1 148 ? 23.60870 53.07999 34.99334 1.000 26.73760 317 CYS A C 1
ATOM 1225 O O . CYS A 1 148 ? 22.70065 52.76401 34.21737 1.000 27.94057 317 CYS A O 1
ATOM 1228 N N . ARG A 1 149 ? 24.70160 52.33115 35.17606 1.000 36.79977 318 ARG A N 1
ATOM 1229 C CA . ARG A 1 149 ? 25.05042 51.23147 34.27487 1.000 54.57751 318 ARG A CA 1
ATOM 1230 C C . ARG A 1 149 ? 23.92432 50.20993 34.14255 1.000 44.45061 318 ARG A C 1
ATOM 1231 O O . ARG A 1 149 ? 23.48466 49.88887 33.03187 1.000 40.13826 318 ARG A O 1
ATOM 1239 N N . GLY A 1 150 ? 23.45237 49.68051 35.26270 1.000 32.67923 319 GLY A N 1
ATOM 1240 C CA . GLY A 1 150 ? 22.43846 48.64897 35.22891 1.000 27.07173 319 GLY A CA 1
ATOM 1241 C C . GLY A 1 150 ? 21.01165 49.12957 35.08160 1.000 34.15747 319 GLY A C 1
ATOM 1242 O O . GLY A 1 150 ? 20.09581 48.30151 35.04958 1.000 31.76447 319 GLY A O 1
ATOM 1243 N N . LYS A 1 151 ? 20.78763 50.43699 34.96605 1.000 22.19477 320 LYS A N 1
ATOM 1244 C CA . LYS A 1 151 ? 19.44936 51.00544 35.05015 1.000 20.26612 320 LYS A CA 1
ATOM 1245 C C . LYS A 1 151 ? 18.89459 51.47555 33.71345 1.000 15.63982 320 LYS A C 1
ATOM 1246 O O . LYS A 1 151 ? 17.80866 52.06001 33.68260 1.000 16.24289 320 LYS A O 1
ATOM 1252 N N . CYS A 1 152 ? 19.59989 51.25204 32.61138 1.000 15.05518 321 CYS A N 1
ATOM 1253 C CA . CYS A 1 152 ? 19.05726 51.64165 31.32215 1.000 15.02080 321 CYS A CA 1
ATOM 1254 C C . CYS A 1 152 ? 19.64380 50.75890 30.23383 1.000 18.81002 321 CYS A C 1
ATOM 1255 O O . CYS A 1 152 ? 20.67572 50.10934 30.41539 1.000 22.17437 321 CYS A O 1
ATOM 1258 N N . GLU A 1 153 ? 18.95533 50.74110 29.09672 1.000 14.10866 322 GLU A N 1
ATOM 1259 C CA . GLU A 1 153 ? 19.35008 49.95462 27.93670 1.000 15.06445 322 GLU A CA 1
ATOM 1260 C C . GLU A 1 153 ? 19.20736 50.82624 26.70386 1.000 12.30350 322 GLU A C 1
ATOM 1261 O O . GLU A 1 153 ? 18.16028 51.44844 26.50724 1.000 14.20475 322 GLU A O 1
ATOM 1267 N N . ILE A 1 154 ? 20.24945 50.87213 25.88235 1.000 15.90951 323 ILE A N 1
ATOM 1268 C CA . ILE A 1 154 ? 20.18998 51.57420 24.60505 1.000 14.58130 323 ILE A CA 1
ATOM 1269 C C . ILE A 1 154 ? 19.68842 50.59735 23.55583 1.000 15.09214 323 ILE A C 1
ATOM 1270 O O . ILE A 1 154 ? 20.24460 49.50662 23.40407 1.000 16.46556 323 ILE A O 1
ATOM 1275 N N . VAL A 1 155 ? 18.63992 50.98291 22.83471 1.000 13.08299 324 VAL A N 1
ATOM 1276 C CA . VAL A 1 155 ? 17.99356 50.09340 21.87231 1.000 14.32360 324 VAL A CA 1
ATOM 1277 C C . VAL A 1 155 ? 17.99995 50.73404 20.48948 1.000 13.87153 324 VAL A C 1
ATOM 1278 O O . VAL A 1 155 ? 17.06080 51.46736 20.14490 1.000 13.80176 324 VAL A O 1
ATOM 1282 N N . PRO A 1 156 ? 19.02652 50.49720 19.67370 1.000 18.44761 325 PRO A N 1
ATOM 1283 C CA . PRO A 1 156 ? 19.01985 51.04195 18.31141 1.000 15.15902 325 PRO A CA 1
ATOM 1284 C C . PRO A 1 156 ? 17.99643 50.32151 17.45231 1.000 18.43302 325 PRO A C 1
ATOM 1285 O O . PRO A 1 156 ? 17.82625 49.10455 17.55178 1.000 18.64877 325 PRO A O 1
ATOM 1289 N N . ILE A 1 157 ? 17.31031 51.09026 16.60894 1.000 14.20288 326 ILE A N 1
ATOM 1290 C CA . ILE A 1 157 ? 16.25182 50.58352 15.74268 1.000 16.50146 326 ILE A CA 1
ATOM 1291 C C . ILE A 1 157 ? 16.48979 51.12482 14.34036 1.000 16.13249 326 ILE A C 1
ATOM 1292 O O . ILE A 1 157 ? 16.47958 52.34382 14.13314 1.000 16.96333 326 ILE A O 1
ATOM 1297 N N . SER A 1 158 ? 16.69224 50.22896 13.37955 1.000 19.70378 327 SER A N 1
ATOM 1298 C CA . SER A 1 158 ? 16.85603 50.67274 12.00767 1.000 18.39659 327 SER A CA 1
ATOM 1299 C C . SER A 1 158 ? 15.49682 50.87225 11.34635 1.000 24.89464 327 SER A C 1
ATOM 1300 O O . SER A 1 158 ? 14.44616 50.53406 11.89834 1.000 20.33271 327 SER A O 1
ATOM 1303 N N . GLY A 1 159 ? 15.53296 51.42392 10.13211 1.000 21.25021 328 GLY A N 1
ATOM 1304 C CA . GLY A 1 159 ? 14.30023 51.64532 9.39314 1.000 27.27890 328 GLY A CA 1
ATOM 1305 C C . GLY A 1 159 ? 13.49939 50.37402 9.19175 1.000 31.92460 328 GLY A C 1
ATOM 1306 O O . GLY A 1 159 ? 12.28735 50.34898 9.41330 1.000 35.31346 328 GLY A O 1
ATOM 1307 N N . ASP A 1 160 ? 14.16438 49.29650 8.78003 1.000 29.69838 329 ASP A N 1
ATOM 1308 C CA . ASP A 1 160 ? 13.44496 48.05453 8.52642 1.000 28.49394 329 ASP A CA 1
ATOM 1309 C C . ASP A 1 160 ? 13.12062 47.28498 9.80238 1.000 30.66469 329 ASP A C 1
ATOM 1310 O O . ASP A 1 160 ? 12.48361 46.22946 9.72598 1.000 34.25647 329 ASP A O 1
ATOM 1315 N N . GLU A 1 161 ? 13.51677 47.79571 10.96684 1.000 21.38809 330 GLU A N 1
ATOM 1316 C CA . GLU A 1 161 ? 13.21928 47.18307 12.25566 1.000 17.91541 330 GLU A CA 1
ATOM 1317 C C . GLU A 1 161 ? 12.13511 47.92828 13.03037 1.000 23.04910 330 GLU A C 1
ATOM 1318 O O . GLU A 1 161 ? 11.88737 47.59666 14.19599 1.000 19.87021 330 GLU A O 1
ATOM 1324 N N . LYS A 1 162 ? 11.49188 48.92865 12.41364 1.000 20.71140 331 LYS A N 1
ATOM 1325 C CA . LYS A 1 162 ? 10.45788 49.70299 13.10230 1.000 22.19417 331 LYS A CA 1
ATOM 1326 C C . LYS A 1 162 ? 9.40071 48.80678 13.73136 1.000 20.23580 331 LYS A C 1
ATOM 1327 O O . LYS A 1 162 ? 9.01025 49.00471 14.88854 1.000 24.16570 331 LYS A O 1
ATOM 1333 N N . SER A 1 163 ? 8.92433 47.81675 12.98234 1.000 19.23227 332 SER A N 1
ATOM 1334 C CA . SER A 1 163 ? 7.85512 46.93701 13.43490 1.000 22.38627 332 SER A CA 1
ATOM 1335 C C . SER A 1 163 ? 8.35478 45.80725 14.32596 1.000 21.66387 332 SER A C 1
ATOM 1336 O O . SER A 1 163 ? 7.58808 44.88646 14.62822 1.000 23.05480 332 SER A O 1
ATOM 1339 N N . LYS A 1 164 ? 9.61389 45.85591 14.75829 1.000 20.03860 333 LYS A N 1
ATOM 1340 C CA . LYS A 1 164 ? 10.17504 44.81199 15.60509 1.000 16.70991 333 LYS A CA 1
ATOM 1341 C C . LYS A 1 164 ? 10.57655 45.33104 16.97879 1.000 15.37915 333 LYS A C 1
ATOM 1342 O O . LYS A 1 164 ? 11.30335 44.64059 17.70032 1.000 17.89641 333 LYS A O 1
ATOM 1348 N N . ILE A 1 165 ? 10.11072 46.52187 17.36056 1.000 15.11615 334 ILE A N 1
ATOM 1349 C CA . ILE A 1 165 ? 10.46706 47.09947 18.65573 1.000 15.96995 334 ILE A CA 1
ATOM 1350 C C . ILE A 1 165 ? 10.04749 46.17565 19.79335 1.000 17.80560 334 ILE A C 1
ATOM 1351 O O . ILE A 1 165 ? 10.81837 45.92318 20.72695 1.000 15.59962 334 ILE A O 1
ATOM 1356 N N . ALA A 1 166 ? 8.81654 45.66112 19.73542 1.000 15.03470 335 ALA A N 1
ATOM 1357 C CA . ALA A 1 166 ? 8.33335 44.78192 20.79683 1.000 15.26415 335 ALA A CA 1
ATOM 1358 C C . ALA A 1 166 ? 9.19374 43.52717 20.92100 1.000 16.48358 335 ALA A C 1
ATOM 1359 O O . ALA A 1 166 ? 9.47476 43.06741 22.03526 1.000 18.15178 335 ALA A O 1
ATOM 1361 N N . ASP A 1 167 ? 9.61589 42.95761 19.78638 1.000 15.46766 336 ASP A N 1
ATOM 1362 C CA . ASP A 1 167 ? 10.45243 41.75937 19.81246 1.000 15.60268 336 ASP A CA 1
ATOM 1363 C C . ASP A 1 167 ? 11.76909 42.02114 20.52845 1.000 19.63404 336 ASP A C 1
ATOM 1364 O O . ASP A 1 167 ? 12.22713 41.19525 21.32758 1.000 20.17350 336 ASP A O 1
ATOM 1369 N N . VAL A 1 168 ? 12.39512 43.16446 20.24892 1.000 15.07694 337 VAL A N 1
ATOM 1370 C CA . VAL A 1 168 ? 13.69911 43.46066 20.83542 1.000 14.03854 337 VAL A CA 1
ATOM 1371 C C . VAL A 1 168 ? 13.56650 43.70374 22.33390 1.000 16.04991 337 VAL A C 1
ATOM 1372 O O . VAL A 1 168 ? 14.36567 43.20466 23.13372 1.000 18.19297 337 VAL A O 1
ATOM 1376 N N . LEU A 1 169 ? 12.54977 44.46737 22.73719 1.000 15.82652 338 LEU A N 1
ATOM 1377 C CA . LEU A 1 169 ? 12.34969 44.75431 24.15542 1.000 12.82108 338 LEU A CA 1
ATOM 1378 C C . LEU A 1 169 ? 12.09736 43.47776 24.94686 1.000 18.29923 338 LEU A C 1
ATOM 1379 O O . LEU A 1 169 ? 12.68513 43.26448 26.01377 1.000 16.88842 338 LEU A O 1
ATOM 1384 N N . VAL A 1 170 ? 11.20417 42.62372 24.44522 1.000 14.16837 339 VAL A N 1
ATOM 1385 C CA . VAL A 1 170 ? 10.87558 41.39328 25.15542 1.000 16.32619 339 VAL A CA 1
ATOM 1386 C C . VAL A 1 170 ? 12.07240 40.45099 25.17890 1.000 19.47645 339 VAL A C 1
ATOM 1387 O O . VAL A 1 170 ? 12.30770 39.75646 26.17713 1.000 21.01747 339 VAL A O 1
ATOM 1391 N N . ALA A 1 171 ? 12.86587 40.43326 24.10728 1.000 19.90743 340 ALA A N 1
ATOM 1392 C CA . ALA A 1 171 ? 14.06989 39.60857 24.09277 1.000 23.85898 340 ALA A CA 1
ATOM 1393 C C . ALA A 1 171 ? 15.06211 40.06762 25.15497 1.000 21.88283 340 ALA A C 1
ATOM 1394 O O . ALA A 1 171 ? 15.59755 39.25020 25.91401 1.000 25.64087 340 ALA A O 1
ATOM 1396 N N . ILE A 1 172 ? 15.32169 41.37690 25.21779 1.000 17.96813 341 ILE A N 1
ATOM 1397 C CA . ILE A 1 172 ? 16.24584 41.91363 26.21509 1.000 20.37414 341 ILE A CA 1
ATOM 1398 C C . ILE A 1 172 ? 15.72956 41.63987 27.61987 1.000 26.47834 341 ILE A C 1
ATOM 1399 O O . ILE A 1 172 ? 16.48767 41.22807 28.50710 1.000 26.37352 341 ILE A O 1
ATOM 1404 N N . HIS A 1 173 ? 14.43020 41.85391 27.84248 1.000 18.17608 342 HIS A N 1
ATOM 1405 C CA . HIS A 1 173 ? 13.84276 41.55392 29.14435 1.000 19.56672 342 HIS A CA 1
ATOM 1406 C C . HIS A 1 173 ? 14.13344 40.11938 29.56802 1.000 29.47462 342 HIS A C 1
ATOM 1407 O O . HIS A 1 173 ? 14.39583 39.84782 30.74616 1.000 29.91738 342 HIS A O 1
ATOM 1414 N N . ASN A 1 174 ? 14.10752 39.18933 28.61618 1.000 33.06795 343 ASN A N 1
ATOM 1415 C CA . ASN A 1 174 ? 14.36631 37.78409 28.89079 1.000 31.77480 343 ASN A CA 1
ATOM 1416 C C . ASN A 1 174 ? 15.82605 37.39522 28.67676 1.000 28.15507 343 ASN A C 1
ATOM 1417 O O . ASN A 1 174 ? 16.12893 36.20049 28.57618 1.000 44.21671 343 ASN A O 1
ATO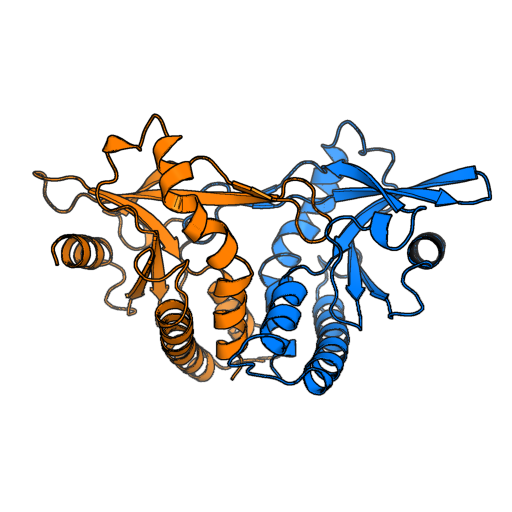M 1422 N N . ALA A 1 175 ? 16.73128 38.36727 28.60703 1.000 35.06163 344 ALA A N 1
ATOM 1423 C CA . ALA A 1 175 ? 18.15782 38.07318 28.48735 1.000 26.00129 344 ALA A CA 1
ATOM 1424 C C . ALA A 1 175 ? 18.64746 37.29368 29.70462 1.000 54.76223 344 ALA A C 1
ATOM 1425 O O . ALA A 1 175 ? 18.40576 37.69395 30.84423 1.000 43.83727 344 ALA A O 1
ATOM 1427 N N . ASN B 1 1 ? 32.03055 72.47986 15.46972 1.000 37.24657 170 ASN D N 1
ATOM 1428 C CA . ASN B 1 1 ? 32.20042 72.74986 16.89163 1.000 34.01475 170 ASN D CA 1
ATOM 1429 C C . ASN B 1 1 ? 31.03951 72.16624 17.68646 1.000 29.22612 170 ASN D C 1
ATOM 1430 O O . ASN B 1 1 ? 29.89387 72.20962 17.24022 1.000 32.91003 170 ASN D O 1
ATOM 1435 N N . VAL B 1 2 ? 31.33786 71.61833 18.86768 1.000 31.20289 171 VAL D N 1
ATOM 1436 C CA . VAL B 1 2 ? 30.28209 71.02798 19.68490 1.000 26.33782 171 VAL D CA 1
ATOM 1437 C C . VAL B 1 2 ? 29.25271 72.08297 20.06833 1.000 16.74188 171 VAL D C 1
ATOM 1438 O O . VAL B 1 2 ? 28.07568 71.76647 20.27750 1.000 21.64063 171 VAL D O 1
ATOM 1442 N N . ALA B 1 3 ? 29.66558 73.35273 20.12676 1.000 21.18061 172 ALA D N 1
ATOM 1443 C CA . ALA B 1 3 ? 28.73203 74.43361 20.42707 1.000 21.48153 172 ALA D CA 1
ATOM 1444 C C . ALA B 1 3 ? 27.59253 74.49118 19.41853 1.000 16.01310 172 ALA D C 1
ATOM 1445 O O . ALA B 1 3 ? 26.46503 74.86222 19.76595 1.000 15.32217 172 ALA D O 1
ATOM 1447 N N . ASP B 1 4 ? 27.87317 74.15198 18.15702 1.000 18.00057 173 ASP D N 1
ATOM 1448 C CA . ASP B 1 4 ? 26.83528 74.20408 17.13106 1.000 23.62571 173 ASP D CA 1
ATOM 1449 C C . ASP B 1 4 ? 25.68033 73.27368 17.46816 1.000 19.10147 173 ASP D C 1
ATOM 1450 O O . ASP B 1 4 ? 24.51104 73.64959 17.32999 1.000 20.29921 173 ASP D O 1
ATOM 1455 N N . GLY B 1 5 ? 25.98653 72.05366 17.90938 1.000 17.09253 174 GLY D N 1
ATOM 1456 C CA . GLY B 1 5 ? 24.92716 71.13957 18.30188 1.000 18.44983 174 GLY D CA 1
ATOM 1457 C C . GLY B 1 5 ? 24.12437 71.64682 19.48456 1.000 14.65946 174 GLY D C 1
ATOM 1458 O O . GLY B 1 5 ? 22.89693 71.53662 19.50466 1.000 14.23159 174 GLY D O 1
ATOM 1459 N N . PHE B 1 6 ? 24.80591 72.20567 20.48824 1.000 10.40750 175 PHE D N 1
ATOM 1460 C CA . PHE B 1 6 ? 24.10485 72.73639 21.65508 1.000 11.82452 175 PHE D CA 1
ATOM 1461 C C . PHE B 1 6 ? 23.17375 73.88394 21.27184 1.000 11.03903 175 PHE D C 1
ATOM 1462 O O . PHE B 1 6 ? 22.06222 73.99391 21.80360 1.000 11.98147 175 PHE D O 1
ATOM 1470 N N . ALA B 1 7 ? 23.61547 74.76065 20.36334 1.000 10.17162 176 ALA D N 1
ATOM 1471 C CA . ALA B 1 7 ? 22.77540 75.88254 19.95017 1.000 9.34441 176 ALA D CA 1
ATOM 1472 C C . ALA B 1 7 ? 21.56416 75.39954 19.16256 1.000 10.66113 176 ALA D C 1
ATOM 1473 O O . ALA B 1 7 ? 20.42779 75.79325 19.45133 1.000 11.67677 176 ALA D O 1
ATOM 1475 N N . TRP B 1 8 ? 21.78859 74.54444 18.16049 1.000 11.89639 177 TRP D N 1
ATOM 1476 C CA . TRP B 1 8 ? 20.67402 74.01109 17.37952 1.000 11.70635 177 TRP D CA 1
ATOM 1477 C C . TRP B 1 8 ? 19.70140 73.22127 18.24906 1.000 12.61515 177 TRP D C 1
ATOM 1478 O O . TRP B 1 8 ? 18.48642 73.24838 18.01680 1.000 13.27467 177 TRP D O 1
ATOM 1489 N N . ASN B 1 9 ? 20.21883 72.49414 19.24148 1.000 10.30271 178 ASN D N 1
ATOM 1490 C CA . ASN B 1 9 ? 19.35984 71.67493 20.09190 1.000 10.68071 178 ASN D CA 1
ATOM 1491 C C . ASN B 1 9 ? 18.54351 72.53427 21.05529 1.000 12.45421 178 ASN D C 1
ATOM 1492 O O . ASN B 1 9 ? 17.36494 72.24912 21.30859 1.000 12.39819 178 ASN D O 1
ATOM 1497 N N . TYR B 1 10 ? 19.14354 73.59644 21.59676 1.000 10.58759 179 TYR D N 1
ATOM 1498 C CA . TYR B 1 10 ? 18.37030 74.50746 22.43541 1.000 11.52157 179 TYR D CA 1
ATOM 1499 C C . TYR B 1 10 ? 17.26525 75.17831 21.63086 1.000 11.20119 179 TYR D C 1
ATOM 1500 O O . TYR B 1 10 ? 16.17719 75.43739 22.15697 1.000 11.60444 179 TYR D O 1
ATOM 1509 N N . TYR B 1 11 ? 17.51795 75.43304 20.34953 1.000 8.30827 180 TYR D N 1
ATOM 1510 C CA . TYR B 1 11 ? 16.50008 76.00866 19.47878 1.000 9.24951 180 TYR D CA 1
ATOM 1511 C C . TYR B 1 11 ? 15.39463 75.00036 19.16779 1.000 14.88148 180 TYR D C 1
ATOM 1512 O O . TYR B 1 11 ? 14.23033 75.20422 19.53304 1.000 11.50023 180 TYR D O 1
ATOM 1521 N N . PHE B 1 12 ? 15.73813 73.90066 18.48726 1.000 10.52102 181 PHE D N 1
ATOM 1522 C CA . PHE B 1 12 ? 14.71091 72.94843 18.06340 1.000 12.56254 181 PHE D CA 1
ATOM 1523 C C . PHE B 1 12 ? 14.03768 72.25421 19.23660 1.000 12.81415 181 PHE D C 1
ATOM 1524 O O . PHE B 1 12 ? 12.83394 71.97577 19.18026 1.000 14.96120 181 PHE D O 1
ATOM 1532 N N . GLY B 1 13 ? 14.79004 71.94950 20.28942 1.000 8.98330 182 GLY D N 1
ATOM 1533 C CA . GLY B 1 13 ? 14.25958 71.19348 21.40622 1.000 9.97120 182 GLY D CA 1
ATOM 1534 C C . GLY B 1 13 ? 13.60039 72.00524 22.49691 1.000 10.35945 182 GLY D C 1
ATOM 1535 O O . GLY B 1 13 ? 13.01288 71.42515 23.41781 1.000 10.84967 182 GLY D O 1
ATOM 1536 N N . TYR B 1 14 ? 13.67012 73.33592 22.42188 1.000 11.66529 183 TYR D N 1
ATOM 1537 C CA . TYR B 1 14 ? 13.06193 74.15416 23.46156 1.000 9.36616 183 TYR D CA 1
ATOM 1538 C C . TYR B 1 14 ? 12.47393 75.45039 22.91145 1.000 10.12428 183 TYR D C 1
ATOM 1539 O O . TYR B 1 14 ? 11.25839 75.65479 22.98017 1.000 10.95842 183 TYR D O 1
ATOM 1548 N N . LEU B 1 15 ? 13.31748 76.33654 22.37166 1.000 9.24622 184 LEU D N 1
ATOM 1549 C CA . LEU B 1 15 ? 12.83815 77.66854 21.99950 1.000 11.64584 184 LEU D CA 1
ATOM 1550 C C . LEU B 1 15 ? 11.78605 77.60478 20.90014 1.000 12.18745 184 LEU D C 1
ATOM 1551 O O . LEU B 1 15 ? 10.79707 78.34679 20.93586 1.000 12.79004 184 LEU D O 1
ATOM 1556 N N . LYS B 1 16 ? 11.97982 76.73072 19.91052 1.000 11.96404 185 LYS D N 1
ATOM 1557 C CA . LYS B 1 16 ? 10.98615 76.59045 18.85145 1.000 13.87698 185 LYS D CA 1
ATOM 1558 C C . LYS B 1 16 ? 9.66590 76.03562 19.37123 1.000 16.54506 185 LYS D C 1
ATOM 1559 O O . LYS B 1 16 ? 8.62465 76.23136 18.73096 1.000 17.10806 185 LYS D O 1
ATOM 1565 N N . LEU B 1 17 ? 9.68622 75.35093 20.51647 1.000 13.45171 186 LEU D N 1
ATOM 1566 C CA . LEU B 1 17 ? 8.45704 74.83169 21.10537 1.000 16.45344 186 LEU D CA 1
ATOM 1567 C C . LEU B 1 17 ? 7.76280 75.86900 21.98156 1.000 18.77441 186 LEU D C 1
ATOM 1568 O O . LEU B 1 17 ? 6.52902 75.93858 22.00326 1.000 20.76780 186 LEU D O 1
ATOM 1573 N N . VAL B 1 18 ? 8.52554 76.68293 22.70844 1.000 13.65624 187 VAL D N 1
ATOM 1574 C CA . VAL B 1 18 ? 7.92685 77.50315 23.75929 1.000 15.01963 187 VAL D CA 1
ATOM 1575 C C . VAL B 1 18 ? 7.74971 78.95966 23.34022 1.000 18.70004 187 VAL D C 1
ATOM 1576 O O . VAL B 1 18 ? 6.86101 79.64808 23.85007 1.000 19.98007 187 VAL D O 1
ATOM 1580 N N . LEU B 1 19 ? 8.58158 79.45013 22.42371 1.000 14.46939 188 LEU D N 1
ATOM 1581 C CA . LEU B 1 19 ? 8.50163 80.86995 22.07930 1.000 15.56937 188 LEU D CA 1
ATOM 1582 C C . LEU B 1 19 ? 7.26942 81.22473 21.24391 1.000 15.16927 188 LEU D C 1
ATOM 1583 O O . LEU B 1 19 ? 6.66964 82.28128 21.48437 1.000 19.08639 188 LEU D O 1
ATOM 1588 N N . PRO B 1 20 ? 6.84931 80.41405 20.26103 1.000 18.31874 189 PRO D N 1
ATOM 1589 C CA . PRO B 1 20 ? 5.60901 80.75931 19.54221 1.000 19.91586 189 PRO D CA 1
ATOM 1590 C C . PRO B 1 20 ? 4.37299 80.67630 20.41753 1.000 26.85845 189 PRO D C 1
ATOM 1591 O O . PRO B 1 20 ? 3.33664 81.24937 20.06098 1.000 38.30375 189 PRO D O 1
ATOM 1595 N N . ARG B 1 21 ? 4.45574 79.98990 21.55451 1.000 27.67770 190 ARG D N 1
ATOM 1596 C CA . ARG B 1 21 ? 3.36082 79.86834 22.50749 1.000 31.87480 190 ARG D CA 1
ATOM 1597 C C . ARG B 1 21 ? 3.44899 80.87032 23.64876 1.000 24.75149 190 ARG D C 1
ATOM 1598 O O . ARG B 1 21 ? 2.58112 80.86183 24.52372 1.000 27.98109 190 ARG D O 1
ATOM 1606 N N . LEU B 1 22 ? 4.46968 81.72925 23.66419 1.000 22.41826 191 LEU D N 1
ATOM 1607 C CA . LEU B 1 22 ? 4.81794 82.44213 24.89038 1.000 19.69650 191 LEU D CA 1
ATOM 1608 C C . LEU B 1 22 ? 3.72187 83.40758 25.32606 1.000 20.24977 191 LEU D C 1
ATOM 1609 O O . LEU B 1 22 ? 3.36850 83.45483 26.51091 1.000 18.08669 191 LEU D O 1
ATOM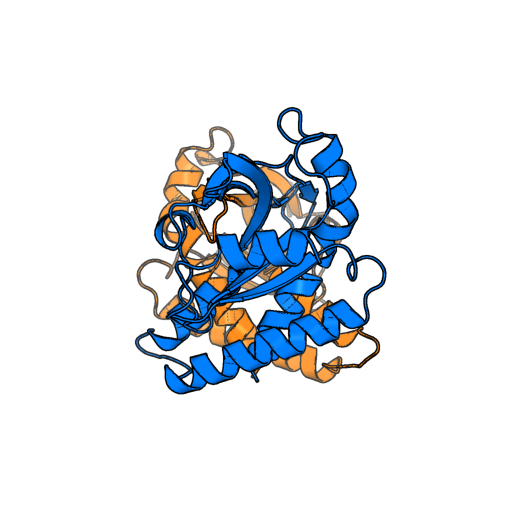 1614 N N . GLU B 1 23 ? 3.18137 84.19753 24.39671 1.000 17.55881 192 GLU D N 1
ATOM 1615 C CA . GLU B 1 23 ? 2.15653 85.16052 24.78461 1.000 18.00289 192 GLU D CA 1
ATOM 1616 C C . GLU B 1 23 ? 0.90770 84.46123 25.29749 1.000 21.61055 192 GLU D C 1
ATOM 1617 O O . GLU B 1 23 ? 0.25340 84.94724 26.22626 1.000 18.56597 192 GLU D O 1
ATOM 1623 N N . ALA B 1 24 ? 0.55656 83.32254 24.70186 1.000 20.35381 193 ALA D N 1
ATOM 1624 C CA . ALA B 1 24 ? -0.61591 82.59438 25.16983 1.000 20.32236 193 ALA D CA 1
ATOM 1625 C C . ALA B 1 24 ? -0.39946 82.04018 26.57423 1.000 27.46723 193 ALA D C 1
ATOM 1626 O O . ALA B 1 24 ? -1.31284 82.07622 27.40803 1.000 22.47528 193 ALA D O 1
ATOM 1628 N N . GLN B 1 25 ? 0.80745 81.54506 26.86642 1.000 19.11190 194 GLN D N 1
ATOM 1629 C CA . GLN B 1 25 ? 1.08058 81.04786 28.21237 1.000 21.77126 194 GLN D CA 1
ATOM 1630 C C . GLN B 1 25 ? 1.04427 82.17630 29.23573 1.000 27.79306 194 GLN D C 1
ATOM 1631 O O . GLN B 1 25 ? 0.60411 81.97448 30.37363 1.000 25.26231 194 GLN D O 1
ATOM 1637 N N . ILE B 1 26 ? 1.49313 83.37245 28.84945 1.000 19.17672 195 ILE D N 1
ATOM 1638 C CA . ILE B 1 26 ? 1.40909 84.52251 29.74739 1.000 19.65858 195 ILE D CA 1
ATOM 1639 C C . ILE B 1 26 ? -0.04586 84.89609 29.99519 1.000 23.69608 195 ILE D C 1
ATOM 1640 O O . ILE B 1 26 ? -0.46085 85.12577 31.13841 1.000 24.67373 195 ILE D O 1
ATOM 1645 N N . ALA B 1 27 ? -0.84232 84.96669 28.92180 1.000 24.00234 196 ALA D N 1
ATOM 1646 C CA . ALA B 1 27 ? -2.24412 85.35091 29.05492 1.000 20.52671 196 ALA D CA 1
ATOM 1647 C C . ALA B 1 27 ? -3.00159 84.40954 29.98059 1.000 23.75426 196 ALA D C 1
ATOM 1648 O O . ALA B 1 27 ? -3.96304 84.82505 30.63431 1.000 22.56477 196 ALA D O 1
ATOM 1650 N N . LYS B 1 28 ? -2.58694 83.14668 30.05587 1.000 24.32386 197 LYS D N 1
ATOM 1651 C CA . LYS B 1 28 ? -3.23030 82.20039 30.95644 1.000 31.76110 197 LYS D CA 1
ATOM 1652 C C . LYS B 1 28 ? -2.77855 82.34723 32.40534 1.000 40.41336 197 LYS D C 1
ATOM 1653 O O . LYS B 1 28 ? -3.43071 81.79107 33.29390 1.000 31.57247 197 LYS D O 1
ATOM 1659 N N . SER B 1 29 ? -1.70042 83.08370 32.66972 1.000 26.24367 198 SER D N 1
ATOM 1660 C CA . SER B 1 29 ? -1.18214 83.25378 34.02941 1.000 22.06049 198 SER D CA 1
ATOM 1661 C C . SER B 1 29 ? -1.97947 84.32418 34.75187 1.000 23.71015 198 SER D C 1
ATOM 1662 O O . SER B 1 29 ? -1.78124 85.52161 34.52711 1.000 38.18446 198 SER D O 1
ATOM 1665 N N . SER B 1 30 ? -2.86247 83.89360 35.65360 1.000 32.50846 199 SER D N 1
ATOM 1666 C CA . SER B 1 30 ? -3.59375 84.84933 36.47330 1.000 39.13350 199 SER D CA 1
ATOM 1667 C C . SER B 1 30 ? -2.64515 85.71888 37.28918 1.000 30.55247 199 SER D C 1
ATOM 1668 O O . SER B 1 30 ? -2.90962 86.90795 37.49294 1.000 37.25269 199 SER D O 1
ATOM 1671 N N . GLU B 1 31 ? -1.52571 85.15880 37.75291 1.000 28.69703 200 GLU D N 1
ATOM 1672 C CA . GLU B 1 31 ? -0.65821 85.96586 38.60158 1.000 29.28723 200 GLU D CA 1
ATOM 1673 C C . GLU B 1 31 ? 0.19950 86.94346 37.80561 1.000 32.07692 200 GLU D C 1
ATOM 1674 O O . GLU B 1 31 ? 0.47988 88.04349 38.29248 1.000 33.63263 200 GLU D O 1
ATOM 1680 N N . PHE B 1 32 ? 0.61359 86.59179 36.58987 1.000 22.54167 201 PHE D N 1
ATOM 1681 C CA . PHE B 1 32 ? 1.63751 87.37130 35.90799 1.000 21.87162 201 PHE D CA 1
ATOM 1682 C C . PHE B 1 32 ? 1.19555 88.02499 34.60845 1.000 21.94399 201 PHE D C 1
ATOM 1683 O O . PHE B 1 32 ? 1.98536 88.77762 34.02827 1.000 22.31450 201 PHE D O 1
ATOM 1691 N N . ARG B 1 33 ? -0.03357 87.78793 34.14072 1.000 23.49665 202 ARG D N 1
ATOM 1692 C CA . ARG B 1 33 ? -0.41155 88.26955 32.81323 1.000 31.99301 202 ARG D CA 1
ATOM 1693 C C . ARG B 1 33 ? -0.24246 89.77915 32.67595 1.000 25.05062 202 ARG D C 1
ATOM 1694 O O . ARG B 1 33 ? 0.06352 90.26892 31.58394 1.000 32.27021 202 ARG D O 1
ATOM 1702 N N . TYR B 1 34 ? -0.41665 90.53085 33.75981 1.000 25.54700 203 TYR D N 1
ATOM 1703 C CA . TYR B 1 34 ? -0.30426 91.98142 33.70941 1.000 29.09717 203 TYR D CA 1
ATOM 1704 C C . TYR B 1 34 ? 0.94416 92.51644 34.40203 1.000 41.01550 203 TYR D C 1
ATOM 1705 O O . TYR B 1 34 ? 1.20380 93.72168 34.32992 1.000 46.72473 203 TYR D O 1
ATOM 1714 N N . LYS B 1 35 ? 1.73329 91.65740 35.05161 1.000 27.76388 204 LYS D N 1
ATOM 1715 C CA . LYS B 1 35 ? 2.98471 92.07640 35.67439 1.000 27.43934 204 LYS D CA 1
ATOM 1716 C C . LYS B 1 35 ? 4.17851 91.98625 34.73420 1.000 22.31954 204 LYS D C 1
ATOM 1717 O O . LYS B 1 35 ? 5.17838 92.68089 34.94915 1.000 26.94439 204 LYS D O 1
ATOM 1723 N N . ILE B 1 36 ? 4.10993 91.12758 33.72411 1.000 21.69410 205 ILE D N 1
ATOM 1724 C CA . ILE B 1 36 ? 5.15490 91.00867 32.71431 1.000 17.89326 205 ILE D CA 1
ATOM 1725 C C . ILE B 1 36 ? 4.77092 91.93390 31.56786 1.000 32.11666 205 ILE D C 1
ATOM 1726 O O . ILE B 1 36 ? 3.78228 91.68606 30.87541 1.000 35.93751 205 ILE D O 1
ATOM 1731 N N . THR B 1 37 ? 5.53983 93.00250 31.35799 1.000 24.10516 206 THR D N 1
ATOM 1732 C CA . THR B 1 37 ? 5.09751 93.94652 30.33772 1.000 26.18252 206 THR D CA 1
ATOM 1733 C C . THR B 1 37 ? 5.58646 93.55248 28.94581 1.000 31.22597 206 THR D C 1
ATOM 1734 O O . THR B 1 37 ? 4.77423 93.37570 28.03338 1.000 48.08745 206 THR D O 1
ATOM 1738 N N . LYS B 1 38 ? 6.89045 93.38067 28.76397 1.000 27.58227 207 LYS D N 1
ATOM 1739 C CA . LYS B 1 38 ? 7.41249 92.88964 27.49636 1.000 28.73984 207 LYS D CA 1
ATOM 1740 C C . LYS B 1 38 ? 7.36227 91.36835 27.48121 1.000 20.66747 207 LYS D C 1
ATOM 1741 O O . LYS B 1 38 ? 7.90981 90.71273 28.37173 1.000 25.21806 207 LYS D O 1
ATOM 1747 N N . LYS B 1 39 ? 6.70932 90.81089 26.46260 1.000 21.92541 208 LYS D N 1
ATOM 1748 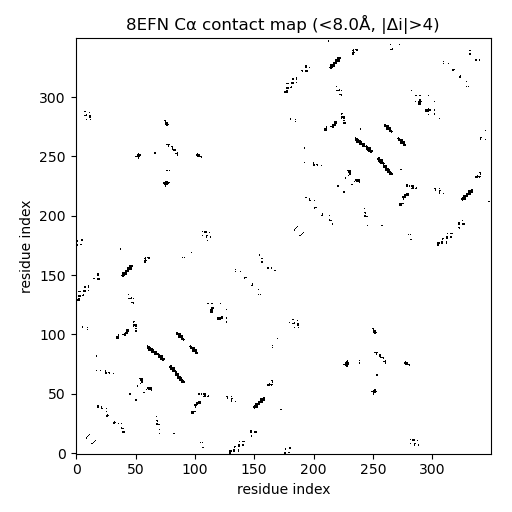C CA . LYS B 1 39 ? 6.45390 89.37250 26.40173 1.000 18.73084 208 LYS D CA 1
ATOM 1749 C C . LYS B 1 39 ? 7.64063 88.69684 25.71280 1.000 19.72185 208 LYS D C 1
ATOM 1750 O O . LYS B 1 39 ? 7.62785 88.39347 24.51892 1.000 21.60498 208 LYS D O 1
ATOM 1756 N N . LYS B 1 40 ? 8.68989 88.46058 26.50155 1.000 17.09034 209 LYS D N 1
ATOM 1757 C CA . LYS B 1 40 ? 9.97129 87.96455 26.01456 1.000 19.78426 209 LYS D CA 1
ATOM 1758 C C . LYS B 1 40 ? 10.56824 87.02875 27.05207 1.000 15.94711 209 LYS D C 1
ATOM 1759 O O . LYS B 1 40 ? 10.35919 87.20954 28.25350 1.000 17.30679 209 LYS D O 1
ATOM 1765 N N . LEU B 1 41 ? 11.33480 86.04501 26.57779 1.000 12.77389 210 LEU D N 1
ATOM 1766 C CA . LEU B 1 41 ? 12.09725 85.14226 27.43498 1.000 9.16434 210 LEU D CA 1
ATOM 1767 C C . LEU B 1 41 ? 13.54503 85.61749 27.47856 1.000 11.97018 210 LEU D C 1
ATOM 1768 O O . LEU B 1 41 ? 14.17451 85.77756 26.43067 1.000 14.02518 210 LEU D O 1
ATOM 1773 N N . TYR B 1 42 ? 14.06406 85.84800 28.68419 1.000 10.44594 211 TYR D N 1
ATOM 1774 C CA . TYR B 1 42 ? 15.46587 86.20638 28.88041 1.000 9.53394 211 TYR D CA 1
ATOM 1775 C C . TYR B 1 42 ? 16.28108 84.95775 29.20392 1.000 11.05382 211 TYR D C 1
ATOM 1776 O O . TYR B 1 42 ? 15.97910 84.24191 30.16444 1.000 9.64715 211 TYR D O 1
ATOM 1785 N N . ILE B 1 43 ? 17.31015 84.69980 28.40330 1.000 8.84648 212 ILE D N 1
ATOM 1786 C CA . ILE B 1 43 ? 18.12703 83.49632 28.50986 1.000 8.77734 212 ILE D CA 1
ATOM 1787 C C . ILE B 1 43 ? 19.51627 83.91789 28.96744 1.000 12.70541 212 ILE D C 1
ATOM 1788 O O . ILE B 1 43 ? 20.26110 84.54876 28.20737 1.000 11.98832 212 ILE D O 1
ATOM 1793 N N . LEU B 1 44 ? 19.87372 83.56297 30.19829 1.000 10.08593 213 LEU D N 1
ATOM 1794 C CA . LEU B 1 44 ? 21.20714 83.84908 30.70884 1.000 11.75160 213 LEU D CA 1
ATOM 1795 C C . LEU B 1 44 ? 22.20260 82.83729 30.16260 1.000 12.47298 213 LEU D C 1
ATOM 1796 O O . LEU B 1 44 ? 21.97194 81.62461 30.23237 1.000 11.15178 213 LEU D O 1
ATOM 1801 N N . VAL B 1 45 ? 23.30895 83.33579 29.61932 1.000 10.90578 214 VAL D N 1
ATOM 1802 C CA . VAL B 1 45 ? 24.38953 82.47411 29.14792 1.000 8.36158 214 VAL D CA 1
ATOM 1803 C C . VAL B 1 45 ? 25.66730 82.87093 29.87536 1.000 12.23032 214 VAL D C 1
ATOM 1804 O O . VAL B 1 45 ? 26.29587 83.87843 29.51663 1.000 12.29918 214 VAL D O 1
ATOM 1808 N N . PRO B 1 46 ? 26.08518 82.12296 30.89729 1.000 10.92531 215 PRO D N 1
ATOM 1809 C CA . PRO B 1 46 ? 27.29973 82.49504 31.63409 1.000 13.28740 215 PRO D CA 1
ATOM 1810 C C . PRO B 1 46 ? 28.53714 82.14252 30.82237 1.000 14.10987 215 PRO D C 1
ATOM 1811 O O . PRO B 1 46 ? 28.70141 80.99887 30.39134 1.000 14.70373 215 PRO D O 1
ATOM 1815 N N . LYS B 1 47 ? 29.40749 83.13896 30.61913 1.000 14.03053 216 LYS D N 1
ATOM 1816 C CA . LYS B 1 47 ? 30.65441 82.91957 29.89018 1.000 16.59692 216 LYS D CA 1
ATOM 1817 C C . LYS B 1 47 ? 31.51704 81.87000 30.56979 1.000 18.30124 216 LYS D C 1
ATOM 1818 O O . LYS B 1 47 ? 32.28592 81.16326 29.90711 1.000 19.07608 216 LYS D O 1
ATOM 1824 N N . THR B 1 48 ? 31.40512 81.77036 31.88881 1.000 18.03019 217 THR D N 1
ATOM 1825 C CA . THR B 1 48 ? 32.09799 80.79088 32.70882 1.000 17.23911 217 THR D CA 1
ATOM 1826 C C . THR B 1 48 ? 31.50281 79.39834 32.60054 1.000 19.61091 217 THR D C 1
ATOM 1827 O O . THR B 1 48 ? 32.12665 78.43859 33.07317 1.000 19.26469 217 THR D O 1
ATOM 1831 N N . CYS B 1 49 ? 30.30883 79.27819 32.01701 1.000 18.39274 218 CYS D N 1
ATOM 1832 C CA . CYS B 1 49 ? 29.49525 78.06993 32.05948 1.000 12.78128 218 CYS D CA 1
ATOM 1833 C C . CYS B 1 49 ? 29.02727 77.74081 33.47393 1.000 18.86463 218 CYS D C 1
ATOM 1834 O O . CYS B 1 49 ? 28.64945 76.60240 33.75026 1.000 16.86033 218 CYS D O 1
ATOM 1837 N N . TYR B 1 50 ? 29.04478 78.71750 34.38322 1.000 15.28843 219 TYR D N 1
ATOM 1838 C CA . TYR B 1 50 ? 28.58614 78.52408 35.76157 1.000 14.25163 219 TYR D CA 1
ATOM 1839 C C . TYR B 1 50 ? 27.08702 78.79169 35.82410 1.000 17.00134 219 TYR D C 1
ATOM 1840 O O . TYR B 1 50 ? 26.65583 79.93668 35.97566 1.000 15.98288 219 TYR D O 1
ATOM 1849 N N . VAL B 1 51 ? 26.29252 77.73371 35.74127 1.000 14.14994 220 VAL D N 1
ATOM 1850 C CA . VAL B 1 51 ? 24.84098 77.83647 35.81970 1.000 12.62000 220 VAL D CA 1
ATOM 1851 C C . VAL B 1 51 ? 24.43076 77.68497 37.27517 1.000 14.43345 220 VAL D C 1
ATOM 1852 O O . VAL B 1 51 ? 24.90957 76.78187 37.96895 1.000 17.50619 220 VAL D O 1
ATOM 1856 N N . TYR B 1 52 ? 23.56029 78.57587 37.74377 1.000 15.24253 221 TYR D N 1
ATOM 1857 C CA . TYR B 1 52 ? 23.01527 78.51614 39.09498 1.000 19.03621 221 TYR D CA 1
ATOM 1858 C C . TYR B 1 52 ? 21.58345 77.99923 39.03800 1.000 17.25245 221 TYR D C 1
ATOM 1859 O O . TYR B 1 52 ? 20.76361 78.51914 38.27642 1.000 19.05557 221 TYR D O 1
ATOM 1868 N N . ASP B 1 53 ? 21.28398 76.97515 39.83991 1.000 14.83866 222 ASP D N 1
ATOM 1869 C CA . ASP B 1 53 ? 19.93742 76.41136 39.81946 1.000 17.24801 222 ASP D CA 1
ATOM 1870 C C . ASP B 1 53 ? 18.91563 77.37902 40.40100 1.000 14.39168 222 ASP D C 1
ATOM 1871 O O . ASP B 1 53 ? 17.74505 77.36121 40.00210 1.000 15.93382 222 ASP D O 1
ATOM 1876 N N . ASN B 1 54 ? 19.33931 78.22758 41.33143 1.000 13.15215 223 ASN D N 1
ATOM 1877 C CA . ASN B 1 54 ? 18.54030 79.34123 41.82623 1.000 14.60210 223 ASN D CA 1
ATOM 1878 C C . ASN B 1 54 ? 19.29839 80.62079 41.49978 1.000 15.24173 223 ASN D C 1
ATOM 1879 O O . ASN B 1 54 ? 20.39090 80.84264 42.02839 1.000 15.11600 223 ASN D O 1
ATOM 1884 N N . ILE B 1 55 ? 18.72678 81.46071 40.62883 1.000 13.58163 224 ILE D N 1
ATOM 1885 C CA . ILE B 1 55 ? 19.45623 82.64016 40.17182 1.000 10.13047 224 ILE D CA 1
ATOM 1886 C C . ILE B 1 55 ? 19.73484 83.60804 41.31608 1.000 13.16118 224 ILE D C 1
ATOM 1887 O O . ILE B 1 55 ? 20.69370 84.38507 41.24654 1.000 16.27406 224 ILE D O 1
ATOM 1892 N N . ALA B 1 56 ? 18.94297 83.55871 42.39293 1.000 12.01339 225 ALA D N 1
ATOM 1893 C CA . ALA B 1 56 ? 19.21561 84.41532 43.54371 1.000 14.85135 225 ALA D CA 1
ATOM 1894 C C . ALA B 1 56 ? 20.54926 84.09399 44.20613 1.000 15.83194 225 ALA D C 1
ATOM 1895 O O . ALA B 1 56 ? 21.09678 84.94783 44.91459 1.000 15.76026 225 ALA D O 1
ATOM 1897 N N . ASP B 1 57 ? 21.07901 82.88417 44.00060 1.000 16.85883 226 ASP D N 1
ATOM 1898 C CA . ASP B 1 57 ? 22.39493 82.54348 44.53389 1.000 16.60507 226 ASP D CA 1
ATOM 1899 C C . ASP B 1 57 ? 23.52226 83.22079 43.76826 1.000 23.45450 226 ASP D C 1
ATOM 1900 O O . ASP B 1 57 ? 24.64712 83.29213 44.27824 1.000 20.99115 226 ASP D O 1
ATOM 1905 N N . ALA B 1 58 ? 23.24918 83.70427 42.55661 1.000 16.81203 227 ALA D N 1
ATOM 1906 C CA . ALA B 1 58 ? 24.19908 84.52841 41.82108 1.000 16.15848 227 ALA D CA 1
ATOM 1907 C C . ALA B 1 58 ? 24.01558 86.00516 42.14849 1.000 16.63208 227 ALA D C 1
ATOM 1908 O O . ALA B 1 58 ? 24.97447 86.69162 42.51167 1.000 18.83123 227 ALA D O 1
ATOM 1910 N N . ASP B 1 59 ? 22.78789 86.49623 42.03985 1.000 16.29719 228 ASP D N 1
ATOM 1911 C CA . ASP B 1 59 ? 22.45625 87.88644 42.34445 1.000 14.90231 228 ASP D CA 1
ATOM 1912 C C . ASP B 1 59 ? 21.23347 87.87431 43.24955 1.000 15.37523 228 ASP D C 1
ATOM 1913 O O . ASP B 1 59 ? 20.11661 87.61172 42.76069 1.000 13.30036 228 ASP D O 1
ATOM 1918 N N . PRO B 1 60 ? 21.38487 88.16279 44.54823 1.000 14.29083 229 PRO D N 1
ATOM 1919 C CA . PRO B 1 60 ? 20.24146 88.05420 45.47560 1.000 15.35779 229 PRO D CA 1
ATOM 1920 C C . PRO B 1 60 ? 19.10463 89.02937 45.19760 1.000 18.90458 229 PRO D C 1
ATOM 1921 O O . PRO B 1 60 ? 18.04356 88.89651 45.82222 1.000 19.09174 229 PRO D O 1
ATOM 1925 N N . ARG B 1 61 ? 19.28105 89.99153 44.29134 1.000 14.96728 230 ARG D N 1
ATOM 1926 C CA . ARG B 1 61 ? 18.20278 90.89289 43.90115 1.000 16.35025 230 ARG D CA 1
ATOM 1927 C C . ARG B 1 61 ? 17.26866 90.28250 42.86552 1.000 15.91604 230 ARG D C 1
ATOM 1928 O O . ARG B 1 61 ? 16.26469 90.90819 42.51441 1.000 16.27318 230 ARG D O 1
ATOM 1936 N N . VAL B 1 62 ? 17.57297 89.08316 42.38320 1.000 13.32171 231 VAL D N 1
ATOM 1937 C CA . VAL B 1 62 ? 16.82021 88.40268 41.33507 1.000 11.60735 231 VAL D CA 1
ATOM 1938 C C . VAL B 1 62 ? 16.23403 87.15075 41.97708 1.000 15.32605 231 VAL D C 1
ATOM 1939 O O . VAL B 1 62 ? 16.92937 86.13929 42.12346 1.000 14.30206 231 VAL D O 1
ATOM 1943 N N . THR B 1 63 ? 14.96286 87.20628 42.37437 1.000 12.43104 232 THR D N 1
ATOM 1944 C CA . THR B 1 63 ? 14.36231 86.15826 43.19142 1.000 12.24322 232 THR D CA 1
ATOM 1945 C C . THR B 1 63 ? 13.21158 85.48007 42.45950 1.000 16.05528 232 THR D C 1
ATOM 1946 O O . THR B 1 63 ? 12.41328 86.13693 41.78325 1.000 13.42724 232 THR D O 1
ATOM 1950 N N . TRP B 1 64 ? 13.14468 84.15505 42.58849 1.000 14.25396 233 TRP D N 1
ATOM 1951 C CA . TRP B 1 64 ? 12.08826 83.39108 41.93438 1.000 11.49729 233 TRP D CA 1
ATOM 1952 C C . TRP B 1 64 ? 10.72036 83.83656 42.43906 1.000 17.69933 233 TRP D C 1
ATOM 1953 O O . TRP B 1 64 ? 10.48652 83.92640 43.64816 1.000 16.84786 233 TRP D O 1
ATOM 1964 N N . ALA B 1 65 ? 9.81829 84.12671 41.50346 1.000 12.95792 234 ALA D N 1
ATOM 1965 C CA . ALA B 1 65 ? 8.49697 84.63562 41.83943 1.000 15.22890 234 ALA D CA 1
ATOM 1966 C C . ALA B 1 65 ? 7.36089 83.68010 41.50995 1.000 16.97777 234 ALA D C 1
ATOM 1967 O O . ALA B 1 65 ? 6.33732 83.70781 42.19721 1.000 20.91892 234 ALA D O 1
ATOM 1969 N N . GLY B 1 66 ? 7.50143 82.84791 40.48549 1.000 15.72741 235 GLY D N 1
ATOM 1970 C CA . GLY B 1 66 ? 6.44394 81.91251 40.15555 1.000 16.54890 235 GLY D CA 1
ATOM 1971 C C . GLY B 1 66 ? 6.71152 81.18740 38.85339 1.000 15.72018 235 GLY D C 1
ATOM 1972 O O . GLY B 1 66 ? 7.74616 81.37530 38.20581 1.000 18.46243 235 GLY D O 1
ATOM 1973 N N . ASP B 1 67 ? 5.75310 80.32542 38.49944 1.000 19.96196 236 ASP D N 1
ATOM 1974 C CA . ASP B 1 67 ? 5.72555 79.61662 37.22462 1.000 27.16586 236 ASP D CA 1
ATOM 1975 C C . ASP B 1 67 ? 4.79118 80.32761 36.25423 1.000 23.56636 236 ASP D C 1
ATOM 1976 O O . ASP B 1 67 ? 3.76812 80.88476 36.66254 1.000 25.74153 236 ASP D O 1
ATOM 1981 N N . LEU B 1 68 ? 5.13556 80.29235 34.96806 1.000 24.91133 237 LEU D N 1
ATOM 1982 C CA . LEU B 1 68 ? 4.11658 80.46894 33.94348 1.000 27.53942 237 LEU D CA 1
ATOM 1983 C C . LEU B 1 68 ? 3.37121 79.15042 33.74224 1.000 30.07350 237 LEU D C 1
ATOM 1984 O O . LEU B 1 68 ? 3.87697 78.07504 34.07788 1.000 29.18305 237 LEU D O 1
ATOM 1989 N N . THR B 1 69 ? 2.15807 79.23551 33.19208 1.000 22.66355 238 THR D N 1
ATOM 1990 C CA . THR B 1 69 ? 1.41885 78.02257 32.86857 1.000 22.81358 238 THR D CA 1
ATOM 1991 C C . THR B 1 69 ? 2.26628 77.13707 31.96009 1.000 23.03784 238 THR D C 1
ATOM 1992 O O . THR B 1 69 ? 2.74848 77.60603 30.92021 1.000 22.31506 238 THR D O 1
ATOM 1996 N N . PRO B 1 70 ? 2.48460 75.87945 32.32087 1.000 31.31243 239 PRO D N 1
ATOM 1997 C CA . PRO B 1 70 ? 3.37700 75.02781 31.53045 1.000 31.31417 239 PRO D CA 1
ATOM 1998 C C . PRO B 1 70 ? 2.75355 74.59579 30.21359 1.000 35.43910 239 PRO D C 1
ATOM 1999 O O . PRO B 1 70 ? 1.54192 74.39031 30.10959 1.000 37.10446 239 PRO D O 1
ATOM 2003 N N . CYS B 1 71 ? 3.61166 74.46063 29.20091 1.000 22.27670 240 CYS D N 1
ATOM 2004 C CA . CYS B 1 71 ? 3.24620 73.79670 27.95669 1.000 26.50018 240 CYS D CA 1
ATOM 2005 C C . CYS B 1 71 ? 3.28430 72.28893 28.15481 1.000 26.60015 240 CYS D C 1
ATOM 2006 O O . CYS B 1 71 ? 4.20453 71.75841 28.78139 1.000 23.50956 240 CYS D O 1
ATOM 2009 N N . LYS B 1 72 ? 2.28568 71.59752 27.61377 1.000 19.74989 241 LYS D N 1
ATOM 2010 C CA . LYS B 1 72 ? 2.24343 70.13927 27.62368 1.000 17.69027 241 LYS D CA 1
ATOM 2011 C C . LYS B 1 72 ? 2.28188 69.65237 26.18424 1.000 22.66279 241 LYS D C 1
ATOM 2012 O O . LYS B 1 72 ? 1.37828 69.96135 25.39981 1.000 20.35275 241 LYS D O 1
ATOM 2018 N N . ILE B 1 73 ? 3.30875 68.87491 25.84751 1.000 14.51683 242 ILE D N 1
ATOM 2019 C CA . ILE B 1 73 ? 3.60196 68.50067 24.46794 1.000 17.14110 242 ILE D CA 1
ATOM 2020 C C . ILE B 1 73 ? 3.94287 67.01908 24.41584 1.000 16.11462 242 ILE D C 1
ATOM 2021 O O . ILE B 1 73 ? 4.81924 66.55651 25.15389 1.000 20.20648 242 ILE D O 1
ATOM 2026 N N . ASN B 1 74 ? 3.27298 66.28211 23.52908 1.000 18.12125 243 ASN D N 1
ATOM 2027 C CA . ASN B 1 74 ? 3.68401 64.91753 23.21929 1.000 18.07239 243 ASN D CA 1
ATOM 2028 C C . ASN B 1 74 ? 5.01341 64.96063 22.47977 1.000 23.84878 243 ASN D C 1
ATOM 2029 O O . ASN B 1 74 ? 5.11712 65.58429 21.41839 1.000 27.85117 243 ASN D O 1
ATOM 2034 N N . ARG B 1 75 ? 6.03250 64.30759 23.03181 1.000 19.58417 244 ARG D N 1
ATOM 2035 C CA . ARG B 1 75 ? 7.35605 64.40034 22.43267 1.000 20.03968 244 ARG D CA 1
ATOM 2036 C C . ARG B 1 75 ? 8.19698 63.17832 22.76846 1.000 21.02455 244 ARG D C 1
ATOM 2037 O O . ARG B 1 75 ? 8.36236 62.83619 23.94289 1.000 16.33077 244 ARG D O 1
ATOM 2045 N N . GLY B 1 76 ? 8.73720 62.53993 21.73103 1.000 19.39462 245 GLY D N 1
ATOM 2046 C CA . GLY B 1 76 ? 9.67242 61.43948 21.91261 1.000 25.49410 245 GLY D CA 1
ATOM 2047 C C . GLY B 1 76 ? 9.12707 60.27152 22.69924 1.000 20.19101 245 GLY D C 1
ATOM 2048 O O . GLY B 1 76 ? 9.89142 59.57942 23.38138 1.000 17.13080 245 GLY D O 1
ATOM 2049 N N . GLY B 1 77 ? 7.81957 60.03210 22.62844 1.000 14.91777 246 GLY D N 1
ATOM 2050 C CA . GLY B 1 77 ? 7.19620 58.94235 23.34842 1.000 16.14751 246 GLY D CA 1
ATOM 2051 C C . GLY B 1 77 ? 6.59378 59.33317 24.68021 1.000 15.33254 246 GLY D C 1
ATOM 2052 O O . GLY B 1 77 ? 5.84581 58.53589 25.26136 1.000 18.14234 246 GLY D O 1
ATOM 2053 N N . ILE B 1 78 ? 6.89727 60.52971 25.17545 1.000 16.55762 247 ILE D N 1
ATOM 2054 C CA . ILE B 1 78 ? 6.31861 61.04344 26.41147 1.000 15.55592 247 ILE D CA 1
ATOM 2055 C C . ILE B 1 78 ? 5.01724 61.75475 26.06701 1.000 15.05915 247 ILE D C 1
ATOM 2056 O O . ILE B 1 78 ? 5.01355 62.72229 25.29939 1.000 17.90164 247 ILE D O 1
ATOM 2061 N N . LYS B 1 79 ? 3.91198 61.29203 26.63501 1.000 20.01462 248 LYS D N 1
ATOM 2062 C CA . LYS B 1 79 ? 2.67024 62.03080 26.49802 1.000 17.98322 248 LYS D CA 1
ATOM 2063 C C . LYS B 1 79 ? 2.69672 63.21563 27.45035 1.000 21.93762 248 LYS D C 1
ATOM 2064 O O . LYS B 1 79 ? 2.96773 63.05997 28.64506 1.000 22.69162 248 LYS D O 1
ATOM 2070 N N . GLU B 1 80 ? 2.43017 64.39917 26.91126 1.000 18.35008 249 GLU D N 1
ATOM 2071 C CA . GLU B 1 80 ? 2.33130 65.62800 27.69988 1.000 15.41188 249 GLU D CA 1
ATOM 2072 C C . GLU B 1 80 ? 3.58705 65.86227 28.53825 1.000 19.32849 249 GLU D C 1
ATOM 2073 O O . GLU B 1 80 ? 3.53271 66.07327 29.75240 1.000 15.85352 249 GLU D O 1
ATOM 2079 N N . ARG B 1 81 ? 4.73631 65.82057 27.87104 1.000 15.82217 250 ARG D N 1
ATOM 2080 C CA . ARG B 1 81 ? 5.95327 66.31414 28.49198 1.000 12.72100 250 ARG D CA 1
ATOM 2081 C C . ARG B 1 81 ? 5.76668 67.77788 28.86813 1.000 15.06025 250 ARG D C 1
ATOM 2082 O O . ARG B 1 81 ? 5.18942 68.56008 28.10900 1.000 16.14976 250 ARG D O 1
ATOM 2090 N N . ILE B 1 82 ? 6.24724 68.14461 30.05114 1.000 13.12438 251 ILE D N 1
ATOM 2091 C CA . ILE B 1 82 ? 5.97774 69.45290 30.63994 1.000 12.29515 251 ILE D CA 1
ATOM 2092 C C . ILE B 1 82 ? 7.14923 70.38050 30.34956 1.000 16.32488 251 ILE D C 1
ATOM 2093 O O . ILE B 1 82 ? 8.29112 70.08185 30.72056 1.000 16.98438 251 ILE D O 1
ATOM 2098 N N . TYR B 1 83 ? 6.86548 71.51777 29.71244 1.000 10.71824 252 TYR D N 1
ATOM 2099 C CA . TYR B 1 83 ? 7.85901 72.55515 29.44241 1.000 12.96691 252 TYR D CA 1
ATOM 2100 C C . TYR B 1 83 ? 7.49545 73.77665 30.27490 1.000 18.30172 252 TYR D C 1
ATOM 2101 O O . TYR B 1 83 ? 6.43278 74.37505 30.07951 1.000 20.89545 252 TYR D O 1
ATOM 2110 N N . LYS B 1 84 ? 8.38747 74.15244 31.18588 1.000 22.25056 253 LYS D N 1
ATOM 2111 C CA . LYS B 1 84 ? 8.07681 75.05757 32.28217 1.000 26.39452 253 LYS D CA 1
ATOM 2112 C C . LYS B 1 84 ? 9.08229 76.20170 32.29769 1.000 12.89570 253 LYS D C 1
ATOM 2113 O O . LYS B 1 84 ? 10.29458 75.96275 32.27144 1.000 24.96348 253 LYS D O 1
ATOM 2119 N N . GLN B 1 85 ? 8.57935 77.43608 32.30968 1.000 22.63717 254 GLN D N 1
ATOM 2120 C CA . GLN B 1 85 ? 9.39877 78.63083 32.45395 1.000 17.86312 254 GLN D CA 1
ATOM 2121 C C . GLN B 1 85 ? 9.26190 79.17410 33.86744 1.000 23.71849 254 GLN D C 1
ATOM 2122 O O . GLN B 1 85 ? 8.33036 78.83585 34.59841 1.000 34.46885 254 GLN D O 1
ATOM 2128 N N . ALA B 1 86 ? 10.19595 80.03622 34.24064 1.000 13.32695 255 ALA D N 1
ATOM 2129 C CA . ALA B 1 86 ? 10.18225 80.67767 35.54305 1.000 11.52476 255 ALA D CA 1
ATOM 2130 C C . ALA B 1 86 ? 10.04807 82.18344 35.37340 1.000 13.81508 255 ALA D C 1
ATOM 2131 O O . ALA B 1 86 ? 10.54791 82.76298 34.40663 1.000 11.76359 255 ALA D O 1
ATOM 2133 N N . VAL B 1 87 ? 9.35325 82.80867 36.31757 1.000 11.42484 256 VAL D N 1
ATOM 2134 C CA . VAL B 1 87 ? 9.26642 84.25932 36.41526 1.000 10.04865 256 VAL D CA 1
ATOM 2135 C C . VAL B 1 87 ? 10.08666 84.68598 37.61909 1.000 12.88183 256 VAL D C 1
ATOM 2136 O O . VAL B 1 87 ? 9.91437 84.14070 38.71602 1.000 12.57560 256 VAL D O 1
ATOM 2140 N N . TYR B 1 88 ? 10.98910 85.63829 37.41287 1.000 10.69218 257 TYR D N 1
ATOM 2141 C CA . TYR B 1 88 ? 11.81641 86.16794 38.48538 1.000 11.27583 257 TYR D CA 1
ATOM 2142 C C . TYR B 1 88 ? 11.46376 87.62311 38.74841 1.000 11.64551 257 TYR D C 1
ATOM 2143 O O . TYR B 1 88 ? 11.18812 88.38702 37.81765 1.000 12.21580 257 TYR D O 1
ATOM 2152 N N . ARG B 1 89 ? 11.46472 87.99277 40.02150 1.000 11.82198 258 ARG D N 1
ATOM 2153 C CA . ARG B 1 89 ? 11.27543 89.36985 40.42870 1.000 12.01363 258 ARG D CA 1
ATOM 2154 C C . ARG B 1 89 ? 12.63447 90.02684 40.59541 1.000 13.75751 258 ARG D C 1
ATOM 2155 O O . ARG B 1 89 ? 13.54142 89.45523 41.20709 1.000 16.42892 258 ARG D O 1
ATOM 2163 N N . VAL B 1 90 ? 12.77183 91.22687 40.04133 1.000 14.72001 259 VAL D N 1
ATOM 2164 C CA . VAL B 1 90 ? 13.99865 92.00302 40.14473 1.000 17.58279 259 VAL D CA 1
ATOM 2165 C C . VAL B 1 90 ? 13.65977 93.34105 40.78104 1.000 25.79179 259 VAL D C 1
ATOM 2166 O O . VAL B 1 90 ? 12.77601 94.05904 40.30026 1.000 20.59214 259 VAL D O 1
ATOM 2170 N N . ALA B 1 91 ? 14.34121 93.65731 41.87720 1.000 35.20876 260 ALA D N 1
ATOM 2171 C CA . ALA B 1 91 ? 14.20686 94.93812 42.55499 1.000 44.50547 260 ALA D CA 1
ATOM 2172 C C . ALA B 1 91 ? 15.60240 95.49855 42.75572 1.000 48.79900 260 ALA D C 1
ATOM 2173 O O . ALA B 1 91 ? 16.40200 94.92109 43.49850 1.000 49.45385 260 ALA D O 1
ATOM 2175 N N . MET B 1 92 ? 15.90148 96.60470 42.08104 1.000 49.00113 261 MET D N 1
ATOM 2176 C CA . MET B 1 92 ? 17.20816 97.23818 42.18748 1.000 75.10287 261 MET D CA 1
ATOM 2177 C C . MET B 1 92 ? 17.21597 98.36979 43.20412 1.000 61.56586 261 MET D C 1
ATOM 2178 O O . MET B 1 92 ? 18.07296 98.40401 44.09206 1.000 69.97395 261 MET D O 1
ATOM 2183 N N . THR B 1 93 ? 16.27514 99.29462 43.08970 1.000 54.36061 262 THR D N 1
ATOM 2184 C CA . THR B 1 93 ? 16.00183 100.27954 44.11960 1.000 73.33626 262 THR D CA 1
ATOM 2185 C C . THR B 1 93 ? 14.66723 99.93951 44.76870 1.000 56.65113 262 THR D C 1
ATOM 2186 O O . THR B 1 93 ? 13.97069 99.00648 44.36085 1.000 46.51132 262 THR D O 1
ATOM 2190 N N . ASP B 1 94 ? 14.30759 100.71080 45.78726 1.000 62.48548 263 ASP D N 1
ATOM 2191 C CA . ASP B 1 94 ? 13.02912 100.52416 46.45719 1.000 51.56362 263 ASP D CA 1
ATOM 2192 C C . ASP B 1 94 ? 11.85649 101.09922 45.67499 1.000 57.47649 263 ASP D C 1
ATOM 2193 O O . ASP B 1 94 ? 10.71806 101.01274 46.14710 1.000 56.81637 263 ASP D O 1
ATOM 2198 N N . LYS B 1 95 ? 12.10001 101.67260 44.49734 1.000 61.78284 264 LYS D N 1
ATOM 2199 C CA . LYS B 1 95 ? 11.06817 102.39788 43.76569 1.000 46.41165 264 LYS D CA 1
ATOM 2200 C C . LYS B 1 95 ? 10.34700 101.53292 42.73460 1.000 66.26816 264 LYS D C 1
ATOM 2201 O O . LYS B 1 95 ? 9.12412 101.64107 42.59235 1.000 64.97641 264 LYS D O 1
ATOM 2207 N N . HIS B 1 96 ? 11.06363 100.67108 42.01314 1.000 49.79045 265 HIS D N 1
ATOM 2208 C CA . HIS B 1 96 ? 10.46044 99.86167 40.96238 1.000 44.26657 265 HIS D CA 1
ATOM 2209 C C . HIS B 1 96 ? 10.77030 98.38702 41.16903 1.000 33.09108 265 HIS D C 1
ATOM 2210 O O . HIS B 1 96 ? 11.86660 98.01719 41.59749 1.000 34.18075 265 HIS D O 1
ATOM 2217 N N . GLU B 1 97 ? 9.79333 97.54711 40.83788 1.000 28.64814 266 GLU D N 1
ATOM 2218 C CA . GLU B 1 97 ? 9.98891 96.10964 40.74630 1.000 21.31070 266 GLU D CA 1
ATOM 2219 C C . GLU B 1 97 ? 9.66549 95.65039 39.33084 1.000 23.20088 266 GLU D C 1
ATOM 2220 O O . GLU B 1 97 ? 8.78826 96.20527 38.66255 1.000 28.88612 266 GLU D O 1
ATOM 2226 N N . TYR B 1 98 ? 10.39213 94.63659 38.87596 1.000 17.93991 267 TYR D N 1
ATOM 2227 C CA . TYR B 1 98 ? 10.23479 94.09037 37.53755 1.000 16.91520 267 TYR D CA 1
ATOM 2228 C C . TYR B 1 98 ? 10.00464 92.59275 37.63594 1.000 15.68456 267 TYR D C 1
ATOM 2229 O O . TYR B 1 98 ? 10.47858 91.94037 38.56859 1.000 17.84483 267 TYR D O 1
ATOM 2238 N N . PHE B 1 99 ? 9.28840 92.04843 36.65511 1.000 15.99889 268 PHE D N 1
ATOM 2239 C CA . PHE B 1 99 ? 9.06585 90.61115 36.55455 1.000 14.36441 268 PHE D CA 1
ATOM 2240 C C . PHE B 1 99 ? 9.50490 90.15318 35.17662 1.000 14.38978 268 PHE D C 1
ATOM 2241 O O . PHE B 1 99 ? 8.94685 90.59791 34.16756 1.000 17.15725 268 PHE D O 1
ATOM 2249 N N . PHE B 1 100 ? 10.50000 89.26935 35.13989 1.000 12.31747 269 PHE D N 1
ATOM 2250 C CA . PHE B 1 100 ? 11.07054 88.75973 33.90221 1.000 11.60207 269 PHE D CA 1
ATOM 2251 C C . PHE B 1 100 ? 10.85690 87.25870 33.80558 1.000 11.95810 269 PHE D C 1
ATOM 2252 O O . PHE B 1 100 ? 11.05037 86.53206 34.78333 1.000 12.19955 269 PHE D O 1
ATOM 2260 N N . ILE B 1 101 ? 10.46547 86.79744 32.62394 1.000 10.66507 270 ILE D N 1
ATOM 2261 C CA . ILE B 1 101 ? 10.56594 85.38076 32.29841 1.000 10.00658 270 ILE D CA 1
ATOM 2262 C C . ILE B 1 101 ? 12.03890 85.09764 32.04053 1.000 11.92560 270 ILE D C 1
ATOM 2263 O O . ILE B 1 101 ? 12.62730 85.64012 31.10049 1.000 11.54841 270 ILE D O 1
ATOM 2268 N N . LEU B 1 102 ? 12.64076 84.25772 32.87776 1.000 8.90482 271 LEU D N 1
ATOM 2269 C CA . LEU B 1 102 ? 14.09246 84.22587 32.98351 1.000 9.13261 271 LEU D CA 1
ATOM 2270 C C . LEU B 1 102 ? 14.56724 82.81272 33.28717 1.000 10.50574 271 LEU D C 1
ATOM 2271 O O . LEU B 1 102 ? 13.96602 82.11408 34.10544 1.000 12.58860 271 LEU D O 1
ATOM 2276 N N . GLU B 1 103 ? 15.65468 82.40369 32.63527 1.000 9.09890 272 GLU D N 1
ATOM 2277 C CA . GLU B 1 103 ? 16.27143 81.11445 32.91970 1.000 8.80731 272 GLU D CA 1
ATOM 2278 C C . GLU B 1 103 ? 17.68241 81.10177 32.34533 1.000 8.74391 272 GLU D C 1
ATOM 2279 O O . GLU B 1 103 ? 18.05417 81.95144 31.53250 1.000 10.43645 272 GLU D O 1
ATOM 2285 N N . TYR B 1 104 ? 18.46613 80.12266 32.79084 1.000 11.04886 273 TYR D N 1
ATOM 2286 C CA . TYR B 1 104 ? 19.72242 79.79388 32.13418 1.000 11.11759 273 TYR D CA 1
ATOM 2287 C C . TYR B 1 104 ? 19.47382 78.86168 30.95472 1.000 12.68372 273 TYR D C 1
ATOM 2288 O O . TYR B 1 104 ? 18.51083 78.09167 30.94057 1.000 12.92173 273 TYR D O 1
ATOM 2297 N N . ALA B 1 105 ? 20.36330 78.92005 29.96639 1.000 10.36067 274 ALA D N 1
ATOM 2298 C CA . ALA B 1 105 ? 20.40461 77.88330 28.93543 1.000 10.46887 274 ALA D CA 1
ATOM 2299 C C . ALA B 1 105 ? 20.96255 76.62173 29.57994 1.000 13.88542 274 ALA D C 1
ATOM 2300 O O . ALA B 1 105 ? 22.17800 76.44048 29.67158 1.000 10.73816 274 ALA D O 1
ATOM 2302 N N . SER B 1 106 ? 20.07036 75.73904 30.02603 1.000 10.49772 275 SER D N 1
ATOM 2303 C CA . SER B 1 106 ? 20.46141 74.67749 30.94363 1.000 12.74445 275 SER D CA 1
ATOM 2304 C C . SER B 1 106 ? 21.27757 73.57078 30.28718 1.000 11.20826 275 SER D C 1
ATOM 2305 O O . SER B 1 106 ? 21.97262 72.83697 31.00085 1.000 12.14014 275 SER D O 1
ATOM 2308 N N . ASN B 1 107 ? 21.22484 73.42307 28.96019 1.000 9.10965 276 ASN D N 1
ATOM 2309 C CA . ASN B 1 107 ? 22.05507 72.39471 28.34655 1.000 12.00610 276 ASN D CA 1
ATOM 2310 C C . ASN B 1 107 ? 23.53788 72.71705 28.48995 1.000 9.19457 276 ASN D C 1
ATOM 2311 O O . ASN B 1 107 ? 24.37019 71.80890 28.40802 1.000 11.42595 276 ASN D O 1
ATOM 2316 N N . LEU B 1 108 ? 23.88142 73.97866 28.76043 1.000 8.87919 277 LEU D N 1
ATOM 2317 C CA . LEU B 1 108 ? 25.27125 74.33922 29.01726 1.000 11.74410 277 LEU D CA 1
ATOM 2318 C C . LEU B 1 108 ? 25.81300 73.70755 30.29146 1.000 13.36395 277 LEU D C 1
ATOM 2319 O O . LEU B 1 108 ? 27.03329 73.59178 30.43769 1.000 14.49052 277 LEU D O 1
ATOM 2324 N N . MET B 1 109 ? 24.94175 73.30118 31.21663 1.000 13.20019 278 MET D N 1
ATOM 2325 C CA . MET B 1 109 ? 25.41158 72.57200 32.39043 1.000 17.84745 278 MET D CA 1
ATOM 2326 C C . MET B 1 109 ? 26.14448 71.29586 31.99367 1.000 17.96524 278 MET D C 1
ATOM 2327 O O . MET B 1 109 ? 27.04414 70.84200 32.71098 1.000 15.56170 278 MET D O 1
ATOM 2332 N N . SER B 1 110 ? 25.78059 70.70847 30.85268 1.000 12.50982 279 SER D N 1
ATOM 2333 C CA . SER B 1 110 ? 26.46715 69.50786 30.38897 1.000 12.42675 279 SER D CA 1
ATOM 2334 C C . SER B 1 110 ? 27.87067 69.81497 29.87769 1.000 12.93099 279 SER D C 1
ATOM 2335 O O . SER B 1 110 ? 28.77108 68.97898 30.01863 1.000 16.17189 279 SER D O 1
ATOM 2338 N N . LEU B 1 111 ? 28.07712 70.98865 29.26655 1.000 13.80527 280 LEU D N 1
ATOM 2339 C CA . LEU B 1 111 ? 29.43132 71.39254 28.88599 1.000 15.88802 280 LEU D CA 1
ATOM 2340 C C . LEU B 1 111 ? 30.32729 71.51666 30.10939 1.000 17.11725 280 LEU D C 1
ATOM 2341 O O . LEU B 1 111 ? 31.48609 71.08363 30.09575 1.000 17.48605 280 LEU D O 1
ATOM 2346 N N . TYR B 1 112 ? 29.81273 72.14706 31.16456 1.000 14.92109 281 TYR D N 1
ATOM 2347 C CA . TYR B 1 112 ? 30.52875 72.21493 32.43183 1.000 14.99037 281 TYR D CA 1
ATOM 2348 C C . TYR B 1 112 ? 30.87488 70.81866 32.94118 1.000 15.08530 281 TYR D C 1
ATOM 2349 O O . TYR B 1 112 ? 32.02408 70.53704 33.30229 1.000 16.77465 281 TYR D O 1
ATOM 2358 N N . ASP B 1 113 ? 29.88789 69.92260 32.96306 1.000 15.19335 282 ASP D N 1
ATOM 2359 C CA . ASP B 1 113 ? 30.13446 68.56660 33.44316 1.000 15.54678 282 ASP D CA 1
ATOM 2360 C C . ASP B 1 113 ? 31.16031 67.83798 32.57941 1.000 17.13894 282 ASP D C 1
ATOM 2361 O O . ASP B 1 113 ? 31.98201 67.06995 33.09643 1.000 16.00154 282 ASP D O 1
ATOM 2366 N N . MET B 1 114 ? 31.11013 68.04342 31.25851 1.000 18.40458 283 MET D N 1
ATOM 2367 C CA . MET B 1 114 ? 32.08376 67.41075 30.37191 1.000 19.67221 283 MET D CA 1
ATOM 2368 C C . MET B 1 114 ? 33.50792 67.80866 30.73522 1.000 16.60321 283 MET D C 1
ATOM 2369 O O . MET B 1 114 ? 34.41335 66.96874 30.73200 1.000 19.25232 283 MET D O 1
ATOM 2374 N N . SER B 1 115 ? 33.73085 69.08689 31.04407 1.000 19.43596 284 SER D N 1
ATOM 2375 C CA . SER B 1 115 ? 35.08513 69.54263 31.33661 1.000 19.05211 284 SER D CA 1
ATOM 2376 C C . SER B 1 115 ? 35.60438 69.03759 32.67838 1.000 32.45580 284 SER D C 1
ATOM 2377 O O . SER B 1 115 ? 36.79678 69.20148 32.96274 1.000 29.01734 284 SER D O 1
ATOM 2380 N N . LEU B 1 116 ? 34.75019 68.42132 33.49653 1.000 22.85653 285 LEU D N 1
ATOM 2381 C CA . LEU B 1 116 ? 35.15320 67.86074 34.77587 1.000 22.87795 285 LEU D CA 1
ATOM 2382 C C . LEU B 1 116 ? 35.28343 66.34816 34.75440 1.000 37.76223 285 LEU D C 1
ATOM 2383 O O . LEU B 1 116 ? 35.81228 65.77732 35.71377 1.000 35.75225 285 LEU D O 1
ATOM 2388 N N . HIS B 1 117 ? 34.82158 65.69161 33.69489 1.000 26.42848 286 HIS D N 1
ATOM 2389 C CA . HIS B 1 117 ? 34.78585 64.23834 33.65838 1.000 28.68559 286 HIS D CA 1
ATOM 2390 C C . HIS B 1 117 ? 36.19424 63.65463 33.60581 1.000 39.34542 286 HIS D C 1
ATOM 2391 O O . HIS B 1 117 ? 37.12271 64.25040 33.05221 1.000 30.67474 286 HIS D O 1
ATOM 2398 N N . GLU B 1 118 ? 36.33053 62.45695 34.18176 1.000 40.34932 287 GLU D N 1
ATOM 2399 C CA . GLU B 1 118 ? 37.63971 61.83481 34.36389 1.000 46.78393 287 GLU D CA 1
ATOM 2400 C C . GLU B 1 118 ? 38.39074 61.68109 33.04403 1.000 49.36042 287 GLU D C 1
ATOM 2401 O O . GLU B 1 118 ? 39.61688 61.83915 32.99900 1.000 42.33296 287 GLU D O 1
ATOM 2407 N N . ASP B 1 119 ? 37.67934 61.38311 31.95846 1.000 37.23823 288 ASP D N 1
ATOM 2408 C CA . ASP B 1 119 ? 38.32926 61.20099 30.66580 1.000 56.42929 288 ASP D CA 1
ATOM 2409 C C . ASP B 1 119 ? 38.66825 62.51628 29.97465 1.000 37.23772 288 ASP D C 1
ATOM 2410 O O . ASP B 1 119 ? 39.29136 62.48692 28.90748 1.000 47.62790 288 ASP D O 1
ATOM 2415 N N . ALA B 1 120 ? 38.28556 63.64770 30.55718 1.000 48.67264 289 ALA D N 1
ATOM 2416 C CA . ALA B 1 120 ? 38.62567 64.97344 30.04070 1.000 40.51084 289 ALA D CA 1
ATOM 2417 C C . ALA B 1 120 ? 38.27031 65.15714 28.56924 1.000 33.03493 289 ALA D C 1
ATOM 2418 O O . ALA B 1 120 ? 39.15095 65.37197 27.72983 1.000 35.78116 289 ALA D O 1
ATOM 2420 N N . PRO B 1 121 ? 36.98087 65.08775 28.21104 1.000 27.39170 290 PRO D N 1
ATOM 2421 C CA . PRO B 1 121 ? 36.60209 65.32033 26.80800 1.000 29.70192 290 PRO D CA 1
ATOM 2422 C C . PRO B 1 121 ? 36.69179 66.77643 26.38834 1.000 35.55863 290 PRO D C 1
ATOM 2423 O O . PRO B 1 121 ? 36.66257 67.06084 25.18392 1.000 35.52850 290 PRO D O 1
ATOM 2427 N N . LEU B 1 122 ? 36.81329 67.69952 27.33813 1.000 34.97053 291 LEU D N 1
ATOM 2428 C CA . LEU B 1 122 ? 36.76898 69.12662 27.05834 1.000 29.50595 291 LEU D CA 1
ATOM 2429 C C . LEU B 1 122 ? 37.62963 69.82752 28.09645 1.000 31.28335 291 LEU D C 1
ATOM 2430 O O . LEU B 1 122 ? 37.41345 69.64082 29.29615 1.000 30.74930 291 LEU D O 1
ATOM 2435 N N . SER B 1 123 ? 38.61265 70.60455 27.65017 1.000 27.60922 292 SER D N 1
ATOM 2436 C CA . SER B 1 123 ? 39.36698 71.38173 28.61978 1.000 21.45771 292 SER D CA 1
ATOM 2437 C C . SER B 1 123 ? 38.56263 72.61197 29.03026 1.000 20.11859 292 SER D C 1
ATOM 2438 O O . SER B 1 123 ? 37.58106 72.98969 28.38335 1.000 21.12912 292 SER D O 1
ATOM 2441 N N . ARG B 1 124 ? 38.97289 73.22258 30.14220 1.000 22.76949 293 ARG D N 1
ATOM 2442 C CA . ARG B 1 124 ? 38.28732 74.42320 30.60621 1.000 22.41885 293 ARG D CA 1
ATOM 2443 C C . ARG B 1 124 ? 38.41661 75.55565 29.59391 1.000 20.68742 293 ARG D C 1
ATOM 2444 O O . ARG B 1 124 ? 37.46381 76.31298 29.37500 1.000 23.18644 293 ARG D O 1
ATOM 2452 N N . GLN B 1 125 ? 39.58027 75.67206 28.94788 1.000 26.33453 294 GLN D N 1
ATOM 2453 C CA . GLN B 1 125 ? 39.74442 76.67641 27.90100 1.000 30.46274 294 GLN D CA 1
ATOM 2454 C C . GLN B 1 125 ? 38.84577 76.37866 26.70650 1.000 27.79329 294 GLN D C 1
ATOM 2455 O O . GLN B 1 125 ? 38.22534 77.28970 26.14364 1.000 23.87538 294 GLN D O 1
ATOM 2461 N N . GLU B 1 126 ? 38.75300 75.10664 26.31509 1.000 20.53111 295 GLU D N 1
ATOM 2462 C CA . GLU B 1 126 ? 37.86490 74.73371 25.21992 1.000 19.52917 295 GLU D CA 1
ATOM 2463 C C . GLU B 1 126 ? 36.41201 75.02351 25.56888 1.000 17.85894 295 GLU D C 1
ATOM 2464 O O . GLU B 1 126 ? 35.62822 75.43888 24.70637 1.000 18.76159 295 GLU D O 1
ATOM 2470 N N . ARG B 1 127 ? 36.03669 74.81643 26.83223 1.000 17.67436 296 ARG D N 1
ATOM 2471 C CA . ARG B 1 127 ? 34.67322 75.11174 27.25734 1.000 16.29048 296 ARG D CA 1
ATOM 2472 C C . ARG B 1 127 ? 34.35175 76.59067 27.07605 1.000 15.75629 296 ARG D C 1
ATOM 2473 O O . ARG B 1 127 ? 33.30572 76.94175 26.51681 1.000 16.18999 296 ARG D O 1
ATOM 2481 N N . ASP B 1 128 ? 35.24347 77.47338 27.54946 1.000 17.30612 297 ASP D N 1
ATOM 2482 C CA . ASP B 1 128 ? 35.05305 78.91252 27.36381 1.000 15.64475 297 ASP D CA 1
ATOM 2483 C C . ASP B 1 128 ? 34.84906 79.25621 25.89462 1.000 15.31927 297 ASP D C 1
ATOM 2484 O O . ASP B 1 128 ? 33.95295 80.03576 25.54944 1.000 17.82427 297 ASP D O 1
ATOM 2489 N N . ASP B 1 129 ? 35.68041 78.68520 25.01788 1.000 17.93467 298 ASP D N 1
ATOM 2490 C CA . ASP B 1 129 ? 35.55544 78.93548 23.58355 1.000 20.11457 298 ASP D CA 1
ATOM 2491 C C . ASP B 1 129 ? 34.19113 78.50710 23.06022 1.000 16.61318 298 ASP D C 1
ATOM 2492 O O . ASP B 1 129 ? 33.57434 79.21535 22.25527 1.000 18.12144 298 ASP D O 1
ATOM 2497 N N . GLN B 1 130 ? 33.70040 77.35188 23.50768 1.000 14.73102 299 GLN D N 1
ATOM 2498 C CA . GLN B 1 130 ? 32.43758 76.84524 22.98174 1.000 13.89549 299 GLN D CA 1
ATOM 2499 C C . GLN B 1 130 ? 31.24326 77.66305 23.46457 1.000 14.03195 299 GLN D C 1
ATOM 2500 O O . GLN B 1 130 ? 30.24287 77.77495 22.74757 1.000 15.12254 299 GLN D O 1
ATOM 2506 N N . VAL B 1 131 ? 31.31036 78.23553 24.66732 1.000 13.08527 300 VAL D N 1
ATOM 2507 C CA . VAL B 1 131 ? 30.22324 79.10929 25.10405 1.000 12.92846 300 VAL D CA 1
ATOM 2508 C C . VAL B 1 131 ? 30.13569 80.33894 24.20702 1.000 12.87216 300 VAL D C 1
ATOM 2509 O O . VAL B 1 131 ? 29.03839 80.77820 23.83757 1.000 15.95357 300 VAL D O 1
ATOM 2513 N N . VAL B 1 132 ? 31.28695 80.90601 23.83289 1.000 12.74733 301 VAL D N 1
ATOM 2514 C CA . VAL B 1 132 ? 31.29818 82.03730 22.90611 1.000 14.62416 301 VAL D CA 1
ATOM 2515 C C . VAL B 1 132 ? 30.62188 81.65310 21.59466 1.000 18.00414 301 VAL D C 1
ATOM 2516 O O . VAL B 1 132 ? 29.78845 82.39531 21.06073 1.000 17.18687 301 VAL D O 1
ATOM 2520 N N . LEU B 1 133 ? 30.97155 80.48276 21.05621 1.000 14.03545 302 LEU D N 1
ATOM 2521 C CA . LEU B 1 133 ? 30.38590 80.04558 19.79145 1.000 13.12033 302 LEU D CA 1
ATOM 2522 C C . LEU B 1 133 ? 28.90729 79.71506 19.94178 1.000 12.23916 302 LEU D C 1
ATOM 2523 O O . LEU B 1 133 ? 28.12784 79.91225 19.00134 1.000 16.29297 302 LEU D O 1
ATOM 2528 N N . PHE B 1 134 ? 28.50967 79.19871 21.10818 1.000 11.74517 303 PHE D N 1
ATOM 2529 C CA . PHE B 1 134 ? 27.09996 78.91968 21.36912 1.000 10.93612 303 PHE D CA 1
ATOM 2530 C C . PHE B 1 134 ? 26.26834 80.19664 21.28972 1.000 14.71872 303 PHE D C 1
ATOM 2531 O O . PHE B 1 134 ? 25.21370 80.23187 20.64492 1.000 13.12950 303 PHE D O 1
ATOM 2539 N N . ILE B 1 135 ? 26.73082 81.25927 21.94900 1.000 12.96739 304 ILE D N 1
ATOM 2540 C CA . ILE B 1 135 ? 26.04129 82.54817 21.88291 1.000 13.01392 304 ILE D CA 1
ATOM 2541 C C . ILE B 1 135 ? 25.90986 83.01088 20.43842 1.000 16.04547 304 ILE D C 1
ATOM 2542 O O . ILE B 1 135 ? 24.82601 83.39519 19.97986 1.000 15.16629 304 ILE D O 1
ATOM 2547 N N . ARG B 1 136 ? 27.01901 82.97341 19.70178 1.000 14.75861 305 ARG D N 1
ATOM 2548 C CA . ARG B 1 136 ? 27.03586 83.44396 18.32292 1.000 15.45230 305 ARG D CA 1
ATOM 2549 C C . ARG B 1 136 ? 26.06854 82.65061 17.45404 1.000 16.75042 305 ARG D C 1
ATOM 2550 O O . ARG B 1 136 ? 25.27675 83.22761 16.70027 1.000 16.74841 305 ARG D O 1
ATOM 2558 N N . LYS B 1 137 ? 26.11895 81.31927 17.54499 1.000 14.62277 306 LYS D N 1
ATOM 2559 C CA . LYS B 1 137 ? 25.27705 80.49741 16.68161 1.000 15.11040 306 LYS D CA 1
ATOM 2560 C C . LYS B 1 137 ? 23.80873 80.61555 17.06714 1.000 15.09083 306 LYS D C 1
ATOM 2561 O O . LYS B 1 137 ? 22.93781 80.70773 16.19194 1.000 14.08999 306 LYS D O 1
ATOM 2567 N N . LEU B 1 138 ? 23.51090 80.60984 18.36952 1.000 11.89143 307 LEU D N 1
ATOM 2568 C CA . LEU B 1 138 ? 22.11841 80.71083 18.79312 1.000 15.10618 307 LEU D CA 1
ATOM 2569 C C . LEU B 1 138 ? 21.50481 82.02632 18.33443 1.000 16.77376 307 LEU D C 1
ATOM 2570 O O . LEU B 1 138 ? 20.35037 82.05993 17.89418 1.000 16.53603 307 LEU D O 1
ATOM 2575 N N . ARG B 1 139 ? 22.26382 83.12191 18.41914 1.000 13.30411 308 ARG D N 1
ATOM 2576 C CA . ARG B 1 139 ? 21.74748 84.39655 17.93163 1.000 17.07676 308 ARG D CA 1
ATOM 2577 C C . ARG B 1 139 ? 21.48860 84.34781 16.43049 1.000 19.14551 308 ARG D C 1
ATOM 2578 O O . ARG B 1 139 ? 20.47237 84.86422 15.95282 1.000 22.06889 308 ARG D O 1
ATOM 2586 N N . GLU B 1 140 ? 22.38726 83.71632 15.67151 1.000 15.85146 309 GLU D N 1
ATOM 2587 C CA . GLU B 1 140 ? 22.19400 83.61880 14.22694 1.000 20.03259 309 GLU D CA 1
ATOM 2588 C C . GLU B 1 140 ? 20.95201 82.80348 13.88608 1.000 20.16160 309 GLU D C 1
ATOM 2589 O O . GLU B 1 140 ? 20.20064 83.15922 12.97001 1.000 18.62068 309 GLU D O 1
ATOM 2595 N N . ILE B 1 141 ? 20.71645 81.71274 14.61715 1.000 16.04709 310 ILE D N 1
ATOM 2596 C CA . ILE B 1 141 ? 19.52135 80.90481 14.38676 1.000 14.70461 310 ILE D CA 1
ATOM 2597 C C . ILE B 1 141 ? 18.26750 81.72072 14.67107 1.000 19.06617 310 ILE D C 1
ATOM 2598 O O . ILE B 1 141 ? 17.33785 81.77285 13.85613 1.000 23.31547 310 ILE D O 1
ATOM 2603 N N . LEU B 1 142 ? 18.22883 82.37539 15.83306 1.000 17.26087 311 LEU D N 1
ATOM 2604 C CA . LEU B 1 142 ? 17.03464 83.11152 16.23395 1.000 20.02337 311 LEU D CA 1
ATOM 2605 C C . LEU B 1 142 ? 16.74993 84.27247 15.29012 1.000 26.55721 311 LEU D C 1
ATOM 2606 O O . LEU B 1 142 ? 15.58741 84.54599 14.96809 1.000 25.35551 311 LEU D O 1
ATOM 2611 N N . GLU B 1 143 ? 17.79940 84.95740 14.82407 1.000 23.66298 312 GLU D N 1
ATOM 2612 C CA . GLU B 1 143 ? 17.60847 86.08818 13.91945 1.000 26.91582 312 GLU D CA 1
ATOM 2613 C C . GLU B 1 143 ? 16.95254 85.66222 12.61164 1.000 30.06171 312 GLU D C 1
ATOM 2614 O O . GLU B 1 143 ? 16.25664 86.46513 11.97664 1.000 26.27993 312 GLU D O 1
ATOM 2620 N N . GLY B 1 144 ? 17.14243 84.40920 12.20293 1.000 28.03430 313 GLY D N 1
ATOM 2621 C CA . GLY B 1 144 ? 16.53286 83.91267 10.98965 1.000 24.95437 313 GLY D CA 1
ATOM 2622 C C . GLY B 1 144 ? 15.19538 83.23152 11.15408 1.000 28.21933 313 GLY D C 1
ATOM 2623 O O . GLY B 1 144 ? 14.63148 82.75334 10.16606 1.000 30.34357 313 GLY D O 1
ATOM 2624 N N . CYS B 1 145 ? 14.65484 83.17434 12.36779 1.000 22.18927 314 CYS D N 1
ATOM 2625 C CA . CYS B 1 145 ? 13.42211 82.44445 12.64630 1.000 18.60970 314 CYS D CA 1
ATOM 2626 C C . CYS B 1 145 ? 12.27716 83.43535 12.81561 1.000 28.82983 314 CYS D C 1
ATOM 2627 O O . CYS B 1 145 ? 12.24951 84.19967 13.78455 1.000 27.53818 314 CYS D O 1
ATOM 2630 N N . LYS B 1 146 ? 11.31940 83.40378 11.88686 1.000 29.83523 315 LYS D N 1
ATOM 2631 C CA . LYS B 1 146 ? 10.18727 84.32012 11.97876 1.000 33.52664 315 LYS D CA 1
ATOM 2632 C C . LYS B 1 146 ? 9.32686 84.04123 13.20691 1.000 38.21786 315 LYS D C 1
ATOM 2633 O O . LYS B 1 146 ? 8.79008 84.97912 13.80689 1.000 38.64485 315 LYS D O 1
ATOM 2639 N N . GLU B 1 147 ? 9.20014 82.77440 13.61152 1.000 35.45945 316 GLU D N 1
ATOM 2640 C CA . GLU B 1 147 ? 8.36846 82.45474 14.76916 1.000 36.17094 316 GLU D CA 1
ATOM 2641 C C . GLU B 1 147 ? 9.00503 82.90700 16.07789 1.000 37.06710 316 GLU D C 1
ATOM 2642 O O . GLU B 1 147 ? 8.28704 83.22085 17.03486 1.000 35.05434 316 GLU D O 1
ATOM 2648 N N . CYS B 1 148 ? 10.33888 82.94242 16.14574 1.000 25.17973 317 CYS D N 1
ATOM 2649 C CA . CYS B 1 148 ? 11.03754 83.20625 17.39549 1.000 19.59155 317 CYS D CA 1
ATOM 2650 C C . CYS B 1 148 ? 11.69190 84.57517 17.46959 1.000 29.53264 317 CYS D C 1
ATOM 2651 O O . CYS B 1 148 ? 11.94062 85.05561 18.57942 1.000 25.81406 317 CYS D O 1
ATOM 2654 N N . ARG B 1 149 ? 11.98074 85.20351 16.33251 1.000 39.02837 318 ARG D N 1
ATOM 2655 C CA . ARG B 1 149 ? 12.62647 86.50976 16.33542 1.000 42.49798 318 ARG D CA 1
ATOM 2656 C C . ARG B 1 149 ? 11.81485 87.51031 17.14756 1.000 30.16001 318 ARG D C 1
ATOM 2657 O O . ARG B 1 149 ? 10.59971 87.63323 16.97187 1.000 31.42852 318 ARG D O 1
ATOM 2665 N N . GLY B 1 150 ? 12.49374 88.21548 18.05013 1.000 35.28409 319 GLY D N 1
ATOM 2666 C CA . GLY B 1 150 ? 11.86715 89.22484 18.87239 1.000 38.04207 319 GLY D CA 1
ATOM 2667 C C . GLY B 1 150 ? 11.25250 88.73064 20.16581 1.000 28.01802 319 GLY D C 1
ATOM 2668 O O . GLY B 1 150 ? 10.85851 89.55820 20.99678 1.000 35.47424 319 GLY D O 1
ATOM 2669 N N . LYS B 1 151 ? 11.15222 87.41864 20.37011 1.000 20.63297 320 LYS D N 1
ATOM 2670 C CA . LYS B 1 151 ? 10.50233 86.87496 21.55391 1.000 17.25837 320 LYS D CA 1
ATOM 2671 C C . LYS B 1 151 ? 11.48499 86.38604 22.60681 1.000 16.72363 320 LYS D C 1
ATOM 2672 O O . LYS B 1 151 ? 11.05867 85.83834 23.62625 1.000 18.50244 320 LYS D O 1
ATOM 2678 N N . CYS B 1 152 ? 12.78434 86.54935 22.38792 1.000 14.99768 321 CYS D N 1
ATOM 2679 C CA . CYS B 1 152 ? 13.73680 86.16711 23.41574 1.000 15.81545 321 CYS D CA 1
ATOM 2680 C C . CYS B 1 152 ? 14.98974 87.02082 23.30013 1.000 20.36553 321 CYS D C 1
ATOM 2681 O O . CYS B 1 152 ? 15.32161 87.54621 22.23465 1.000 24.42532 321 CYS D O 1
ATOM 2684 N N . GLU B 1 153 ? 15.67144 87.16082 24.43150 1.000 15.77878 322 GLU D N 1
ATOM 2685 C CA . GLU B 1 153 ? 16.92136 87.89761 24.53741 1.000 15.79089 322 GLU D CA 1
ATOM 2686 C C . GLU B 1 153 ? 17.98434 86.96206 25.08210 1.000 14.68399 322 GLU D C 1
ATOM 2687 O O . GLU B 1 153 ? 17.79578 86.36853 26.14739 1.000 14.46537 322 GLU D O 1
ATOM 2693 N N . ILE B 1 154 ? 19.09314 86.83321 24.36153 1.000 15.46123 323 ILE D N 1
ATOM 2694 C CA . ILE B 1 154 ? 20.25846 86.12171 24.87383 1.000 12.81275 323 ILE D CA 1
ATOM 2695 C C . ILE B 1 154 ? 21.07373 87.11283 25.68360 1.000 11.64733 323 ILE D C 1
ATOM 2696 O O . ILE B 1 154 ? 21.42749 88.18588 25.18200 1.000 17.07543 323 ILE D O 1
ATOM 2701 N N . VAL B 1 155 ? 21.35224 86.77278 26.93330 1.000 10.85026 324 VAL D N 1
ATOM 2702 C CA . VAL B 1 155 ? 22.02545 87.66905 27.86370 1.000 11.40613 324 VAL D CA 1
ATOM 2703 C C . VAL B 1 155 ? 23.30641 86.99620 28.34581 1.000 10.32962 324 VAL D C 1
ATOM 2704 O O . VAL B 1 155 ? 23.29284 86.23151 29.31217 1.000 11.43838 324 VAL D O 1
ATOM 2708 N N . PRO B 1 156 ? 24.43835 87.27272 27.70759 1.000 12.78611 325 PRO D N 1
ATOM 2709 C CA . PRO B 1 156 ? 25.71007 86.74016 28.20909 1.000 11.53616 325 PRO D CA 1
ATOM 2710 C C . PRO B 1 156 ? 26.09045 87.41084 29.51738 1.000 13.83615 325 PRO D C 1
ATOM 2711 O O . PRO B 1 156 ? 25.94490 88.62453 29.67718 1.000 16.13565 325 PRO D O 1
ATOM 2715 N N . ILE B 1 157 ? 26.58557 86.60925 30.45371 1.000 11.60436 326 ILE D N 1
ATOM 2716 C CA . ILE B 1 157 ? 26.97163 87.08732 31.77480 1.000 14.77535 326 ILE D CA 1
ATOM 2717 C C . ILE B 1 157 ? 28.40770 86.65786 32.02559 1.000 18.06800 326 ILE D C 1
ATOM 2718 O O . ILE B 1 157 ? 28.69633 85.45694 32.10447 1.000 14.88086 326 ILE D O 1
ATOM 2723 N N . SER B 1 158 ? 29.30300 87.63094 32.14543 1.000 18.28855 327 SER D N 1
ATOM 2724 C CA . SER B 1 158 ? 30.68628 87.33350 32.46509 1.000 16.26027 327 SER D CA 1
ATOM 2725 C C . SER B 1 158 ? 30.82650 86.94673 33.93278 1.000 23.65506 327 SER D C 1
ATOM 2726 O O . SER B 1 158 ? 29.94617 87.20297 34.75891 1.000 21.47855 327 SER D O 1
ATOM 2729 N N . GLY B 1 159 ? 31.96625 86.32842 34.25018 1.000 19.84473 328 GLY D N 1
ATOM 2730 C CA . GLY B 1 159 ? 32.22232 85.92635 35.62268 1.000 20.69619 328 GLY D CA 1
ATOM 2731 C C . GLY B 1 159 ? 32.13504 87.07976 36.60427 1.000 30.86536 328 GLY D C 1
ATOM 2732 O O . GLY B 1 159 ? 31.58674 86.93370 37.70025 1.000 28.58288 328 GLY D O 1
ATOM 2733 N N . ASP B 1 160 ? 32.65143 88.24707 36.22275 1.000 24.05574 329 ASP D N 1
ATOM 2734 C CA . ASP B 1 160 ? 32.58494 89.39620 37.11785 1.000 25.47239 329 ASP D CA 1
ATOM 2735 C C . ASP B 1 160 ? 31.27630 90.17546 36.99511 1.000 28.45832 329 ASP D C 1
ATOM 2736 O O . ASP B 1 160 ? 31.15270 91.24777 37.59750 1.000 27.28882 329 ASP D O 1
ATOM 2741 N N . GLU B 1 161 ? 30.30026 89.66174 36.24451 1.000 20.27758 330 GLU D N 1
ATOM 2742 C CA . GLU B 1 161 ? 28.95185 90.21520 36.21285 1.000 19.00132 330 GLU D CA 1
ATOM 2743 C C . GLU B 1 161 ? 27.95989 89.36697 36.99584 1.000 18.24185 330 GLU D C 1
ATOM 2744 O O . GLU B 1 161 ? 26.74946 89.59472 36.88896 1.000 18.22580 330 GLU D O 1
ATOM 2750 N N . LYS B 1 162 ? 28.44285 88.37956 37.75591 1.000 17.15763 331 LYS D N 1
ATOM 2751 C CA . LYS B 1 162 ? 27.55675 87.49014 38.50512 1.000 18.90299 331 LYS D CA 1
ATOM 2752 C C . LYS B 1 162 ? 26.59284 88.27400 39.38890 1.000 26.88982 331 LYS D C 1
ATOM 2753 O O . LYS B 1 162 ? 25.38061 88.02650 39.38805 1.000 21.84915 331 LYS D O 1
ATOM 2759 N N . SER B 1 163 ? 27.11726 89.23143 40.14594 1.000 17.78906 332 SER D N 1
ATOM 2760 C CA . SER B 1 163 ? 26.31037 90.05521 41.03499 1.000 24.39388 332 SER D CA 1
ATOM 2761 C C . SER B 1 163 ? 25.66529 91.23575 40.32014 1.000 24.13908 332 SER D C 1
ATOM 2762 O O . SER B 1 163 ? 25.10914 92.11894 40.98140 1.000 22.40344 332 SER D O 1
ATOM 2765 N N . LYS B 1 164 ? 25.72671 91.27202 38.98984 1.000 19.13241 333 LYS D N 1
ATOM 2766 C CA . LYS B 1 164 ? 25.18703 92.37985 38.21144 1.000 18.28093 333 LYS D CA 1
ATOM 2767 C C . LYS B 1 164 ? 24.04179 91.95329 37.30428 1.000 19.52961 333 LYS D C 1
ATOM 2768 O O . LYS B 1 164 ? 23.62780 92.73819 36.44492 1.000 16.22252 333 LYS D O 1
ATOM 2774 N N . ILE B 1 165 ? 23.52625 90.73139 37.46778 1.000 12.99724 334 ILE D N 1
ATOM 2775 C CA . ILE B 1 165 ? 22.45212 90.24258 36.60265 1.000 13.66353 334 ILE D CA 1
ATOM 2776 C C . ILE B 1 165 ? 21.25840 91.19103 36.63509 1.000 15.69742 334 ILE D C 1
ATOM 2777 O O . ILE B 1 165 ? 20.68380 91.53164 35.59329 1.000 13.95662 334 ILE D O 1
ATOM 2782 N N . ALA B 1 166 ? 20.87042 91.63314 37.83447 1.000 14.15532 335 ALA D N 1
ATOM 2783 C CA . ALA B 1 166 ? 19.74660 92.55785 37.95506 1.000 14.66860 335 ALA D CA 1
ATOM 2784 C C . ALA B 1 166 ? 19.98362 93.83334 37.15489 1.000 18.12662 335 ALA D C 1
ATOM 2785 O O . ALA B 1 166 ? 19.08034 94.31895 36.46344 1.000 17.91491 335 ALA D O 1
ATOM 2787 N N . ASP B 1 167 ? 21.19310 94.39207 37.23986 1.000 16.70559 336 ASP D N 1
ATOM 2788 C CA . ASP B 1 167 ? 21.50276 95.60289 36.48766 1.000 17.58449 336 ASP D CA 1
ATOM 2789 C C . ASP B 1 167 ? 21.37196 95.36979 34.98958 1.000 17.84480 336 ASP D C 1
ATOM 2790 O O . ASP B 1 167 ? 20.82279 96.21032 34.26948 1.000 18.02691 336 ASP D O 1
ATOM 2795 N N . VAL B 1 168 ? 21.88979 94.24155 34.49899 1.000 13.87109 337 VAL D N 1
ATOM 2796 C CA . VAL B 1 168 ? 21.87022 93.97516 33.06128 1.000 13.46071 337 VAL D CA 1
ATOM 2797 C C . VAL B 1 168 ? 20.43488 93.81986 32.56772 1.000 14.77923 337 VAL D C 1
ATOM 2798 O O . VAL B 1 168 ? 20.05005 94.37586 31.52955 1.000 15.20023 337 VAL D O 1
ATOM 2802 N N . LEU B 1 169 ? 19.62261 93.05443 33.30290 1.000 12.75334 338 LEU D N 1
ATOM 2803 C CA . LEU B 1 169 ? 18.23890 92.81949 32.88856 1.000 12.24929 338 LEU D CA 1
ATOM 2804 C C . LEU B 1 169 ? 17.43176 94.11432 32.87942 1.000 14.33987 338 LEU D C 1
ATOM 2805 O O . LEU B 1 169 ? 16.68760 94.39230 31.93167 1.000 16.51100 338 LEU D O 1
ATOM 2810 N N . VAL B 1 170 ? 17.56018 94.92079 33.93351 1.000 14.81289 339 VAL D N 1
ATOM 2811 C CA . VAL B 1 170 ? 16.79346 96.16115 33.98829 1.000 17.37675 339 VAL D CA 1
ATOM 2812 C C . VAL B 1 170 ? 17.26525 97.13491 32.91324 1.000 20.90980 339 VAL D C 1
ATOM 2813 O O . VAL B 1 170 ? 16.45997 97.88891 32.34731 1.000 18.32741 339 VAL D O 1
ATOM 2817 N N . ALA B 1 171 ? 18.55938 97.12116 32.59124 1.000 15.32873 340 ALA D N 1
ATOM 2818 C CA . ALA B 1 171 ? 19.05798 97.97619 31.51918 1.000 17.81458 340 ALA D CA 1
ATOM 2819 C C . ALA B 1 171 ? 18.45891 97.57095 30.17830 1.000 17.70129 340 ALA D C 1
ATOM 2820 O O . ALA B 1 171 ? 17.96418 98.41874 29.42644 1.000 20.22028 340 ALA D O 1
ATOM 2822 N N . ILE B 1 172 ? 18.48892 96.27186 29.86568 1.000 16.20998 341 ILE D N 1
ATOM 2823 C CA . ILE B 1 172 ? 17.90705 95.79068 28.61384 1.000 16.33971 341 ILE D CA 1
ATOM 2824 C C . ILE B 1 172 ? 16.41791 96.10139 28.56593 1.000 21.27681 341 ILE D C 1
ATOM 2825 O O . ILE B 1 172 ? 15.89143 96.53279 27.53179 1.000 22.47407 341 ILE D O 1
ATOM 2830 N N . HIS B 1 173 ? 15.71796 95.90509 29.68695 1.000 17.80214 342 HIS D N 1
ATOM 2831 C CA . HIS B 1 173 ? 14.29494 96.22342 29.72515 1.000 18.48137 342 HIS D CA 1
ATOM 2832 C C . HIS B 1 173 ? 14.04008 97.68070 29.36340 1.000 26.05683 342 HIS D C 1
ATOM 2833 O O . HIS B 1 173 ? 13.03655 98.00193 28.71616 1.000 24.46608 342 HIS D O 1
ATOM 2840 N N . ASN B 1 174 ? 14.93980 98.57626 29.76558 1.000 29.64461 343 ASN D N 1
ATOM 2841 C CA . ASN B 1 174 ? 14.78842 100.00312 29.51968 1.000 25.54788 343 ASN D CA 1
ATOM 2842 C C . ASN B 1 174 ? 15.46587 100.46873 28.23250 1.000 26.00477 343 ASN D C 1
ATOM 2843 O O . ASN B 1 174 ? 15.67988 101.67425 28.05912 1.000 33.48557 343 ASN D O 1
ATOM 2848 N N . ALA B 1 175 ? 15.80792 99.55594 27.33171 1.000 28.38404 344 ALA D N 1
ATOM 2849 C CA . ALA B 1 175 ? 16.45552 99.94151 26.08080 1.000 28.45580 344 ALA D CA 1
ATOM 2850 C C . ALA B 1 175 ? 15.50870 100.76128 25.20705 1.000 51.70286 344 ALA D C 1
ATOM 2851 O O . ALA B 1 175 ? 14.31135 100.84235 25.48285 1.000 39.09888 344 ALA D O 1
#

Sequence (350 aa):
NVADGFAWNYYFGYLKLVLPRLEAQIAKSSEFRYKITKKKLYILVPKTCYVYDNIADADPRVTWAGDLTPCKINRGGIKERIYKQAVYRVAMTDKHEYFFILEYASNLMSLYDMSLHEDAPLSRQERDDQVVLFIRKLREILEGCKECRGKCEIVPISGDEKSKIADVLVAIHNANVADGFAWNYYFGYLKLVLPRLEAQIAKSSEFRYKITKKKLYILVPKTCYVYDNIADADPRVTWAGDLTPCKINRGGIKERIYKQAVYRVAMTDKHEYFFILEYASNLMSLYDMSLHEDAPLSRQERDDQVVLFIRKLREILEGCKECRGKCEIVPISGDEKSKIADVLVAIHNA